Protein AF-A0A0G4IYH8-F1 (afdb_monomer_lite)

Secondary structure (DSSP, 8-state):
----------------------------------------TTS-TT-EEEEE-TTS-EEEEEEHHHHHHHHHTTSS-TT-EEEETT-SS-EETTT-HHHHTTS---------------------------------------------------------------------EEEEE-TTS-EEEEETTT--EESSPPTTPPPHHHHHHT-S-PPP--------------PPPP-PPPP---------PPPP-------PPPP---HHHHHHHHHHHHHHHHHHHHHHHHHHHHHHHHHHHHHHHHHHHHHHHHHHHHHHHHHHHHHHHHHHHHHHHHHHHHHHHHHHHHHHHHHHHHHHHHHHHHHHHHHHHHHHHHHTT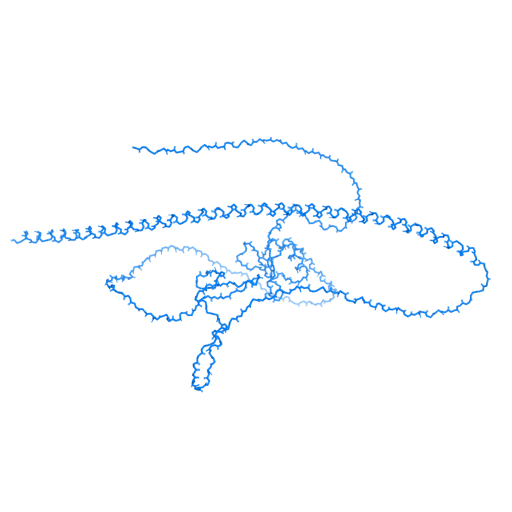-

Foldseek 3Di:
DDDDDDDDDDDDDDDDDDDDDDDDDDDDDDDDDDPDPPDDPDPDFPWFKWWAFPVRDIDDRDTLVVVLVCVVVVRADQQTWMDTPPDPDTHRNVVPPSNVVVNPPPPDPPDPDDDDDDDDDDDDDDDDDDDDDDDDDDDDDDDDDDDDDDDDDDDDDDDDDDDDDPPQPQAQWDWDQDPVRQIWIARPVVRDIGSDDDPSDDDVVVVVVVPDDDDDDDDDDDDDDDDDDDDDDDDDDDDDDDDDDDDDDDDDDDDDDDDDDDDDDCPVVVVVVVVVVVVVVVVVVVVVVVVVVVVVVVVVVVVVVVVVVVVVVVVVVVVVVVVVVVVVVVVVVVVVVVVVVVVVVVVVVVVVVVVVVVVVVVVVVVVVVVVVVVVVVVVVVD

InterPro domains:
  IPR001202 WW domain [PF00397] (172-198)
  IPR001202 WW domain [PS01159] (173-198)
  IPR001202 WW domain [PS50020] (173-200)
  IPR001202 WW domain [SM00456] (168-200)
  IPR001202 WW domain [cd00201] (173-200)
  IPR025640 GYF domain 2 [PF14237] (49-97)
  IPR036020 WW domain superfamily [SSF51045] (169-200)

pLDDT: mean 72.29, std 26.15, range [28.92, 98.5]

Organism: Plasmodiophora brassicae (NCBI:txid37360)

Radius of gyration: 45.24 Å; chains: 1; bounding box: 106×91×137 Å

Sequence (382 aa):
MGRRVGDRSMTALRYADGKVGCDTNVCGHNVAVRVGNVLSPGMSSSKLWYYCDVAGNQQGPVAATALVAELTAGRITAEGLIWSDGLPNWCPLNEVQDIASLIPKSEEPQSPAKAKGLSSKANSDASAIKPPVRSTATSTDTKKLPARVGVKPSPESGDESGKANSAKSASKWTKVVGADGYPYFVNSETQETTWDQPDDYVDDEIASAATAPAPATAPASSAPQSRSVGPPRKTAPEGTKPALAPKVAAPPPSTLVTTSPSAAPANDEASKAISSLKSAFETFKSDSEKVHSELKATVKSLEKAHADYVAAHDKLVKDLKSEAESNKKTVADLRQEVNDLQKALSAAQDKLKTVSSNVDGVSSNVKSIKAFAKSLADGLKE

Structure (mmCIF, N/CA/C/O backbone):
data_AF-A0A0G4IYH8-F1
#
_entry.id   AF-A0A0G4IYH8-F1
#
loop_
_atom_site.group_PDB
_atom_site.id
_atom_site.type_symbol
_atom_site.label_atom_id
_atom_site.label_alt_id
_atom_site.label_comp_id
_atom_site.label_asym_id
_atom_site.label_entity_id
_atom_site.label_seq_id
_atom_site.pdbx_PDB_ins_code
_atom_site.Cartn_x
_atom_site.Cartn_y
_atom_site.Cartn_z
_atom_site.occupancy
_atom_site.B_iso_or_equiv
_atom_site.auth_seq_id
_atom_site.auth_comp_id
_atom_site.auth_asym_id
_atom_site.auth_atom_id
_atom_site.pdbx_PDB_model_num
ATOM 1 N N . MET A 1 1 ? -11.288 26.773 43.085 1.00 42.50 1 MET A N 1
ATOM 2 C CA . MET A 1 1 ? -9.899 26.464 42.673 1.00 42.50 1 MET A CA 1
ATOM 3 C C . MET A 1 1 ? -9.882 26.186 41.180 1.00 42.50 1 MET A C 1
ATOM 5 O O . MET A 1 1 ? -10.541 25.258 40.733 1.00 42.50 1 MET A O 1
ATOM 9 N N . GLY A 1 2 ? -9.255 27.085 40.418 1.00 45.88 2 GLY A N 1
ATOM 10 C CA . GLY A 1 2 ? -9.395 27.190 38.966 1.00 45.88 2 GLY A CA 1
ATOM 11 C C . GLY A 1 2 ? -8.572 26.184 38.164 1.00 45.88 2 GLY A C 1
ATOM 12 O O . GLY A 1 2 ? -7.469 25.809 38.556 1.00 45.88 2 GLY A O 1
ATOM 13 N N . ARG A 1 3 ? -9.099 25.806 36.995 1.00 45.12 3 ARG A N 1
ATOM 14 C CA . ARG A 1 3 ? -8.318 25.207 35.910 1.00 45.12 3 ARG A CA 1
ATOM 15 C C . ARG A 1 3 ? -8.223 26.216 34.776 1.00 45.12 3 ARG A C 1
ATOM 17 O O . ARG A 1 3 ? -9.238 26.700 34.286 1.00 45.12 3 ARG A O 1
ATOM 24 N N . ARG A 1 4 ? -6.982 26.545 34.420 1.00 45.12 4 ARG A N 1
ATOM 25 C CA . ARG A 1 4 ? -6.616 27.364 33.265 1.00 45.12 4 ARG A CA 1
ATOM 26 C C . ARG A 1 4 ? -6.985 26.606 31.994 1.00 45.12 4 ARG A C 1
ATOM 28 O O . ARG A 1 4 ? -6.559 25.468 31.817 1.00 45.12 4 ARG A O 1
ATOM 35 N N . VAL A 1 5 ? -7.750 27.256 31.128 1.00 46.59 5 VAL A N 1
ATOM 36 C CA . VAL A 1 5 ? -7.909 26.870 29.727 1.00 46.59 5 VAL A CA 1
ATOM 37 C C . VAL A 1 5 ? -6.664 27.378 29.004 1.00 46.59 5 VAL A C 1
ATOM 39 O O . VAL A 1 5 ? -6.375 28.571 29.029 1.00 46.59 5 VAL A O 1
ATOM 42 N N . GLY A 1 6 ? -5.872 26.448 28.473 1.00 45.12 6 GLY A N 1
ATOM 43 C CA . GLY A 1 6 ? -4.670 26.737 27.703 1.00 45.12 6 GLY A CA 1
ATOM 44 C C . GLY A 1 6 ? -5.035 27.149 26.285 1.00 45.12 6 GLY A C 1
ATOM 45 O O . GLY A 1 6 ? -5.518 26.334 25.503 1.00 45.12 6 GLY A O 1
ATOM 46 N N . ASP A 1 7 ? -4.786 28.420 26.013 1.00 39.88 7 ASP A N 1
ATOM 47 C CA . ASP A 1 7 ? -4.728 29.082 24.717 1.00 39.88 7 ASP A CA 1
ATOM 48 C C . ASP A 1 7 ? -3.837 28.289 23.735 1.00 39.88 7 ASP A C 1
ATOM 50 O O . ASP A 1 7 ? -2.656 28.053 24.006 1.00 39.88 7 ASP A O 1
ATOM 54 N N . ARG A 1 8 ? -4.396 27.840 22.604 1.00 47.84 8 ARG A N 1
ATOM 55 C CA . ARG A 1 8 ? -3.622 27.342 21.455 1.00 47.84 8 ARG A CA 1
ATOM 56 C C . ARG A 1 8 ? -3.661 28.412 20.375 1.00 47.84 8 ARG A C 1
ATOM 58 O O . ARG A 1 8 ? -4.607 28.484 19.594 1.00 47.84 8 ARG A O 1
ATOM 65 N N . SER A 1 9 ? -2.601 29.211 20.340 1.00 43.09 9 SER A N 1
ATOM 66 C CA . SER A 1 9 ? -2.291 30.150 19.268 1.00 43.09 9 SER A CA 1
ATOM 67 C C . SER A 1 9 ? -2.331 29.465 17.899 1.00 43.09 9 SER A C 1
ATOM 69 O O . SER A 1 9 ? -1.583 28.522 17.640 1.00 43.09 9 SER A O 1
ATOM 71 N N . MET A 1 10 ? -3.190 29.976 17.015 1.00 34.06 10 MET A N 1
ATOM 72 C CA . MET A 1 10 ? -3.143 29.720 15.578 1.00 34.06 10 MET A CA 1
ATOM 73 C C . MET A 1 10 ? -1.893 30.372 14.984 1.00 34.06 10 MET A C 1
ATOM 75 O O . MET A 1 10 ? -1.764 31.597 14.964 1.00 34.06 10 MET A O 1
ATOM 79 N N . THR A 1 11 ? -0.996 29.557 14.440 1.00 46.59 11 THR A N 1
ATOM 80 C CA . THR A 1 11 ? 0.089 30.026 13.579 1.00 46.59 11 THR A CA 1
ATOM 81 C C . THR A 1 11 ? -0.473 30.277 12.182 1.00 46.59 11 THR A C 1
ATOM 83 O O . THR A 1 11 ? -0.833 29.347 11.463 1.00 46.59 11 THR A O 1
ATOM 86 N N . ALA A 1 12 ? -0.564 31.550 11.806 1.00 39.47 12 ALA A N 1
ATOM 87 C CA . ALA A 1 12 ? -0.929 31.995 10.470 1.00 39.47 12 ALA A CA 1
ATOM 88 C C . ALA A 1 12 ? 0.184 31.653 9.462 1.00 39.47 12 ALA A C 1
ATOM 90 O O . ALA A 1 12 ? 1.254 32.262 9.481 1.00 39.47 12 ALA A O 1
ATOM 91 N N . LEU A 1 13 ? -0.075 30.708 8.555 1.00 39.19 13 LEU A N 1
ATOM 92 C CA . LEU A 1 13 ? 0.725 30.527 7.344 1.00 39.19 13 LEU A CA 1
ATOM 93 C C . LEU A 1 13 ? 0.210 31.482 6.264 1.00 39.19 13 LEU A C 1
ATOM 95 O O . LEU A 1 13 ? -0.883 31.320 5.727 1.00 39.19 13 LEU A O 1
ATOM 99 N N . ARG A 1 14 ? 1.021 32.502 5.973 1.00 39.38 14 ARG A N 1
ATOM 100 C CA . ARG A 1 14 ? 0.862 33.387 4.819 1.00 39.38 14 ARG A CA 1
ATOM 101 C C . ARG A 1 14 ? 1.105 32.588 3.538 1.00 39.38 14 ARG A C 1
ATOM 103 O O . ARG A 1 14 ? 2.231 32.180 3.275 1.00 39.38 14 ARG A O 1
ATOM 110 N N . TYR A 1 15 ? 0.057 32.423 2.740 1.00 38.31 15 TYR A N 1
ATOM 111 C CA . TYR A 1 15 ? 0.166 32.170 1.307 1.00 38.31 15 TYR A CA 1
ATOM 112 C C . TYR A 1 15 ? 0.604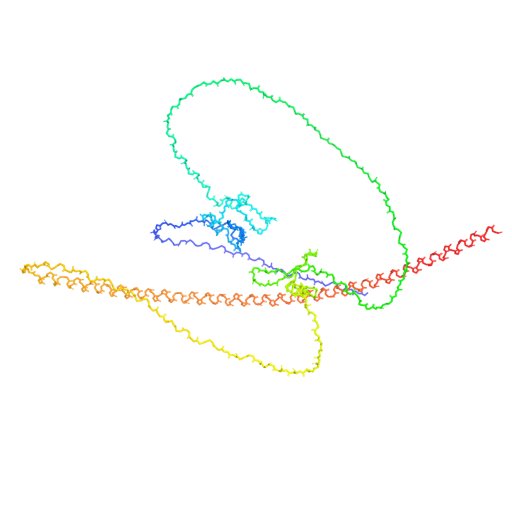 33.477 0.635 1.00 38.31 15 TYR A C 1
ATOM 114 O O . TYR A 1 15 ? -0.092 34.487 0.745 1.00 38.31 15 TYR A O 1
ATOM 122 N N . ALA A 1 16 ? 1.767 33.470 -0.013 1.00 42.88 16 ALA A N 1
ATOM 123 C CA . ALA A 1 16 ? 2.198 34.541 -0.899 1.00 42.88 16 ALA A CA 1
ATOM 124 C C . ALA A 1 16 ? 2.280 33.994 -2.326 1.00 42.88 16 ALA A C 1
ATOM 126 O O . ALA A 1 16 ? 3.067 33.103 -2.637 1.00 42.88 16 ALA A O 1
ATOM 127 N N . ASP A 1 17 ? 1.386 34.554 -3.123 1.00 42.84 17 ASP A N 1
ATOM 128 C CA . ASP A 1 17 ? 1.216 34.503 -4.565 1.00 42.84 17 ASP A CA 1
ATOM 129 C C . ASP A 1 17 ? 2.481 34.838 -5.379 1.00 42.84 17 ASP A C 1
ATOM 131 O O . ASP A 1 17 ? 3.312 35.645 -4.958 1.00 42.84 17 ASP A O 1
ATOM 135 N N . GLY A 1 18 ? 2.513 34.341 -6.622 1.00 35.28 18 GLY A N 1
ATOM 136 C CA . GLY A 1 18 ? 3.108 35.070 -7.748 1.00 35.28 18 GLY A CA 1
ATOM 137 C C . GLY A 1 18 ? 4.442 34.566 -8.312 1.00 35.28 18 GLY A C 1
ATOM 138 O O . GLY A 1 18 ? 5.502 34.964 -7.845 1.00 35.28 18 GLY A O 1
ATOM 139 N N . LYS A 1 19 ? 4.401 33.842 -9.440 1.00 40.25 19 LYS A N 1
ATOM 140 C CA . LYS A 1 19 ? 4.661 34.408 -10.786 1.00 40.25 19 LYS A CA 1
ATOM 141 C C . LYS A 1 19 ? 4.924 33.329 -11.839 1.00 40.25 19 LYS A C 1
ATOM 143 O O . LYS A 1 19 ? 5.929 32.629 -11.843 1.00 40.25 19 LYS A O 1
ATOM 148 N N . VAL A 1 20 ? 3.993 33.324 -12.783 1.00 45.19 20 VAL A N 1
ATOM 149 C CA . VAL A 1 20 ? 4.064 32.841 -14.159 1.00 45.19 20 VAL A CA 1
ATOM 150 C C . VAL A 1 20 ? 5.293 33.418 -14.874 1.00 45.19 20 VAL A C 1
ATOM 152 O O . VAL A 1 20 ? 5.501 34.630 -14.867 1.00 45.19 20 VAL A O 1
ATOM 155 N N . GLY A 1 21 ? 6.063 32.546 -15.522 1.00 35.72 21 GLY A N 1
ATOM 156 C CA . GLY A 1 21 ? 7.112 32.891 -16.479 1.00 35.72 21 GLY A CA 1
ATOM 157 C C . GLY A 1 21 ? 7.071 31.895 -17.630 1.00 35.72 21 GLY A C 1
ATOM 158 O O . GLY A 1 21 ? 7.694 30.840 -17.576 1.00 35.72 21 GLY A O 1
ATOM 159 N N . CYS A 1 22 ? 6.253 32.204 -18.629 1.00 37.28 22 CYS A N 1
ATOM 160 C CA . CYS A 1 22 ? 6.262 31.573 -19.937 1.00 37.28 22 CYS A CA 1
ATOM 161 C C . CYS A 1 22 ? 7.342 32.252 -20.785 1.00 37.28 22 CYS A C 1
ATOM 163 O O . CYS A 1 22 ? 7.179 33.418 -21.131 1.00 37.28 22 CYS A O 1
ATOM 165 N N . ASP A 1 23 ? 8.400 31.524 -21.142 1.00 37.34 23 ASP A N 1
ATOM 166 C CA . ASP A 1 23 ? 9.297 31.925 -22.224 1.00 37.34 23 ASP A CA 1
ATOM 167 C C . ASP A 1 23 ? 9.315 30.855 -23.315 1.00 37.34 23 ASP A C 1
ATOM 169 O O . ASP A 1 23 ? 9.587 29.672 -23.112 1.00 37.34 23 ASP A O 1
ATOM 173 N N . THR A 1 24 ? 8.921 31.334 -24.483 1.00 41.78 24 THR A N 1
ATOM 174 C CA . THR A 1 24 ? 8.807 30.675 -25.775 1.00 41.78 24 THR A CA 1
ATOM 175 C C . THR A 1 24 ? 10.156 30.494 -26.475 1.00 41.78 24 THR A C 1
ATOM 177 O O . THR A 1 24 ? 11.067 31.292 -26.292 1.00 41.78 24 THR A O 1
ATOM 180 N N . ASN A 1 25 ? 10.162 29.563 -27.437 1.00 38.09 25 ASN A N 1
ATOM 181 C CA . ASN A 1 25 ? 10.991 29.526 -28.652 1.00 38.09 25 ASN A CA 1
ATOM 182 C C . ASN A 1 25 ? 12.487 29.190 -28.534 1.00 38.09 25 ASN A C 1
ATOM 184 O O . ASN A 1 25 ? 13.307 30.077 -28.348 1.00 38.09 25 ASN A O 1
ATOM 188 N N . VAL A 1 26 ? 12.837 27.959 -28.940 1.00 38.53 26 VAL A N 1
ATOM 189 C CA . VAL A 1 26 ? 13.766 27.733 -30.068 1.00 38.53 26 VAL A CA 1
ATOM 190 C C . VAL A 1 26 ? 13.288 26.519 -30.876 1.00 38.53 26 VAL A C 1
ATOM 192 O O . VAL A 1 26 ? 13.279 25.389 -30.395 1.00 38.53 26 VAL A O 1
ATOM 195 N N . CYS A 1 27 ? 12.897 26.772 -32.126 1.00 38.50 27 CYS A N 1
ATOM 196 C CA . CYS A 1 27 ? 12.676 25.771 -33.165 1.00 38.50 27 CYS A CA 1
ATOM 197 C C . CYS A 1 27 ? 14.018 25.278 -33.726 1.00 38.50 27 CYS A C 1
ATOM 199 O O . CYS A 1 27 ? 14.860 26.086 -34.111 1.00 38.50 27 CYS A O 1
ATOM 201 N N . GLY A 1 28 ? 14.169 23.963 -33.877 1.00 37.12 28 GLY A N 1
ATOM 202 C CA . GLY A 1 28 ? 15.247 23.337 -34.642 1.00 37.12 28 GLY A CA 1
ATOM 203 C C . GLY A 1 28 ? 14.748 22.037 -35.262 1.00 37.12 28 GLY A C 1
ATOM 204 O O . GLY A 1 28 ? 14.586 21.038 -34.571 1.00 37.12 28 GLY A O 1
ATOM 205 N N . HIS A 1 29 ? 14.445 22.085 -36.558 1.00 37.06 29 HIS A N 1
ATOM 206 C CA . HIS A 1 29 ? 14.018 20.952 -37.374 1.00 37.06 29 HIS A CA 1
ATOM 207 C C . HIS A 1 29 ? 15.069 19.833 -37.381 1.00 37.06 29 HIS A C 1
ATOM 209 O O . HIS A 1 29 ? 16.213 20.077 -37.752 1.00 37.06 29 HIS A O 1
ATOM 215 N N . ASN A 1 30 ? 14.651 18.594 -37.117 1.00 35.56 30 ASN A N 1
ATOM 216 C CA . ASN A 1 30 ? 15.167 17.447 -37.857 1.00 35.56 30 ASN A CA 1
ATOM 217 C C . ASN A 1 30 ? 14.076 16.388 -38.024 1.00 35.56 30 ASN A C 1
ATOM 219 O O . ASN A 1 30 ? 13.503 15.870 -37.068 1.00 35.56 30 ASN A O 1
ATOM 223 N N . VAL A 1 31 ? 13.778 16.128 -39.292 1.00 44.22 31 VAL A N 1
ATOM 224 C CA . VAL A 1 31 ? 12.833 15.137 -39.787 1.00 44.22 31 VAL A CA 1
ATOM 225 C C . VAL A 1 31 ? 13.492 13.765 -39.658 1.00 44.22 31 VAL A C 1
ATOM 227 O O . VAL A 1 31 ? 14.399 13.442 -40.418 1.00 44.22 31 VAL A O 1
ATOM 230 N N . ALA A 1 32 ? 13.028 12.955 -38.708 1.00 37.44 32 ALA A N 1
ATOM 231 C CA . ALA A 1 32 ? 13.281 11.519 -38.677 1.00 37.44 32 ALA A CA 1
ATOM 232 C C . ALA A 1 32 ? 11.937 10.787 -38.743 1.00 37.44 32 ALA A C 1
ATOM 234 O O . ALA A 1 32 ? 11.004 11.066 -37.988 1.00 37.44 32 ALA A O 1
ATOM 235 N N . VAL A 1 33 ? 11.834 9.901 -39.728 1.00 39.53 33 VAL A N 1
ATOM 236 C CA . VAL A 1 33 ? 10.628 9.164 -40.099 1.00 39.53 33 VAL A CA 1
ATOM 237 C C . VAL A 1 33 ? 10.171 8.255 -38.955 1.00 39.53 33 VAL A C 1
ATOM 239 O O . VAL A 1 33 ? 10.942 7.516 -38.351 1.00 39.53 33 VAL A O 1
ATOM 242 N N . ARG A 1 34 ? 8.871 8.369 -38.683 1.00 40.78 34 ARG A N 1
ATOM 243 C CA . ARG A 1 34 ? 8.065 7.720 -37.652 1.00 40.78 34 ARG A CA 1
ATOM 244 C C . ARG A 1 34 ? 7.982 6.197 -37.816 1.00 40.78 34 ARG A C 1
ATOM 246 O O . ARG A 1 34 ? 7.459 5.736 -38.821 1.00 40.78 34 ARG A O 1
ATOM 253 N N . VAL A 1 35 ? 8.293 5.471 -36.740 1.00 41.28 35 VAL A N 1
ATOM 254 C CA . VAL A 1 35 ? 7.430 4.409 -36.174 1.00 41.28 35 VAL A CA 1
ATOM 255 C C . VAL A 1 35 ? 7.454 4.577 -34.647 1.00 41.28 35 VAL A C 1
ATOM 257 O O . VAL A 1 35 ? 7.970 3.756 -33.901 1.00 41.28 35 VAL A O 1
ATOM 260 N N . GLY A 1 36 ? 6.998 5.740 -34.180 1.00 36.38 36 GLY A N 1
ATOM 261 C CA . GLY A 1 36 ? 6.825 6.027 -32.759 1.00 36.38 36 GLY A CA 1
ATOM 262 C C . GLY A 1 36 ? 5.362 5.830 -32.402 1.00 36.38 36 GLY A C 1
ATOM 263 O O . GLY A 1 36 ? 4.517 6.586 -32.874 1.00 36.38 36 GLY A O 1
ATOM 264 N N . ASN A 1 37 ? 5.072 4.801 -31.612 1.00 41.84 37 ASN A N 1
ATOM 265 C CA . ASN A 1 37 ? 3.757 4.516 -31.057 1.00 41.84 37 ASN A CA 1
ATOM 266 C C . ASN A 1 37 ? 3.381 5.651 -30.084 1.00 41.84 37 ASN A C 1
ATOM 268 O O . ASN A 1 37 ? 3.801 5.652 -28.928 1.00 41.84 37 ASN A O 1
ATOM 272 N N . VAL A 1 38 ? 2.670 6.673 -30.571 1.00 40.91 38 VAL A N 1
ATOM 273 C CA . VAL A 1 38 ? 2.208 7.807 -29.757 1.00 40.91 38 VAL A CA 1
ATOM 274 C C . VAL A 1 38 ? 0.975 7.361 -28.971 1.00 40.91 38 VAL A C 1
ATOM 276 O O . VAL A 1 38 ? -0.156 7.597 -29.385 1.00 40.91 38 VAL A O 1
ATOM 279 N N . LEU A 1 39 ? 1.194 6.684 -27.845 1.00 43.44 39 LEU A N 1
ATOM 280 C CA . LEU A 1 39 ? 0.172 6.532 -26.813 1.00 43.44 39 LEU A CA 1
ATOM 281 C C . LEU A 1 39 ? 0.265 7.741 -25.878 1.00 43.44 39 LEU A C 1
ATOM 283 O O . LEU A 1 39 ? 1.292 7.987 -25.247 1.00 43.44 39 LEU A O 1
ATOM 287 N N . SER A 1 40 ? -0.805 8.531 -25.859 1.00 44.78 40 SER A N 1
ATOM 288 C CA . SER A 1 40 ? -0.955 9.760 -25.084 1.00 44.78 40 SER A CA 1
ATOM 289 C C . SER A 1 40 ? -0.658 9.553 -23.585 1.00 44.78 40 SER A C 1
ATOM 291 O O . SER A 1 40 ? -1.255 8.671 -22.963 1.00 44.78 40 SER A O 1
ATOM 293 N N . PRO A 1 41 ? 0.206 10.377 -22.963 1.00 46.75 41 PRO A N 1
ATOM 294 C CA . PRO A 1 41 ? 0.532 10.281 -21.545 1.00 46.75 41 PRO A CA 1
ATOM 295 C C . PRO A 1 41 ? -0.559 10.981 -20.726 1.00 46.75 41 PRO A C 1
ATOM 297 O O . PRO A 1 41 ? -0.520 12.189 -20.513 1.00 46.75 41 PRO A O 1
ATOM 300 N N . GLY A 1 42 ? -1.579 10.234 -20.308 1.00 46.69 42 GLY A N 1
ATOM 301 C CA . GLY A 1 42 ? -2.647 10.792 -19.470 1.00 46.69 42 GLY A CA 1
ATOM 302 C C . GLY A 1 42 ? -3.655 9.800 -18.892 1.00 46.69 42 GLY A C 1
ATOM 303 O O . GLY A 1 42 ? -4.543 10.221 -18.160 1.00 46.69 42 GLY A O 1
ATOM 304 N N . MET A 1 43 ? -3.542 8.501 -19.181 1.00 48.44 43 MET A N 1
ATOM 305 C CA . MET A 1 43 ? -4.443 7.480 -18.636 1.00 48.44 43 MET A CA 1
ATOM 306 C C . MET A 1 43 ? -3.760 6.717 -17.495 1.00 48.44 43 MET A C 1
ATOM 308 O O . MET A 1 43 ? -2.988 5.796 -17.730 1.00 48.44 43 MET A O 1
ATOM 312 N N . SER A 1 44 ? -4.023 7.159 -16.263 1.00 48.66 44 SER A N 1
ATOM 313 C CA . SER A 1 44 ? -4.113 6.377 -15.015 1.00 48.66 44 SER A CA 1
ATOM 314 C C . SER A 1 44 ? -3.355 5.036 -14.955 1.00 48.66 44 SER A C 1
ATOM 316 O O . SER A 1 44 ? -3.954 3.978 -14.777 1.00 48.66 44 SER A O 1
ATOM 318 N N . SER A 1 45 ? -2.027 5.053 -15.081 1.00 57.59 45 SER A N 1
ATOM 319 C CA . SER A 1 45 ? -1.205 3.839 -15.203 1.00 57.59 45 SER A CA 1
ATOM 320 C C . SER A 1 45 ? -0.708 3.248 -13.876 1.00 57.59 45 SER A C 1
ATOM 322 O O . SER A 1 45 ? 0.180 2.401 -13.890 1.00 57.59 45 SER A O 1
ATOM 324 N N . SER A 1 46 ? -1.238 3.669 -12.725 1.00 80.44 46 SER A N 1
ATOM 325 C CA . SER A 1 46 ? -0.819 3.131 -11.419 1.00 80.44 46 SER A CA 1
ATOM 326 C C . SER A 1 46 ? 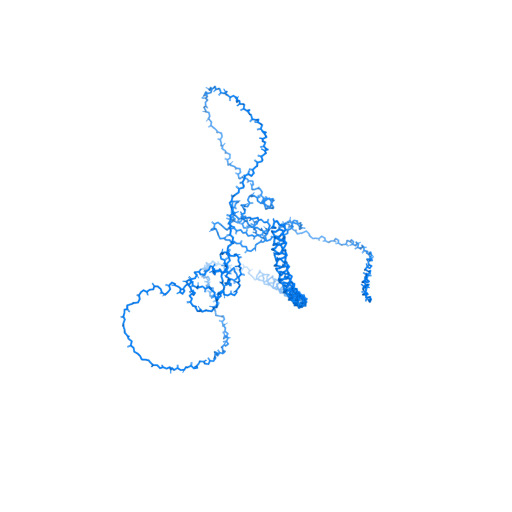-1.613 1.906 -10.958 1.00 80.44 46 SER A C 1
ATOM 328 O O . SER A 1 46 ? -1.285 1.337 -9.919 1.00 80.44 46 SER A O 1
ATOM 330 N N . LYS A 1 47 ? -2.639 1.470 -11.702 1.00 91.50 47 LYS A N 1
ATOM 331 C CA . LYS A 1 47 ? -3.408 0.281 -11.324 1.00 91.50 47 LYS A CA 1
ATOM 332 C C . LYS A 1 47 ? -2.641 -0.992 -11.692 1.00 91.50 47 LYS A C 1
ATOM 334 O O . LYS A 1 47 ? -2.353 -1.226 -12.867 1.00 91.50 47 LYS A O 1
ATOM 339 N N . LEU A 1 48 ? -2.304 -1.790 -10.679 1.00 95.19 48 LEU A N 1
ATOM 340 C CA . LEU A 1 48 ? -1.685 -3.105 -10.834 1.00 95.19 48 LEU A CA 1
ATOM 341 C C . LEU A 1 48 ? -2.767 -4.152 -11.114 1.00 95.19 48 LEU A C 1
ATOM 343 O O . LEU A 1 48 ? -3.792 -4.196 -10.431 1.00 95.19 48 LEU A O 1
ATOM 347 N N . TRP A 1 49 ? -2.524 -4.985 -12.120 1.00 96.69 49 TRP A N 1
ATOM 348 C CA . TRP A 1 49 ? -3.434 -6.030 -12.569 1.00 96.69 49 TRP A CA 1
ATOM 349 C C . TRP A 1 49 ? -2.827 -7.412 -12.362 1.00 96.69 49 TRP A C 1
ATOM 351 O O . TRP A 1 49 ? -1.619 -7.610 -12.487 1.00 96.69 49 TRP A O 1
ATOM 361 N N . TYR A 1 50 ? -3.692 -8.375 -12.089 1.00 97.81 50 TYR A N 1
ATOM 362 C CA . TYR A 1 50 ? -3.402 -9.798 -12.052 1.00 97.81 50 TYR A CA 1
ATOM 363 C C . TYR A 1 50 ? -4.293 -10.485 -13.085 1.00 97.81 50 TYR A C 1
ATOM 365 O O . TYR A 1 50 ? -5.416 -10.042 -13.333 1.00 97.81 50 TYR A O 1
ATOM 373 N N . TYR A 1 51 ? -3.805 -11.555 -13.698 1.00 97.75 51 TYR A N 1
ATOM 374 C CA . TYR A 1 51 ? -4.552 -12.321 -14.694 1.00 97.75 51 TYR A CA 1
ATOM 375 C C . TYR A 1 51 ? -4.283 -13.815 -14.534 1.00 97.75 51 TYR A C 1
ATOM 377 O O . TYR A 1 51 ? -3.235 -14.196 -14.019 1.00 97.75 51 TYR A O 1
ATOM 385 N N . CYS A 1 52 ? -5.206 -14.659 -14.985 1.00 97.56 52 CYS A N 1
ATOM 386 C CA . CYS A 1 52 ? -4.955 -16.089 -15.142 1.00 97.56 52 CYS A CA 1
ATOM 387 C C . CYS A 1 52 ? -4.553 -16.393 -16.588 1.00 97.56 52 CYS A C 1
ATOM 389 O O . CYS A 1 52 ? -5.216 -15.947 -17.528 1.00 97.56 52 CYS A O 1
ATOM 391 N N . ASP A 1 53 ? -3.464 -17.138 -16.770 1.00 96.69 53 ASP A N 1
ATOM 392 C CA . ASP A 1 53 ? -3.072 -17.644 -18.086 1.00 96.69 53 ASP A CA 1
ATOM 393 C C . ASP A 1 53 ? -4.027 -18.757 -18.572 1.00 96.69 53 ASP A C 1
ATOM 395 O O . ASP A 1 53 ? -4.894 -19.239 -17.839 1.00 96.69 53 ASP A O 1
ATOM 399 N N . VAL A 1 54 ? -3.864 -19.198 -19.823 1.00 94.31 54 VAL A N 1
ATOM 400 C CA . VAL A 1 54 ? -4.629 -20.333 -20.384 1.00 94.31 54 VAL A CA 1
ATOM 401 C C . VAL A 1 54 ? -4.432 -21.660 -19.635 1.00 94.31 54 VAL A C 1
ATOM 403 O O . VAL A 1 54 ? -5.235 -22.574 -19.809 1.00 94.31 54 VAL A O 1
ATOM 406 N N . ALA A 1 55 ? -3.386 -21.784 -18.813 1.00 93.56 55 ALA A N 1
ATOM 407 C CA . ALA A 1 55 ? -3.149 -22.940 -17.950 1.00 93.56 55 ALA A CA 1
ATOM 408 C C . ALA A 1 55 ? -3.805 -22.789 -16.561 1.00 93.56 55 ALA A C 1
ATOM 410 O O . ALA A 1 55 ? -3.739 -23.715 -15.754 1.00 93.56 55 ALA A O 1
ATOM 411 N N . GLY A 1 56 ? -4.465 -21.657 -16.289 1.00 94.50 56 GLY A N 1
ATOM 412 C CA . GLY A 1 56 ? -5.121 -21.352 -15.021 1.00 94.50 56 GLY A CA 1
ATOM 413 C C . GLY A 1 56 ? -4.180 -20.831 -13.934 1.00 94.50 56 GLY A C 1
ATOM 414 O O . GLY A 1 56 ? -4.615 -20.671 -12.794 1.00 94.50 56 GLY A O 1
ATOM 415 N N . ASN A 1 57 ? -2.912 -20.551 -14.249 1.00 97.06 57 ASN A N 1
ATOM 416 C CA . ASN A 1 57 ? -1.981 -19.990 -13.278 1.00 97.06 57 ASN A CA 1
ATOM 417 C C . ASN A 1 57 ? -2.178 -18.483 -13.168 1.00 97.06 57 ASN A C 1
ATOM 419 O O . ASN A 1 57 ? -2.227 -17.768 -14.172 1.00 97.06 57 ASN A O 1
ATOM 423 N N . GLN A 1 58 ? -2.218 -18.000 -11.931 1.00 97.25 58 GLN A N 1
ATOM 424 C CA . GLN A 1 58 ? -2.240 -16.578 -11.638 1.00 97.25 58 GLN A CA 1
ATOM 425 C C . GLN A 1 58 ? -0.872 -15.947 -11.929 1.00 97.25 58 GLN A C 1
ATOM 427 O O . GLN A 1 58 ? 0.156 -16.385 -11.418 1.00 97.25 58 GLN A O 1
ATOM 432 N N . GLN A 1 59 ? -0.887 -14.873 -12.708 1.00 97.69 59 GLN A N 1
ATOM 433 C CA . GLN A 1 59 ? 0.258 -14.047 -13.063 1.00 97.69 59 GLN A CA 1
ATOM 434 C C . GLN A 1 59 ? 0.001 -12.605 -12.599 1.00 97.69 59 GLN A C 1
ATOM 436 O O . GLN A 1 59 ? -1.123 -12.101 -12.679 1.00 97.69 59 GLN A O 1
ATOM 441 N N . GLY A 1 60 ? 1.033 -11.918 -12.109 1.00 93.50 60 GLY A N 1
ATOM 442 C CA . GLY A 1 60 ? 0.949 -10.519 -11.668 1.00 93.50 60 GLY A CA 1
ATOM 443 C C . GLY A 1 60 ? 1.838 -10.210 -10.457 1.00 93.50 60 GLY A C 1
ATOM 444 O O . GLY A 1 60 ? 2.436 -11.129 -9.898 1.00 93.50 60 GLY A O 1
ATOM 445 N N . PRO A 1 61 ? 1.934 -8.934 -10.029 1.00 96.50 61 PRO A N 1
ATOM 446 C CA . PRO A 1 61 ? 1.248 -7.754 -10.564 1.00 96.50 61 PRO A CA 1
ATOM 447 C C . PRO A 1 61 ? 1.887 -7.211 -11.855 1.00 96.50 61 PRO A C 1
ATOM 449 O O . PRO A 1 61 ? 3.099 -7.016 -11.929 1.00 96.50 61 PRO A O 1
ATOM 452 N N . VAL A 1 62 ? 1.067 -6.912 -12.862 1.00 96.50 62 VAL A N 1
ATOM 453 C CA . VAL A 1 62 ? 1.482 -6.297 -14.133 1.00 96.50 62 VAL A CA 1
ATOM 454 C C . VAL A 1 62 ? 0.769 -4.965 -14.367 1.00 96.50 62 VAL A C 1
ATOM 456 O O . VAL A 1 62 ? -0.355 -4.750 -13.918 1.00 96.50 62 VAL A O 1
ATOM 459 N N . ALA A 1 63 ? 1.415 -4.046 -15.083 1.00 94.69 63 ALA A N 1
ATOM 460 C CA . ALA A 1 63 ? 0.769 -2.810 -15.522 1.00 94.69 63 ALA A CA 1
ATOM 461 C C . ALA A 1 63 ? -0.274 -3.093 -16.619 1.00 94.69 63 ALA A C 1
ATOM 463 O O . ALA A 1 63 ? -0.141 -4.056 -17.377 1.00 94.69 63 ALA A O 1
ATOM 464 N N . ALA A 1 64 ? -1.269 -2.213 -16.769 1.00 92.69 64 ALA A N 1
ATOM 465 C CA . ALA A 1 64 ? -2.318 -2.354 -17.789 1.00 92.69 64 ALA A CA 1
ATOM 466 C C . ALA A 1 64 ? -1.757 -2.531 -19.216 1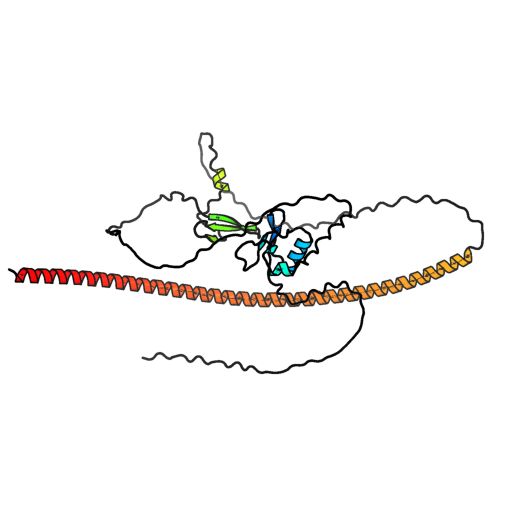.00 92.69 64 ALA A C 1
ATOM 468 O O . ALA A 1 64 ? -2.273 -3.322 -20.001 1.00 92.69 64 ALA A O 1
ATOM 469 N N . THR A 1 65 ? -0.657 -1.847 -19.543 1.00 91.12 65 THR A N 1
ATOM 470 C CA . THR A 1 65 ? 0.016 -1.957 -20.847 1.00 91.12 65 THR A CA 1
ATOM 471 C C . THR A 1 65 ? 0.621 -3.339 -21.088 1.00 91.12 65 THR A C 1
ATOM 473 O O . THR A 1 65 ? 0.525 -3.861 -22.197 1.00 91.12 65 THR A O 1
ATOM 476 N N . ALA A 1 66 ? 1.207 -3.954 -20.058 1.00 94.31 66 ALA A N 1
ATOM 477 C CA . ALA A 1 66 ? 1.728 -5.315 -20.139 1.00 94.31 66 ALA A CA 1
ATOM 478 C C . ALA A 1 66 ? 0.589 -6.333 -20.303 1.00 94.31 66 ALA A C 1
ATOM 480 O O . ALA A 1 66 ? 0.718 -7.270 -21.083 1.00 94.31 66 ALA A O 1
ATOM 481 N N . LEU A 1 67 ? -0.560 -6.107 -19.657 1.00 95.00 67 LEU A N 1
ATOM 482 C CA . LEU A 1 67 ? -1.734 -6.969 -19.814 1.00 95.00 67 LEU A CA 1
ATOM 483 C C . LEU A 1 67 ? -2.292 -6.941 -21.252 1.00 95.00 67 LEU A C 1
ATOM 485 O O . LEU A 1 67 ? -2.630 -7.987 -21.802 1.00 95.00 67 LEU A O 1
ATOM 489 N N . VAL A 1 68 ? -2.299 -5.772 -21.908 1.00 93.62 68 VAL A N 1
ATOM 490 C CA . VAL A 1 68 ? -2.648 -5.653 -23.340 1.00 93.62 68 VAL A CA 1
ATOM 491 C C . VAL A 1 68 ? -1.631 -6.377 -24.231 1.00 93.62 68 VAL A C 1
ATOM 493 O O . VAL A 1 68 ? -2.016 -7.005 -25.220 1.00 93.62 68 VAL A O 1
ATOM 496 N N . ALA A 1 69 ? -0.340 -6.332 -23.888 1.00 93.69 69 ALA A N 1
ATOM 497 C CA . ALA A 1 69 ? 0.689 -7.068 -24.621 1.00 93.69 69 ALA A CA 1
ATOM 498 C C . ALA A 1 69 ? 0.480 -8.591 -24.524 1.00 93.69 69 ALA A C 1
ATOM 500 O O . ALA A 1 69 ? 0.557 -9.274 -25.544 1.00 93.69 69 ALA A O 1
ATOM 501 N N . GLU A 1 70 ? 0.138 -9.113 -23.343 1.00 95.56 70 GLU A N 1
ATOM 502 C CA . GLU A 1 70 ? -0.139 -10.544 -23.140 1.00 95.56 70 GLU A CA 1
ATOM 503 C C . GLU A 1 70 ? -1.436 -11.009 -23.821 1.00 95.56 70 GLU A C 1
ATOM 505 O O . GLU A 1 70 ? -1.488 -12.112 -24.374 1.00 95.56 70 GLU A O 1
ATOM 510 N N . LEU A 1 71 ? -2.459 -10.148 -23.864 1.00 94.31 71 LEU A N 1
ATOM 511 C CA . LEU A 1 71 ? -3.666 -10.383 -24.659 1.00 94.31 71 LEU A CA 1
ATOM 512 C C . LEU A 1 71 ? -3.343 -10.448 -26.158 1.00 94.31 71 LEU A C 1
ATOM 514 O O . LEU A 1 71 ? -3.796 -11.350 -26.858 1.00 94.31 71 LEU A O 1
ATOM 518 N N . THR A 1 72 ? -2.521 -9.517 -26.651 1.00 93.12 72 THR A N 1
ATOM 519 C CA . THR A 1 72 ? -2.105 -9.477 -28.065 1.00 93.12 72 THR A CA 1
ATOM 520 C C . THR A 1 72 ? -1.230 -10.681 -28.425 1.00 93.12 72 THR A C 1
ATOM 522 O O . THR A 1 72 ? -1.296 -11.184 -29.544 1.00 93.12 72 THR A O 1
ATOM 525 N N . ALA A 1 73 ? -0.443 -11.181 -27.469 1.00 94.31 73 ALA A N 1
ATOM 526 C CA . ALA A 1 73 ? 0.338 -12.407 -27.606 1.00 94.31 73 ALA A CA 1
ATOM 527 C C . ALA A 1 73 ? -0.517 -13.690 -27.547 1.00 94.31 73 ALA A C 1
ATOM 529 O O . ALA A 1 73 ? 0.007 -14.775 -27.799 1.00 94.31 73 ALA A O 1
ATOM 530 N N . GLY A 1 74 ? -1.807 -13.589 -27.206 1.00 94.81 74 GLY A N 1
ATOM 531 C CA . GLY A 1 74 ? -2.716 -14.728 -27.085 1.00 94.81 74 GLY A CA 1
ATOM 532 C C . GLY A 1 74 ? -2.458 -15.610 -25.860 1.00 94.81 74 GLY A C 1
ATOM 533 O O . GLY A 1 74 ? -2.927 -16.747 -25.828 1.00 94.81 74 GLY A O 1
ATOM 534 N N . ARG A 1 75 ? -1.716 -15.122 -24.852 1.00 95.38 75 ARG A N 1
ATOM 535 C CA . ARG A 1 75 ? -1.531 -15.852 -23.581 1.00 95.38 75 ARG A CA 1
ATOM 536 C C . ARG A 1 75 ? -2.740 -15.760 -22.660 1.00 95.38 75 ARG A C 1
ATOM 538 O O . ARG A 1 75 ? -2.918 -16.620 -21.800 1.00 95.38 75 ARG A O 1
ATOM 545 N N . ILE A 1 76 ? -3.540 -14.716 -22.844 1.00 96.56 76 ILE A N 1
ATOM 546 C CA . ILE A 1 76 ? -4.793 -14.468 -22.138 1.00 96.56 76 ILE A CA 1
ATOM 547 C C . ILE A 1 76 ? -5.887 -14.428 -23.201 1.00 96.56 76 ILE A C 1
ATOM 549 O O . ILE A 1 76 ? -5.702 -13.833 -24.263 1.00 96.56 76 ILE A O 1
ATOM 553 N N . THR A 1 77 ? -7.019 -15.074 -22.947 1.00 95.25 77 THR A N 1
ATOM 554 C CA . THR A 1 77 ? -8.196 -15.015 -23.822 1.00 95.25 77 THR A CA 1
ATOM 555 C C . THR A 1 77 ? -9.128 -13.880 -23.390 1.00 95.25 77 THR A C 1
ATOM 557 O O . THR A 1 77 ? -9.025 -13.368 -22.278 1.00 95.25 77 THR A O 1
ATOM 560 N N . ALA A 1 78 ? -10.080 -13.482 -24.241 1.00 92.88 78 ALA A N 1
ATOM 561 C CA . ALA A 1 78 ? -11.085 -12.470 -23.879 1.00 92.88 78 ALA A CA 1
ATOM 562 C C . ALA A 1 78 ? -11.994 -12.897 -22.704 1.00 92.88 78 ALA A C 1
ATOM 564 O O . ALA A 1 78 ? -12.579 -12.050 -22.034 1.00 92.88 78 ALA A O 1
ATOM 565 N N . GLU A 1 79 ? -12.093 -14.203 -22.452 1.00 94.94 79 GLU A N 1
ATOM 566 C CA . GLU A 1 79 ? -12.791 -14.793 -21.301 1.00 94.94 79 GLU A CA 1
ATOM 567 C C . GLU A 1 79 ? -11.857 -15.024 -20.101 1.00 94.94 79 GLU A C 1
ATOM 569 O O . GLU A 1 79 ? -12.299 -15.470 -19.044 1.00 94.94 79 GLU A O 1
ATOM 574 N N . GLY A 1 80 ? -10.562 -14.728 -20.254 1.00 96.25 80 GLY A N 1
ATOM 575 C CA . GLY A 1 80 ? -9.565 -14.863 -19.203 1.00 96.25 80 GLY A CA 1
ATOM 576 C C . GLY A 1 80 ? -9.928 -14.016 -17.988 1.00 96.25 80 GLY A C 1
ATOM 577 O O . GLY A 1 80 ? -10.336 -12.859 -18.113 1.00 96.25 80 GLY A O 1
ATOM 578 N N . LEU A 1 81 ? -9.786 -14.610 -16.807 1.00 97.81 81 LEU A N 1
ATOM 579 C CA . LEU A 1 81 ? -10.077 -13.962 -15.536 1.00 97.81 81 LEU A CA 1
ATOM 580 C C . LEU A 1 81 ? -8.969 -12.965 -15.197 1.00 97.81 81 LEU A C 1
ATOM 582 O O . LEU A 1 81 ? -7.787 -13.314 -15.175 1.00 97.81 81 LEU A O 1
ATOM 586 N N . ILE A 1 82 ? -9.366 -11.736 -14.893 1.00 97.56 82 ILE A N 1
ATOM 587 C CA . ILE A 1 82 ? -8.484 -10.673 -14.426 1.00 97.56 82 ILE A CA 1
ATOM 588 C C . ILE A 1 82 ? -8.971 -10.119 -13.090 1.00 97.56 82 ILE A C 1
ATOM 590 O O . ILE A 1 82 ? -10.161 -10.135 -12.769 1.00 97.56 82 ILE A O 1
ATOM 594 N N . TRP A 1 83 ? -8.035 -9.616 -12.297 1.00 97.69 83 TRP A N 1
ATOM 595 C CA . TRP A 1 83 ? -8.316 -8.969 -11.026 1.00 97.69 83 TRP A CA 1
ATOM 596 C C . TRP A 1 83 ? -7.434 -7.732 -10.861 1.00 97.69 83 TRP A C 1
ATOM 598 O O . TRP A 1 83 ? -6.283 -7.694 -11.294 1.00 97.69 83 TRP A O 1
ATOM 608 N N . SER A 1 84 ? -7.980 -6.694 -10.243 1.00 96.12 84 SER A N 1
ATOM 609 C CA . SER A 1 84 ? -7.225 -5.523 -9.802 1.00 96.12 84 SER A CA 1
ATOM 610 C C . SER A 1 84 ? -7.823 -4.999 -8.511 1.00 96.12 84 SER A C 1
ATOM 612 O O . SER A 1 84 ? -8.974 -5.296 -8.185 1.00 96.12 84 SER A O 1
ATOM 614 N N . ASP A 1 85 ? -7.048 -4.186 -7.801 1.00 93.94 85 ASP A N 1
ATOM 615 C CA . ASP A 1 85 ? -7.517 -3.546 -6.580 1.00 93.94 85 ASP A CA 1
ATOM 616 C C . ASP A 1 85 ? -8.813 -2.745 -6.834 1.00 93.94 85 ASP A C 1
ATOM 618 O O . ASP A 1 85 ? -8.929 -1.981 -7.801 1.00 93.94 85 ASP A O 1
ATOM 622 N N . GLY A 1 86 ? -9.826 -2.978 -6.002 1.00 92.62 86 GLY A N 1
ATOM 623 C CA . GLY A 1 86 ? -11.179 -2.434 -6.159 1.00 92.62 86 GLY A CA 1
ATOM 624 C C . GLY A 1 86 ? -12.175 -3.290 -6.958 1.00 92.62 86 GLY A C 1
ATOM 625 O O . GLY A 1 86 ? -13.336 -2.894 -7.048 1.00 92.62 86 GLY A O 1
ATOM 626 N N . LEU A 1 87 ? -11.782 -4.447 -7.511 1.00 94.69 87 LEU A N 1
ATOM 627 C CA . LEU A 1 87 ? -12.738 -5.442 -8.024 1.00 94.69 87 LEU A CA 1
ATOM 628 C C . LEU A 1 87 ? -13.099 -6.466 -6.928 1.00 94.69 87 LEU A C 1
ATOM 630 O O . LEU A 1 87 ? -12.194 -7.011 -6.290 1.00 94.69 87 LEU A O 1
ATOM 634 N N . PRO A 1 88 ? -14.398 -6.761 -6.703 1.00 92.56 88 PRO A N 1
ATOM 635 C CA . PRO A 1 88 ? -14.835 -7.652 -5.622 1.00 92.56 88 PRO A CA 1
ATOM 636 C C . PRO A 1 88 ? -14.458 -9.123 -5.850 1.00 92.56 88 PRO A C 1
ATOM 638 O O . PRO A 1 88 ? -14.306 -9.875 -4.891 1.00 92.56 88 PRO A O 1
ATOM 641 N N . ASN A 1 89 ? -14.294 -9.538 -7.106 1.00 97.00 89 ASN A N 1
ATOM 642 C CA . ASN A 1 89 ? -13.918 -10.889 -7.506 1.00 97.00 89 ASN A CA 1
ATOM 643 C C . ASN A 1 89 ? -13.133 -10.855 -8.823 1.00 97.00 89 ASN A C 1
ATOM 645 O O . ASN A 1 89 ? -13.061 -9.823 -9.489 1.00 97.00 89 ASN A O 1
ATOM 649 N N . TRP A 1 90 ? -12.537 -11.991 -9.192 1.00 97.19 90 TRP A N 1
ATOM 650 C CA . TRP A 1 90 ? -12.003 -12.196 -10.536 1.00 97.19 90 TRP A CA 1
ATOM 651 C C . TRP A 1 90 ? -13.123 -11.997 -11.558 1.00 97.19 90 TRP A C 1
ATOM 653 O O . TRP A 1 90 ? -14.160 -12.661 -11.471 1.00 97.19 90 TRP A O 1
ATOM 663 N N . CYS A 1 91 ? -12.912 -11.080 -12.496 1.00 97.12 91 CYS A N 1
ATOM 664 C CA . CYS A 1 91 ? -13.863 -10.751 -13.550 1.00 97.12 91 CYS A CA 1
ATOM 665 C C . CYS A 1 91 ? -13.258 -11.129 -14.903 1.00 97.12 91 CYS A C 1
ATOM 667 O O . CYS A 1 91 ? -12.058 -10.929 -15.106 1.00 97.12 91 CYS A O 1
ATOM 669 N N . PRO A 1 92 ? -14.045 -11.672 -15.839 1.00 96.81 92 PRO A N 1
ATOM 670 C CA . PRO A 1 92 ? -13.557 -11.921 -17.184 1.00 96.81 92 PRO A CA 1
ATOM 671 C C . PRO A 1 92 ? -13.192 -10.595 -17.872 1.00 96.81 92 PRO A C 1
ATOM 673 O O . PRO A 1 92 ? -13.815 -9.551 -17.653 1.00 96.81 92 PRO A O 1
ATOM 676 N N . LEU A 1 93 ? -12.143 -10.628 -18.693 1.00 95.00 93 LEU A N 1
ATOM 677 C CA . LEU A 1 93 ? -11.543 -9.448 -19.322 1.00 95.00 93 LEU A CA 1
ATOM 678 C C . LEU A 1 93 ? -12.543 -8.609 -20.140 1.00 95.00 93 LEU A C 1
ATOM 680 O O . LEU A 1 93 ? -12.413 -7.387 -20.207 1.00 95.00 93 LEU A O 1
ATOM 684 N N . ASN A 1 94 ? -13.550 -9.248 -20.736 1.00 94.25 94 ASN A N 1
ATOM 685 C CA . ASN A 1 94 ? -14.611 -8.602 -21.514 1.00 94.25 94 ASN A CA 1
ATOM 686 C C . ASN A 1 94 ? -15.605 -7.762 -20.681 1.00 94.25 94 ASN A C 1
ATOM 688 O O . ASN A 1 94 ? -16.254 -6.878 -21.241 1.00 94.25 94 ASN A O 1
ATOM 692 N N . GLU A 1 95 ? -15.724 -7.999 -19.373 1.00 95.56 95 GLU A N 1
ATOM 693 C CA . GLU A 1 95 ? -16.620 -7.245 -18.482 1.00 95.56 95 GLU A CA 1
ATOM 694 C C . GLU A 1 95 ? -15.971 -5.960 -17.946 1.00 95.56 95 GLU A C 1
ATOM 696 O O . GLU A 1 95 ? -16.660 -5.017 -17.546 1.00 95.56 95 GLU A O 1
ATOM 701 N N . VAL A 1 96 ? -14.638 -5.881 -17.970 1.00 94.88 96 VAL A N 1
ATOM 702 C CA . VAL A 1 96 ? -13.884 -4.743 -17.438 1.00 94.88 96 VAL A CA 1
ATOM 703 C C . VAL A 1 96 ? -13.754 -3.646 -18.504 1.00 94.88 96 VAL A C 1
ATOM 705 O O . VAL A 1 96 ? -12.854 -3.670 -19.347 1.00 94.88 96 VAL A O 1
ATOM 708 N N . GLN A 1 97 ? -14.644 -2.645 -18.449 1.00 91.00 97 GLN A N 1
ATOM 709 C CA . GLN A 1 97 ? -14.709 -1.534 -19.422 1.00 91.00 97 GLN A CA 1
ATOM 710 C C . GLN A 1 97 ? -13.388 -0.768 -19.597 1.00 91.00 97 GLN A C 1
ATOM 712 O O . GLN A 1 97 ? -13.073 -0.332 -20.711 1.00 91.00 97 GLN A O 1
ATOM 717 N N . ASP A 1 98 ? -12.609 -0.639 -18.520 1.00 88.38 98 ASP A N 1
ATOM 718 C CA . ASP A 1 98 ? -11.324 0.067 -18.521 1.00 88.38 98 ASP A CA 1
ATOM 719 C C . ASP A 1 98 ? -10.337 -0.544 -19.523 1.00 88.38 98 ASP A C 1
ATOM 721 O O . ASP A 1 98 ? -9.611 0.180 -20.204 1.00 88.38 98 ASP A O 1
ATOM 725 N N . ILE A 1 99 ? -10.335 -1.876 -19.653 1.00 87.69 99 ILE A N 1
ATOM 726 C CA . ILE A 1 99 ? -9.443 -2.586 -20.577 1.00 87.69 99 ILE A CA 1
ATOM 727 C C . ILE A 1 99 ? -10.128 -2.844 -21.913 1.00 87.69 99 ILE A C 1
ATOM 729 O O . ILE A 1 99 ? -9.472 -2.743 -22.947 1.00 87.69 99 ILE A O 1
ATOM 733 N N . ALA A 1 100 ? -11.446 -3.066 -21.932 1.00 87.00 100 ALA A N 1
ATOM 734 C CA . ALA A 1 100 ? -12.208 -3.210 -23.174 1.00 87.00 100 ALA A CA 1
ATOM 735 C C . ALA A 1 100 ? -12.022 -2.012 -24.127 1.00 87.00 100 ALA A C 1
ATOM 737 O O . ALA A 1 100 ? -12.012 -2.187 -25.343 1.00 87.00 100 ALA A O 1
ATOM 738 N N . SER A 1 101 ? -11.810 -0.810 -23.580 1.00 86.88 101 SER A N 1
ATOM 739 C CA . SER A 1 101 ? -11.524 0.405 -24.358 1.00 86.88 101 SER A CA 1
ATOM 740 C C . SER A 1 101 ? -10.115 0.436 -24.972 1.00 86.88 101 SER A C 1
ATOM 742 O O . SER A 1 101 ? -9.880 1.168 -25.931 1.00 86.88 101 SER A O 1
ATOM 744 N N . LEU A 1 102 ? -9.174 -0.337 -24.418 1.00 82.94 102 LEU A N 1
ATOM 745 C CA . LEU A 1 102 ? -7.780 -0.425 -24.866 1.00 82.94 102 LEU A CA 1
ATOM 746 C C . LEU A 1 102 ? -7.549 -1.547 -25.880 1.00 82.94 102 LEU A C 1
ATOM 748 O O . LEU A 1 102 ? -6.555 -1.509 -26.604 1.00 82.94 102 LEU A O 1
ATOM 752 N N . ILE A 1 103 ? -8.441 -2.539 -25.937 1.00 83.06 103 ILE A N 1
ATOM 753 C CA . ILE A 1 103 ? -8.368 -3.606 -26.932 1.00 83.06 103 ILE A CA 1
ATOM 754 C C . ILE A 1 103 ? -8.749 -2.981 -28.277 1.00 83.06 103 ILE A C 1
ATOM 756 O O . ILE A 1 103 ? -9.901 -2.565 -28.441 1.00 83.06 103 ILE A O 1
ATOM 760 N N . PRO A 1 104 ? -7.827 -2.891 -29.257 1.00 78.38 104 PRO A N 1
ATOM 761 C CA . PRO A 1 104 ? -8.208 -2.476 -30.595 1.00 78.38 104 PRO A CA 1
ATOM 762 C C . PRO A 1 104 ? -9.258 -3.475 -31.066 1.00 78.38 104 PRO A C 1
ATOM 764 O O . PRO A 1 104 ? -8.970 -4.667 -31.164 1.00 78.38 104 PRO A O 1
ATOM 767 N N . LYS A 1 105 ? -10.493 -2.997 -31.260 1.00 68.81 105 LYS A N 1
ATOM 768 C CA . LYS A 1 105 ? -11.634 -3.798 -31.704 1.00 68.81 105 LYS A CA 1
ATOM 769 C C . LYS A 1 105 ? -11.200 -4.521 -32.972 1.00 68.81 105 LYS A C 1
ATOM 771 O O . 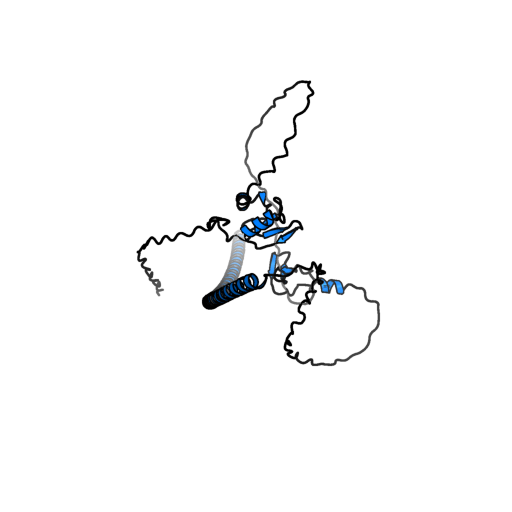LYS A 1 105 ? -11.121 -3.898 -34.025 1.00 68.81 105 LYS A O 1
ATOM 776 N N . SER A 1 106 ? -10.807 -5.785 -32.821 1.00 55.09 106 SER A N 1
ATOM 777 C CA . SER A 1 106 ? -10.235 -6.579 -33.898 1.00 55.09 106 SER A CA 1
ATOM 778 C C . SER A 1 106 ? -11.286 -6.613 -34.999 1.00 55.09 106 SER A C 1
ATOM 780 O O . SER A 1 106 ? -12.379 -7.137 -34.783 1.00 55.09 106 SER A O 1
ATOM 782 N N . GLU A 1 107 ? -11.012 -5.939 -36.120 1.00 53.47 107 GLU A N 1
ATOM 783 C CA . GLU A 1 107 ? -11.838 -6.048 -37.314 1.00 53.47 107 GLU A CA 1
ATOM 784 C C . GLU A 1 107 ? -11.802 -7.517 -37.718 1.00 53.47 107 GLU A C 1
ATOM 786 O O . GLU A 1 107 ? -10.790 -8.031 -38.195 1.00 53.47 107 GLU A O 1
ATOM 791 N N . GLU A 1 108 ? -12.905 -8.195 -37.414 1.00 55.06 108 GLU A N 1
ATOM 792 C CA . GLU A 1 108 ? -13.188 -9.572 -37.772 1.00 55.06 108 GLU A CA 1
ATOM 793 C C . GLU A 1 108 ? -12.743 -9.797 -39.227 1.00 55.06 108 GLU A C 1
ATOM 795 O O . GLU A 1 108 ? -13.158 -9.033 -40.109 1.00 55.06 108 GLU A O 1
ATOM 800 N N . PRO A 1 109 ? -11.857 -10.775 -39.501 1.00 52.94 109 PRO A N 1
ATOM 801 C CA . PRO A 1 109 ? -11.334 -10.987 -40.839 1.00 52.94 109 PRO A CA 1
ATOM 802 C C . PRO A 1 109 ? -12.517 -11.248 -41.760 1.00 52.94 109 PRO A C 1
ATOM 804 O O . PRO A 1 109 ? -13.215 -12.254 -41.618 1.00 52.94 109 PRO A O 1
ATOM 807 N N . GLN A 1 110 ? -12.760 -10.300 -42.671 1.00 49.59 110 GLN A N 1
ATOM 808 C CA . GLN A 1 110 ? -13.832 -10.380 -43.648 1.00 49.59 110 GLN A CA 1
ATOM 809 C C . GLN A 1 110 ? -13.756 -11.744 -44.326 1.00 49.59 110 GLN A C 1
ATOM 811 O O . GLN A 1 110 ? -12.810 -12.053 -45.053 1.00 49.59 110 GLN A O 1
ATOM 816 N N . SER A 1 111 ? -14.753 -12.569 -44.012 1.00 50.25 111 SER A N 1
ATOM 817 C CA . SER A 1 111 ? -14.952 -13.894 -44.574 1.00 50.25 111 SER A CA 1
ATOM 818 C C . SER A 1 111 ? -14.748 -13.829 -46.094 1.00 50.25 111 SER A C 1
ATOM 820 O O . SER A 1 111 ? -15.341 -12.954 -46.737 1.00 50.25 111 SER A O 1
ATOM 822 N N . PRO A 1 112 ? -13.903 -14.689 -46.696 1.00 51.53 112 PRO A N 1
ATOM 823 C CA . PRO A 1 112 ? -13.633 -14.617 -48.122 1.00 51.53 112 PRO A CA 1
ATOM 824 C C . PRO A 1 112 ? -14.937 -14.796 -48.898 1.00 51.53 112 PRO A C 1
ATOM 826 O O . PRO A 1 112 ? -15.678 -15.763 -48.712 1.00 51.53 112 PRO A O 1
ATOM 829 N N . ALA A 1 113 ? -15.207 -13.813 -49.757 1.00 49.16 113 ALA A N 1
ATOM 830 C CA . ALA A 1 113 ? -16.382 -13.700 -50.601 1.00 49.16 113 ALA A CA 1
ATOM 831 C C . ALA A 1 113 ? -16.789 -15.048 -51.221 1.00 49.16 113 ALA A C 1
ATOM 833 O O . ALA A 1 113 ? -16.114 -15.599 -52.092 1.00 49.16 113 ALA A O 1
ATOM 834 N N . LYS A 1 114 ? -17.947 -15.554 -50.789 1.00 47.28 114 LYS A N 1
ATOM 835 C CA . LYS A 1 114 ? -18.623 -16.693 -51.406 1.00 47.28 114 LYS A CA 1
ATOM 836 C C . LYS A 1 114 ? -19.101 -16.268 -52.795 1.00 47.28 114 LYS A C 1
ATOM 838 O O . LYS A 1 114 ? -19.967 -15.403 -52.935 1.00 47.28 114 LYS A O 1
ATOM 843 N N . ALA A 1 115 ? -18.501 -16.866 -53.819 1.00 49.44 115 ALA A N 1
ATOM 844 C CA . ALA A 1 115 ? -18.901 -16.723 -55.208 1.00 49.44 115 ALA A CA 1
ATOM 845 C C . ALA A 1 115 ? -20.378 -17.114 -55.411 1.00 49.44 115 ALA A C 1
ATOM 847 O O . ALA A 1 115 ? -20.877 -18.086 -54.844 1.00 49.44 115 ALA A O 1
ATOM 848 N N . LYS A 1 116 ? -21.062 -16.323 -56.245 1.00 47.81 116 LYS A N 1
ATOM 849 C CA . LYS A 1 116 ? -22.417 -16.544 -56.769 1.00 47.81 116 LYS A CA 1
ATOM 850 C C . LYS A 1 116 ? -22.556 -17.915 -57.444 1.00 47.81 116 LYS A C 1
ATOM 852 O O . LYS A 1 116 ? -21.722 -18.262 -58.273 1.00 47.81 116 LYS A O 1
ATOM 857 N N . GLY A 1 117 ? -23.702 -18.575 -57.247 1.00 42.03 117 GLY A N 1
ATOM 858 C CA . GLY A 1 117 ? -24.215 -19.543 -58.221 1.00 42.03 117 GLY A CA 1
ATOM 859 C C . GLY A 1 117 ? -25.344 -20.461 -57.742 1.00 42.03 117 GLY A C 1
ATOM 860 O O . GLY A 1 117 ? -25.081 -21.390 -56.998 1.00 42.03 117 GLY A O 1
ATOM 861 N N . LEU A 1 118 ? -26.543 -20.239 -58.303 1.00 38.00 118 LEU A N 1
ATOM 862 C CA . LEU A 1 118 ? -27.696 -21.154 -58.457 1.00 38.00 118 LEU A CA 1
ATOM 863 C C . LEU A 1 118 ? -28.508 -21.502 -57.188 1.00 38.00 118 LEU A C 1
ATOM 865 O O . LEU A 1 118 ? -28.062 -22.217 -56.308 1.00 38.00 118 LEU A O 1
ATOM 869 N N . SER A 1 119 ? -29.686 -20.899 -56.985 1.00 43.16 119 SER A N 1
ATOM 870 C CA . SER A 1 119 ? -30.985 -21.196 -57.631 1.00 43.16 119 SER A CA 1
ATOM 871 C C . SER A 1 119 ? -31.629 -22.511 -57.179 1.00 43.16 119 SER A C 1
ATOM 873 O O . SER A 1 119 ? -31.407 -23.546 -57.795 1.00 43.16 119 SER A O 1
ATOM 875 N N . SER A 1 120 ? -32.575 -22.415 -56.240 1.00 40.12 120 SER A N 1
ATOM 876 C CA . SER A 1 120 ? -33.870 -23.100 -56.343 1.00 40.12 120 SER A CA 1
ATOM 877 C C . SER A 1 120 ? -34.918 -22.431 -55.449 1.00 40.12 120 SER A C 1
ATOM 879 O O . SER A 1 120 ? -34.613 -21.790 -54.449 1.00 40.12 120 SER A O 1
ATOM 881 N N . LYS A 1 121 ? -36.156 -22.543 -55.912 1.00 36.44 121 LYS A N 1
ATOM 882 C CA . LYS A 1 121 ? -37.337 -21.704 -55.711 1.00 36.44 121 LYS A CA 1
ATOM 883 C C . LYS A 1 121 ? -38.427 -22.534 -55.008 1.00 36.44 121 LYS A C 1
ATOM 885 O O . LYS A 1 121 ? -38.425 -23.744 -55.198 1.00 36.44 121 LYS A O 1
ATOM 890 N N . ALA A 1 122 ? -39.384 -21.845 -54.366 1.00 38.91 122 ALA A N 1
ATOM 891 C CA . ALA A 1 122 ? -40.698 -22.325 -53.871 1.00 38.91 122 ALA A CA 1
ATOM 892 C C . ALA A 1 122 ? -40.649 -23.204 -52.598 1.00 38.91 122 ALA A C 1
ATOM 894 O O . ALA A 1 122 ? -39.775 -24.048 -52.482 1.00 38.91 122 ALA A O 1
ATOM 895 N N . ASN A 1 123 ? -41.491 -23.074 -51.564 1.00 34.06 123 ASN A N 1
ATOM 896 C CA . ASN A 1 123 ? -42.846 -22.529 -51.343 1.00 34.06 123 ASN A CA 1
ATOM 897 C C . ASN A 1 123 ? -42.885 -21.965 -49.893 1.00 34.06 123 ASN A C 1
ATOM 899 O O . ASN A 1 123 ? -42.295 -22.567 -49.003 1.00 34.06 123 ASN A O 1
ATOM 903 N N . SER A 1 124 ? -43.361 -20.746 -49.609 1.00 38.44 124 SER A N 1
ATOM 904 C CA . SER A 1 124 ? -44.737 -20.430 -49.159 1.00 38.44 124 SER A CA 1
ATOM 905 C C . SER A 1 124 ? -45.421 -21.522 -48.323 1.00 38.44 124 SER A C 1
ATOM 907 O O . SER A 1 124 ? -45.837 -22.520 -48.895 1.00 38.44 124 SER A O 1
ATOM 909 N N . ASP A 1 125 ? -45.624 -21.306 -47.019 1.00 33.06 125 ASP A N 1
ATOM 910 C CA . ASP A 1 125 ? -46.968 -20.985 -46.512 1.00 33.06 125 ASP A CA 1
ATOM 911 C C . ASP A 1 125 ? -47.007 -20.585 -45.021 1.00 33.06 125 ASP A C 1
ATOM 913 O O . ASP A 1 125 ? -46.273 -21.107 -44.188 1.00 33.06 125 ASP A O 1
ATOM 917 N N . ALA A 1 126 ? -47.934 -19.663 -44.766 1.00 33.81 126 ALA A N 1
ATOM 918 C CA . ALA A 1 126 ? -48.797 -19.476 -43.602 1.00 33.81 126 ALA A CA 1
ATOM 919 C C . ALA A 1 126 ? -48.289 -19.274 -42.152 1.00 33.81 126 ALA A C 1
ATOM 921 O O . ALA A 1 126 ? -47.680 -20.125 -41.513 1.00 33.81 126 ALA A O 1
ATOM 922 N N . SER A 1 127 ? -48.859 -18.191 -41.602 1.00 37.22 127 SER A N 1
ATOM 923 C CA . SER A 1 127 ? -49.383 -18.000 -40.237 1.00 37.22 127 SER A CA 1
ATOM 924 C C . SER A 1 127 ? -48.385 -17.646 -39.131 1.00 37.22 127 SER A C 1
ATOM 926 O O . SER A 1 127 ? -47.643 -18.479 -38.637 1.00 37.22 127 SER A O 1
ATOM 928 N N . ALA A 1 128 ? -48.274 -16.386 -38.695 1.00 41.06 128 ALA A N 1
ATOM 929 C CA . ALA A 1 128 ? -49.300 -15.544 -38.057 1.00 41.06 128 ALA A CA 1
ATOM 930 C C . ALA A 1 128 ? -49.894 -16.157 -36.781 1.00 41.06 128 ALA A C 1
ATOM 932 O O . ALA A 1 128 ? -50.969 -16.735 -36.836 1.00 41.06 128 ALA A O 1
ATOM 933 N N . ILE A 1 129 ? -49.251 -15.923 -35.628 1.00 36.78 129 ILE A N 1
ATOM 934 C CA . ILE A 1 129 ? -49.938 -15.736 -34.339 1.00 36.78 129 ILE A CA 1
ATOM 935 C C . ILE A 1 129 ? -49.200 -14.636 -33.557 1.00 36.78 129 ILE A C 1
ATOM 937 O O . ILE A 1 129 ? -48.036 -14.771 -33.188 1.00 36.78 129 ILE A O 1
ATOM 941 N N . LYS A 1 130 ? -49.900 -13.516 -33.352 1.00 40.69 130 LYS A N 1
ATOM 942 C CA . LYS A 1 130 ? -49.585 -12.444 -32.396 1.00 40.69 130 LYS A CA 1
ATOM 943 C C . LYS A 1 130 ? -50.158 -12.817 -31.003 1.00 40.69 130 LYS A C 1
ATOM 945 O O . LYS A 1 130 ? -50.966 -13.737 -30.922 1.00 40.69 130 LYS A O 1
ATOM 950 N N . PRO A 1 131 ? -49.737 -12.122 -29.928 1.00 65.31 131 PRO A N 1
ATOM 951 C CA . PRO A 1 131 ? -49.690 -12.602 -28.541 1.00 65.31 131 PRO A CA 1
ATOM 952 C C . PRO A 1 131 ? -51.063 -12.564 -27.863 1.00 65.31 131 PRO A C 1
ATOM 954 O O . PRO A 1 131 ? -52.028 -12.106 -28.477 1.00 65.31 131 PRO A O 1
ATOM 957 N N . PRO A 1 132 ? -51.145 -12.909 -26.563 1.00 53.00 132 PRO A N 1
ATOM 958 C CA . PRO A 1 132 ? -51.670 -11.871 -25.669 1.00 53.00 132 PRO A CA 1
ATOM 959 C C . PRO A 1 132 ? -51.175 -11.887 -24.199 1.00 53.00 132 PRO A C 1
ATOM 961 O O . PRO A 1 132 ? -50.726 -12.895 -23.672 1.00 53.00 132 PRO A O 1
ATOM 964 N N . VAL A 1 133 ? -51.410 -10.723 -23.567 1.00 35.44 133 VAL A N 1
ATOM 965 C CA . VAL A 1 133 ? -51.828 -10.437 -22.167 1.00 35.44 133 VAL A CA 1
ATOM 966 C C . VAL A 1 133 ? -50.874 -10.732 -20.992 1.00 35.44 133 VAL A C 1
ATOM 968 O O . VAL A 1 133 ? -50.410 -11.843 -20.812 1.00 35.44 133 VAL A O 1
ATOM 971 N N . ARG A 1 134 ? -50.449 -9.726 -20.203 1.00 31.22 134 ARG A N 1
ATOM 972 C CA . ARG A 1 134 ? -51.168 -8.850 -19.226 1.00 31.22 134 ARG A CA 1
ATOM 973 C C . ARG A 1 134 ? -51.312 -9.511 -17.848 1.00 31.22 134 ARG A C 1
ATOM 975 O O . ARG A 1 134 ? -52.043 -10.486 -17.735 1.00 31.22 134 ARG A O 1
ATOM 982 N N . SER A 1 135 ? -50.707 -8.889 -16.826 1.00 35.88 135 SER A N 1
ATOM 983 C CA . SER A 1 135 ? -51.228 -8.609 -15.458 1.00 35.88 135 SER A CA 1
ATOM 984 C C . SER A 1 135 ? -50.033 -8.254 -14.548 1.00 35.88 135 SER A C 1
ATOM 986 O O . SER A 1 135 ? -49.097 -9.036 -14.476 1.00 35.88 135 SER A O 1
ATOM 988 N N . THR A 1 136 ? -49.820 -7.014 -14.087 1.00 32.84 136 THR A N 1
ATOM 989 C CA . THR A 1 136 ? -50.512 -6.186 -13.065 1.00 32.84 136 THR A CA 1
ATOM 990 C C . THR A 1 136 ? -50.246 -6.565 -11.602 1.00 32.84 136 THR A C 1
ATOM 992 O O . THR A 1 136 ? -50.549 -7.681 -11.204 1.00 32.84 136 THR A O 1
ATOM 995 N N . ALA A 1 137 ? -49.892 -5.515 -10.840 1.00 29.05 137 ALA A N 1
ATOM 996 C CA . ALA A 1 137 ? -50.232 -5.211 -9.437 1.00 29.05 137 ALA A CA 1
ATOM 997 C C . ALA A 1 137 ? -49.360 -5.825 -8.314 1.00 29.05 137 ALA A C 1
ATOM 999 O O . ALA A 1 137 ? -49.156 -7.029 -8.288 1.00 29.05 137 ALA A O 1
ATOM 1000 N N . THR A 1 138 ? -48.625 -5.036 -7.507 1.00 29.12 138 THR A N 1
ATOM 1001 C CA . THR A 1 138 ? -48.957 -4.169 -6.331 1.00 29.12 138 THR A CA 1
ATOM 1002 C C . THR A 1 138 ? -49.262 -4.880 -5.005 1.00 29.12 138 THR A C 1
ATOM 1004 O O . THR A 1 138 ? -50.135 -5.734 -4.960 1.00 29.12 138 THR A O 1
ATOM 1007 N N . SER A 1 139 ? -48.688 -4.307 -3.924 1.00 28.92 139 SER A N 1
ATOM 1008 C CA . SER A 1 139 ? -49.138 -4.353 -2.508 1.00 28.92 139 SER A CA 1
ATOM 1009 C C . SER A 1 139 ? -48.947 -5.694 -1.778 1.00 28.92 139 SER A C 1
ATOM 1011 O O . SER A 1 139 ? -48.980 -6.736 -2.406 1.00 28.92 139 SER A O 1
ATOM 1013 N N . THR A 1 140 ? -48.684 -5.812 -0.473 1.00 34.69 140 THR A N 1
ATOM 1014 C CA . THR A 1 140 ? -48.920 -5.018 0.757 1.00 34.69 140 THR A CA 1
ATOM 1015 C C . THR A 1 140 ? -48.006 -5.641 1.840 1.00 34.69 140 THR A C 1
ATOM 1017 O O . THR A 1 140 ? -47.697 -6.824 1.754 1.00 34.69 140 THR A O 1
ATOM 1020 N N . ASP A 1 141 ? -47.385 -4.890 2.749 1.00 33.19 141 ASP A N 1
ATOM 1021 C CA . ASP A 1 141 ? -47.916 -4.486 4.067 1.00 33.19 141 ASP A CA 1
ATOM 1022 C C . ASP A 1 141 ? -48.117 -5.637 5.092 1.00 33.19 141 ASP A C 1
ATOM 1024 O O . ASP A 1 141 ? -48.606 -6.716 4.781 1.00 33.19 141 ASP A O 1
ATOM 1028 N N . THR A 1 142 ? -47.783 -5.291 6.342 1.00 30.59 142 THR A N 1
ATOM 1029 C CA . THR A 1 142 ? -48.254 -5.806 7.642 1.00 30.59 142 THR A CA 1
ATOM 1030 C C . THR A 1 142 ? -47.619 -7.049 8.315 1.00 30.59 142 THR A C 1
ATOM 1032 O O . THR A 1 142 ? -47.947 -8.195 8.049 1.00 30.59 142 THR A O 1
ATOM 1035 N N . LYS A 1 143 ? -46.892 -6.739 9.409 1.00 35.44 143 LYS A N 1
ATOM 1036 C CA . LYS A 1 143 ? -47.165 -7.163 10.810 1.00 35.44 143 LYS A CA 1
ATOM 1037 C C . LYS A 1 143 ? -46.992 -8.646 11.204 1.00 35.44 143 LYS A C 1
ATOM 1039 O O . LYS A 1 143 ? -47.725 -9.515 10.759 1.00 35.44 143 LYS A O 1
ATOM 1044 N N . LYS A 1 144 ? -46.276 -8.815 12.329 1.00 39.31 144 LYS A N 1
ATOM 1045 C CA . LYS A 1 144 ? -46.795 -9.311 13.632 1.00 39.31 144 LYS A CA 1
ATOM 1046 C C . LYS A 1 144 ? -45.983 -10.476 14.231 1.00 39.31 144 LYS A C 1
ATOM 1048 O O . LYS A 1 144 ? -45.984 -11.590 13.731 1.00 39.31 144 LYS A O 1
ATOM 1053 N N . LEU A 1 145 ? -45.371 -10.169 15.380 1.00 39.22 145 LEU A N 1
ATOM 1054 C CA . LEU A 1 145 ? -44.904 -11.075 16.443 1.00 39.22 145 LEU A CA 1
ATOM 1055 C C . LEU A 1 145 ? -45.944 -12.154 16.816 1.00 39.22 145 LEU A C 1
ATOM 1057 O O . LEU A 1 145 ? -47.148 -11.901 16.725 1.00 39.22 145 LEU A O 1
ATOM 1061 N N . PRO A 1 146 ? -45.503 -13.317 17.327 1.00 55.34 146 PRO A N 1
ATOM 1062 C CA . PRO A 1 146 ? -45.417 -13.537 18.788 1.00 55.34 146 PRO A CA 1
ATOM 1063 C C . PRO A 1 146 ? -44.116 -14.279 19.189 1.00 55.34 146 PRO A C 1
ATOM 1065 O O . PRO A 1 146 ? -43.612 -15.096 18.435 1.00 55.34 146 PRO A O 1
ATOM 1068 N N . ALA A 1 147 ? -43.391 -13.899 20.247 1.00 37.19 147 ALA A N 1
ATOM 1069 C CA . ALA A 1 147 ? -43.606 -14.161 21.682 1.00 37.19 147 ALA A CA 1
ATOM 1070 C C . ALA A 1 147 ? -43.474 -15.643 22.128 1.00 37.19 147 ALA A C 1
ATOM 1072 O O . ALA A 1 147 ? -44.131 -16.513 21.567 1.00 37.19 147 ALA A O 1
ATOM 1073 N N . ARG A 1 148 ? -42.736 -15.835 23.248 1.00 31.75 148 ARG A N 1
ATOM 1074 C CA . ARG A 1 148 ? -42.382 -17.061 24.026 1.00 31.75 148 ARG A CA 1
ATOM 1075 C C . ARG A 1 148 ? -41.219 -17.883 23.445 1.00 31.75 148 ARG A C 1
ATOM 1077 O O . ARG A 1 148 ? -41.216 -18.187 22.271 1.00 31.75 148 ARG A O 1
ATOM 1084 N N . VAL A 1 149 ? -40.189 -18.264 24.207 1.00 37.25 149 VAL A N 1
ATOM 1085 C CA . VAL A 1 149 ? -40.208 -18.980 25.499 1.00 37.25 149 VAL A CA 1
ATOM 1086 C C . VAL A 1 149 ? -39.050 -18.519 26.399 1.00 37.25 149 VAL A C 1
ATOM 1088 O O . VAL A 1 149 ? -37.940 -18.289 25.934 1.00 37.25 149 VAL A O 1
ATOM 1091 N N . GLY A 1 150 ? -39.331 -18.372 27.697 1.00 35.09 150 GLY A N 1
ATOM 1092 C CA . GLY A 1 150 ? -38.358 -17.979 28.712 1.00 35.09 150 GLY A CA 1
ATOM 1093 C C . GLY A 1 150 ? -37.454 -19.127 29.158 1.00 35.09 150 GLY A C 1
ATOM 1094 O O . GLY A 1 150 ? -37.912 -20.256 29.330 1.00 35.09 150 GLY A O 1
ATOM 1095 N N . VAL A 1 151 ? -36.190 -18.801 29.424 1.00 36.44 151 VAL A N 1
ATOM 1096 C CA . VAL A 1 151 ? -35.277 -19.654 30.185 1.00 36.44 151 VAL A CA 1
ATOM 1097 C C . VAL A 1 151 ? -34.820 -18.892 31.424 1.00 36.44 151 VAL A C 1
ATOM 1099 O O . VAL A 1 151 ? -34.369 -17.752 31.375 1.00 36.44 151 VAL A O 1
ATOM 1102 N N . LYS A 1 152 ? -35.044 -19.564 32.545 1.00 40.31 152 LYS A N 1
ATOM 1103 C CA . LYS A 1 152 ? -34.780 -19.215 33.936 1.00 40.31 152 LYS A CA 1
ATOM 1104 C C . LYS A 1 152 ? -33.299 -19.485 34.244 1.00 40.31 152 LYS A C 1
ATOM 1106 O O . LYS A 1 152 ? -32.889 -20.624 34.035 1.00 40.31 152 LYS A O 1
ATOM 1111 N N . PRO A 1 153 ? -32.505 -18.538 34.771 1.00 42.53 153 PRO A N 1
ATOM 1112 C CA . PRO A 1 153 ? -31.223 -18.875 35.372 1.00 42.53 153 PRO A CA 1
ATOM 1113 C C . PRO A 1 153 ? -31.416 -19.143 36.872 1.00 42.53 153 PRO A C 1
ATOM 1115 O O . PRO A 1 153 ? -32.071 -18.372 37.575 1.00 42.53 153 PRO A O 1
ATOM 1118 N N . SER A 1 154 ? -30.878 -20.266 37.344 1.00 34.44 154 SER A N 1
ATOM 1119 C CA . SER A 1 154 ? -30.747 -20.609 38.766 1.00 34.44 154 SER A CA 1
ATOM 1120 C C . SER A 1 154 ? -29.248 -20.732 39.105 1.00 34.44 154 SER A C 1
ATOM 1122 O O . SER A 1 154 ? -28.491 -21.077 38.195 1.00 34.44 154 SER A O 1
ATOM 1124 N N . PRO A 1 155 ? -28.814 -20.416 40.344 1.00 59.59 155 PRO A N 1
ATOM 1125 C CA . PRO A 1 155 ? -27.428 -20.053 40.665 1.00 59.59 155 PRO A CA 1
ATOM 1126 C C . PRO A 1 155 ? -26.646 -21.140 41.440 1.00 59.59 155 PRO A C 1
ATOM 1128 O O . PRO A 1 155 ? -27.209 -22.185 41.750 1.00 59.59 155 PRO A O 1
ATOM 1131 N N . GLU A 1 156 ? -25.395 -20.790 41.799 1.00 38.59 156 GLU A N 1
ATOM 1132 C CA . GLU A 1 156 ? -24.412 -21.489 42.670 1.00 38.59 156 GLU A CA 1
ATOM 1133 C C . GLU A 1 156 ? -23.697 -22.696 42.029 1.00 38.59 156 GLU A C 1
ATOM 1135 O O . GLU A 1 156 ? -24.299 -23.434 41.264 1.00 38.59 156 GLU A O 1
ATOM 1140 N N . SER A 1 157 ? -22.401 -22.965 42.225 1.00 38.94 157 SER A N 1
ATOM 1141 C CA . SER A 1 157 ? -21.408 -22.582 43.245 1.00 38.94 157 SER A CA 1
ATOM 1142 C C . SER A 1 157 ? -19.980 -22.740 42.674 1.00 38.94 157 SER A C 1
ATOM 1144 O O . SER A 1 157 ? -19.782 -23.465 41.700 1.00 38.94 157 SER A O 1
ATOM 1146 N N . GLY A 1 158 ? -18.982 -22.086 43.281 1.00 41.72 158 GLY A N 1
ATOM 1147 C CA . GLY A 1 158 ? -17.558 -22.308 42.981 1.00 41.72 158 GLY A CA 1
ATOM 1148 C C . GLY A 1 158 ? -17.007 -23.615 43.564 1.00 41.72 158 GLY A C 1
ATOM 1149 O O . GLY A 1 158 ? -17.649 -24.199 44.429 1.00 41.72 158 GLY A O 1
ATOM 1150 N N . ASP A 1 159 ? -15.852 -24.072 43.068 1.00 34.44 159 ASP A N 1
ATOM 1151 C CA . ASP A 1 159 ? -14.612 -24.220 43.849 1.00 34.44 159 ASP A CA 1
ATOM 1152 C C . ASP A 1 159 ? -13.414 -24.650 42.967 1.00 34.44 159 ASP A C 1
ATOM 1154 O O . ASP A 1 159 ? -13.560 -25.014 41.800 1.00 34.44 159 ASP A O 1
ATOM 1158 N N . GLU A 1 160 ? -12.236 -24.523 43.567 1.00 37.62 160 GLU A N 1
ATOM 1159 C CA . GLU A 1 160 ? -10.844 -24.652 43.132 1.00 37.62 160 GLU A CA 1
ATOM 1160 C C . GLU A 1 160 ? -10.378 -25.822 42.223 1.00 37.62 160 GLU A C 1
ATOM 1162 O O . GLU A 1 160 ? -10.817 -26.960 42.313 1.00 37.62 160 GLU A O 1
ATOM 1167 N N . SER A 1 161 ? -9.316 -25.503 41.460 1.00 40.41 161 SER A N 1
ATOM 1168 C CA . SER A 1 161 ? -8.054 -26.256 41.283 1.00 40.41 161 SER A CA 1
ATOM 1169 C C . SER A 1 161 ? -8.074 -27.736 40.854 1.00 40.41 161 SER A C 1
ATOM 1171 O O . SER A 1 161 ? -8.435 -28.630 41.611 1.00 40.41 161 SER A O 1
ATOM 1173 N N . GLY A 1 162 ? -7.450 -28.022 39.699 1.00 33.31 162 GLY A N 1
ATOM 1174 C CA . GLY A 1 162 ? -6.775 -29.310 39.492 1.00 33.31 162 GLY A CA 1
ATOM 1175 C C . GLY A 1 162 ? -6.792 -29.893 38.079 1.00 33.31 162 GLY A C 1
ATOM 1176 O O . GLY A 1 162 ? -7.758 -30.514 37.671 1.00 33.31 162 GLY A O 1
ATOM 1177 N N . LYS A 1 163 ? -5.631 -29.800 37.418 1.00 33.81 163 LYS A N 1
ATOM 1178 C CA . LYS A 1 163 ? -5.015 -30.793 36.511 1.00 33.81 163 LYS A CA 1
ATOM 1179 C C . LYS A 1 163 ? -5.814 -31.383 35.332 1.00 33.81 163 LYS A C 1
ATOM 1181 O O . LYS A 1 163 ? -6.699 -32.210 35.480 1.00 33.81 163 LYS A O 1
ATOM 1186 N N . ALA A 1 164 ? -5.215 -31.145 34.162 1.00 43.50 164 ALA A N 1
ATOM 1187 C CA . ALA A 1 164 ? -4.919 -32.146 33.136 1.00 43.50 164 ALA A CA 1
ATOM 1188 C C . ALA A 1 164 ? -6.108 -32.946 32.584 1.00 43.50 164 ALA A C 1
ATOM 1190 O O . ALA A 1 164 ? -6.328 -34.095 32.944 1.00 43.50 164 ALA A O 1
ATOM 1191 N N . ASN A 1 165 ? -6.769 -32.360 31.588 1.00 37.84 165 ASN A N 1
ATOM 1192 C CA . ASN A 1 165 ? -7.198 -33.092 30.399 1.00 37.84 165 ASN A CA 1
ATOM 1193 C C . ASN A 1 165 ? -7.349 -32.101 29.237 1.00 37.84 165 ASN A C 1
ATOM 1195 O O . ASN A 1 165 ? -8.447 -31.683 28.882 1.00 37.84 165 ASN A O 1
ATOM 1199 N N . SER A 1 166 ? -6.210 -31.704 28.655 1.00 42.28 166 SER A N 1
ATOM 1200 C CA . SER A 1 166 ? -6.181 -31.113 27.314 1.00 42.28 166 SER A CA 1
ATOM 1201 C C . SER A 1 166 ? -6.420 -32.249 26.322 1.00 42.28 166 SER A C 1
ATOM 1203 O O . SER A 1 166 ? -5.492 -32.900 25.839 1.00 42.28 166 SER A O 1
ATOM 1205 N N . ALA A 1 167 ? -7.694 -32.578 26.116 1.00 44.22 167 ALA A N 1
ATOM 1206 C CA . ALA A 1 167 ? -8.098 -33.365 24.968 1.00 44.22 167 ALA A CA 1
ATOM 1207 C C . ALA A 1 167 ? -7.741 -32.534 23.732 1.00 44.22 167 ALA A C 1
ATOM 1209 O O . ALA A 1 167 ? -8.264 -31.437 23.563 1.00 44.22 167 ALA A O 1
ATOM 1210 N N . LYS A 1 168 ? -6.795 -33.045 22.935 1.00 48.34 168 LYS A N 1
ATOM 1211 C CA . LYS A 1 168 ? -6.317 -32.488 21.665 1.00 48.34 168 LYS A CA 1
ATOM 1212 C C . LYS A 1 168 ? -7.490 -32.048 20.785 1.00 48.34 168 LYS A C 1
ATOM 1214 O O . LYS A 1 168 ? -8.028 -32.841 20.015 1.00 48.34 168 LYS A O 1
ATOM 1219 N N . SER A 1 169 ? -7.865 -30.780 20.883 1.00 54.81 169 SER A N 1
ATOM 1220 C CA . SER A 1 169 ? -8.594 -30.088 19.832 1.00 54.81 169 SER A CA 1
ATOM 1221 C C . SER A 1 169 ? -7.660 -30.062 18.631 1.00 54.81 169 SER A C 1
ATOM 1223 O O . SER A 1 169 ? -6.579 -29.489 18.727 1.00 54.81 169 SER A O 1
ATOM 1225 N N . ALA A 1 170 ? -8.024 -30.741 17.544 1.00 64.81 170 ALA A N 1
ATOM 1226 C CA . ALA A 1 170 ? -7.296 -30.632 16.289 1.00 64.81 170 ALA A CA 1
ATOM 1227 C C . ALA A 1 170 ? -7.210 -29.148 15.916 1.00 64.81 170 ALA A C 1
ATOM 1229 O O . ALA A 1 170 ? -8.224 -28.450 15.826 1.00 64.81 170 ALA A O 1
ATOM 1230 N N . SER A 1 171 ? -5.986 -28.660 15.828 1.00 66.69 171 SER A N 1
ATOM 1231 C CA . SER A 1 171 ? -5.674 -27.248 15.718 1.00 66.69 171 SER A CA 1
ATOM 1232 C C . SER A 1 171 ? -6.122 -26.724 14.366 1.00 66.69 171 SER A C 1
ATOM 1234 O O . SER A 1 171 ? -5.827 -27.314 13.334 1.00 66.69 171 SER A O 1
ATOM 1236 N N . LYS A 1 172 ? -6.865 -25.619 14.368 1.00 93.38 172 LYS A N 1
ATOM 1237 C CA . LYS A 1 172 ? -7.538 -25.059 13.179 1.00 93.38 172 LYS A CA 1
ATOM 1238 C C . LYS A 1 172 ? -6.648 -24.119 12.369 1.00 93.38 172 LYS A C 1
ATOM 1240 O O . LYS A 1 172 ? -7.131 -23.343 11.550 1.00 93.38 172 LYS A O 1
ATOM 1245 N N . TRP A 1 173 ? -5.351 -24.152 12.635 1.00 95.56 173 TRP A N 1
ATOM 1246 C CA . TRP A 1 173 ? -4.370 -23.344 11.937 1.00 95.56 173 TRP A CA 1
ATOM 1247 C C . TRP A 1 173 ? -3.845 -24.116 10.740 1.00 95.56 173 TRP A C 1
ATOM 1249 O O . TRP A 1 173 ? -3.379 -25.241 10.881 1.00 95.56 173 TRP A O 1
ATOM 1259 N N . THR A 1 174 ? -3.901 -23.497 9.567 1.00 95.00 174 THR A N 1
ATOM 1260 C CA . THR A 1 174 ? -3.335 -24.043 8.333 1.00 95.00 174 THR A CA 1
ATOM 1261 C C . THR A 1 174 ? -2.134 -23.201 7.925 1.00 95.00 174 THR A C 1
ATOM 1263 O O . THR A 1 174 ? -2.212 -21.972 7.909 1.00 95.00 174 THR A O 1
ATOM 1266 N N . LYS A 1 175 ? -1.017 -23.849 7.591 1.00 96.56 175 LYS A N 1
ATOM 1267 C CA . LYS A 1 175 ? 0.172 -23.184 7.054 1.00 96.56 175 LYS A CA 1
ATOM 1268 C C . LYS A 1 175 ? -0.018 -22.929 5.562 1.00 96.56 175 LYS A C 1
ATOM 1270 O O . LYS A 1 175 ? -0.269 -23.855 4.795 1.00 96.56 175 LYS A O 1
ATOM 1275 N N . VAL A 1 176 ? 0.131 -21.679 5.152 1.00 96.50 176 VAL A N 1
ATOM 1276 C CA . VAL A 1 176 ? 0.058 -21.233 3.760 1.00 96.50 176 VAL A CA 1
ATOM 1277 C C . VAL A 1 176 ? 1.400 -20.613 3.394 1.00 96.50 176 VAL A C 1
ATOM 1279 O O . VAL A 1 176 ? 1.980 -19.869 4.177 1.00 96.50 176 VAL A O 1
ATOM 1282 N N . VAL A 1 177 ? 1.929 -20.934 2.216 1.00 96.75 177 VAL A N 1
ATOM 1283 C CA . VAL A 1 177 ? 3.179 -20.342 1.721 1.00 96.75 177 VAL A CA 1
ATOM 1284 C C . VAL A 1 177 ? 2.827 -19.177 0.804 1.00 96.75 177 VAL A C 1
ATOM 1286 O O . VAL A 1 177 ? 2.098 -19.358 -0.173 1.00 96.75 177 VAL A O 1
ATOM 1289 N N . GLY A 1 178 ? 3.300 -17.976 1.143 1.00 92.75 178 GLY A N 1
ATOM 1290 C CA . GLY A 1 178 ? 3.109 -16.777 0.330 1.00 92.75 178 GLY A CA 1
ATOM 1291 C C . GLY A 1 178 ? 3.910 -16.808 -0.973 1.00 92.75 178 GLY A C 1
ATOM 1292 O O . GLY A 1 178 ? 4.795 -17.640 -1.169 1.00 92.75 178 GLY A O 1
ATOM 1293 N N . ALA A 1 179 ? 3.621 -15.868 -1.877 1.00 85.62 179 ALA A N 1
ATOM 1294 C CA . ALA A 1 179 ? 4.354 -15.715 -3.141 1.00 85.62 179 ALA A CA 1
ATOM 1295 C C . ALA A 1 179 ? 5.838 -15.342 -2.943 1.00 85.62 179 ALA A C 1
ATOM 1297 O O . ALA A 1 179 ? 6.667 -15.553 -3.824 1.00 85.62 179 ALA A O 1
ATOM 1298 N N . ASP A 1 180 ? 6.169 -14.797 -1.777 1.00 87.44 180 ASP A N 1
ATOM 1299 C CA . ASP A 1 180 ? 7.523 -14.508 -1.311 1.00 87.44 180 ASP A CA 1
ATOM 1300 C C . ASP A 1 180 ? 8.261 -15.749 -0.771 1.00 87.44 180 ASP A C 1
ATOM 1302 O O . ASP A 1 180 ? 9.444 -15.666 -0.439 1.00 87.44 180 ASP A O 1
ATOM 1306 N N . GLY A 1 181 ? 7.584 -16.900 -0.700 1.00 94.88 181 GLY A N 1
ATOM 1307 C CA . GLY A 1 181 ? 8.119 -18.155 -0.179 1.00 94.88 181 GLY A CA 1
ATOM 1308 C C . GLY A 1 181 ? 8.136 -18.242 1.348 1.00 94.88 181 GLY A C 1
ATOM 1309 O O . GLY A 1 181 ? 8.592 -19.257 1.881 1.00 94.88 181 GLY A O 1
ATOM 1310 N N . TYR A 1 182 ? 7.639 -17.228 2.064 1.00 94.19 182 TYR A N 1
ATOM 1311 C CA . TYR A 1 182 ? 7.565 -17.267 3.522 1.00 94.19 182 TYR A CA 1
ATOM 1312 C C . TYR A 1 182 ? 6.239 -17.904 3.966 1.00 94.19 182 TYR A C 1
ATOM 1314 O O . TYR A 1 182 ? 5.169 -17.525 3.478 1.00 94.19 182 TYR A O 1
ATOM 1322 N N . PRO A 1 183 ? 6.276 -18.902 4.867 1.00 96.94 183 PRO A N 1
ATOM 1323 C CA . PRO A 1 183 ? 5.058 -19.470 5.414 1.00 96.94 183 PRO A CA 1
ATOM 1324 C C . PRO A 1 183 ? 4.402 -18.488 6.389 1.00 96.94 183 PRO A C 1
ATOM 1326 O O . PRO A 1 183 ? 5.078 -17.871 7.210 1.00 96.94 183 PRO A O 1
ATOM 1329 N N . TYR A 1 184 ? 3.080 -18.401 6.331 1.00 97.00 184 TYR A N 1
ATOM 1330 C CA . TYR A 1 184 ? 2.232 -17.766 7.333 1.00 97.00 184 TYR A CA 1
ATOM 1331 C C . TYR A 1 184 ? 1.108 -18.732 7.722 1.00 97.00 184 TYR A C 1
ATOM 1333 O O . TYR A 1 184 ? 0.770 -19.656 6.981 1.00 97.00 184 TYR A O 1
ATOM 1341 N N . PHE A 1 185 ? 0.544 -18.557 8.910 1.00 97.31 185 PHE A N 1
ATOM 1342 C CA . PHE A 1 185 ? -0.480 -19.437 9.463 1.00 97.31 185 PHE A CA 1
ATOM 1343 C C . PHE A 1 185 ? -1.820 -18.713 9.468 1.00 97.31 185 PHE A C 1
ATOM 1345 O O . PHE A 1 185 ? -1.913 -17.570 9.917 1.00 97.31 185 PHE A O 1
ATOM 1352 N N . VAL A 1 186 ? -2.857 -19.384 8.969 1.00 96.62 186 VAL A N 1
ATOM 1353 C CA . VAL A 1 186 ? -4.226 -18.864 8.908 1.00 96.62 186 VAL A CA 1
ATOM 1354 C C . VAL A 1 186 ? -5.125 -19.722 9.785 1.00 96.62 186 VAL A C 1
ATOM 1356 O O . VAL A 1 186 ? -5.174 -20.941 9.615 1.00 96.62 186 VAL A O 1
ATOM 1359 N N . ASN A 1 187 ? -5.845 -19.100 10.713 1.00 95.62 187 ASN A N 1
ATOM 1360 C CA . ASN A 1 187 ? -6.862 -19.778 11.508 1.00 95.62 187 ASN A CA 1
ATOM 1361 C C . ASN A 1 187 ? -8.153 -19.876 10.692 1.00 95.62 187 ASN A C 1
ATOM 1363 O O . ASN A 1 187 ? -8.760 -18.858 10.352 1.00 95.62 187 ASN A O 1
ATOM 1367 N N . SER A 1 188 ? -8.597 -21.095 10.387 1.00 93.12 188 SER A N 1
ATOM 1368 C CA . SER A 1 188 ? -9.773 -21.315 9.539 1.00 93.12 188 SER A CA 1
ATOM 1369 C C . SER A 1 188 ? -11.077 -20.790 10.153 1.00 93.12 188 SER A C 1
ATOM 1371 O O . SER A 1 188 ? -12.007 -20.472 9.411 1.00 93.12 188 SER A O 1
ATOM 1373 N N . GLU A 1 189 ? -11.162 -20.675 11.483 1.00 92.31 189 GLU A N 1
ATOM 1374 C CA . GLU A 1 189 ? -12.367 -20.194 12.169 1.00 92.31 189 GLU A CA 1
ATOM 1375 C C . GLU A 1 189 ? -12.394 -18.684 12.359 1.00 92.31 189 GLU A C 1
ATOM 1377 O O . GLU A 1 189 ? -13.416 -18.054 12.091 1.00 92.31 189 GLU A O 1
ATOM 1382 N N . THR A 1 190 ? -11.293 -18.103 12.838 1.00 95.06 190 THR A N 1
ATOM 1383 C CA . THR A 1 190 ? -11.248 -16.665 13.142 1.00 95.06 190 THR A CA 1
ATOM 1384 C C . THR A 1 190 ? -10.868 -15.820 11.932 1.00 95.06 190 THR A C 1
ATOM 1386 O O . THR A 1 190 ? -11.061 -14.609 11.970 1.00 95.06 190 THR A O 1
ATOM 1389 N N . GLN A 1 191 ? -10.367 -16.445 10.856 1.00 94.25 191 GLN A N 1
ATOM 1390 C CA . GLN A 1 191 ? -9.774 -15.767 9.696 1.00 94.25 191 GLN A CA 1
ATOM 1391 C C . GLN A 1 191 ? -8.580 -14.874 10.080 1.00 94.25 191 GLN A C 1
ATOM 1393 O O . GLN A 1 191 ? -8.228 -13.942 9.360 1.00 94.25 191 GLN A O 1
ATOM 1398 N N . GLU A 1 192 ? -7.940 -15.151 11.218 1.00 95.69 192 GLU A N 1
ATOM 1399 C CA . GLU A 1 192 ? -6.734 -14.451 11.647 1.00 95.69 192 GLU A CA 1
ATOM 1400 C C . GLU A 1 192 ? -5.496 -15.034 10.964 1.00 95.69 192 GLU A C 1
ATOM 1402 O O . GLU A 1 192 ? -5.382 -16.247 10.769 1.00 95.69 192 GLU A O 1
ATOM 1407 N N . THR A 1 193 ? -4.550 -14.159 10.626 1.00 96.81 193 THR A N 1
ATOM 1408 C CA . THR A 1 193 ? -3.274 -14.520 10.002 1.00 96.81 193 THR A CA 1
ATOM 1409 C C . THR A 1 193 ? -2.111 -14.125 10.904 1.00 96.81 193 THR A C 1
ATOM 1411 O O . THR A 1 193 ? -2.054 -12.981 11.358 1.00 96.81 193 THR A O 1
ATOM 1414 N N . THR A 1 194 ? -1.158 -15.030 11.119 1.00 97.00 194 THR A N 1
ATOM 1415 C CA . THR A 1 194 ? 0.080 -14.756 11.864 1.00 97.00 194 THR A CA 1
ATOM 1416 C C . THR A 1 194 ? 1.301 -15.276 11.111 1.00 97.00 194 THR A C 1
ATOM 1418 O O . THR A 1 194 ? 1.236 -16.289 10.417 1.00 97.00 194 THR A O 1
ATOM 1421 N N . TRP A 1 195 ? 2.420 -14.566 11.236 1.00 97.06 195 TRP A N 1
ATOM 1422 C CA . TRP A 1 195 ? 3.710 -14.990 10.685 1.00 97.06 195 TRP A CA 1
ATOM 1423 C C . TRP A 1 195 ? 4.448 -15.948 11.628 1.00 97.06 195 TRP A C 1
ATOM 1425 O O . TRP A 1 195 ? 5.207 -16.798 11.171 1.00 97.06 195 TRP A O 1
ATOM 1435 N N . ASP A 1 196 ? 4.196 -15.838 12.934 1.00 96.50 196 ASP A N 1
ATOM 1436 C CA . ASP A 1 196 ? 4.751 -16.737 13.943 1.00 96.50 196 ASP A CA 1
ATOM 1437 C C . ASP A 1 196 ? 3.903 -18.006 14.046 1.00 96.50 196 ASP A C 1
ATOM 1439 O O . ASP A 1 196 ? 2.675 -17.925 14.069 1.00 96.50 196 ASP A O 1
ATOM 1443 N N . GLN A 1 197 ? 4.554 -19.169 14.128 1.00 95.81 197 GLN A N 1
ATOM 1444 C CA . GLN A 1 197 ? 3.883 -20.459 14.291 1.00 95.81 197 GLN A CA 1
ATOM 1445 C C . GLN A 1 197 ? 3.091 -20.481 15.609 1.00 95.81 197 GLN A C 1
ATOM 1447 O O . GLN A 1 197 ? 3.706 -20.370 16.671 1.00 95.81 197 GLN A O 1
ATOM 1452 N N . PRO A 1 198 ? 1.754 -20.633 15.567 1.00 94.81 198 PRO A N 1
ATOM 1453 C CA . PRO A 1 198 ? 0.937 -20.757 16.768 1.00 94.81 198 PRO A CA 1
ATOM 1454 C C . PRO A 1 198 ? 1.362 -21.965 17.609 1.00 94.81 198 PRO A C 1
ATOM 1456 O O . PRO A 1 198 ? 1.667 -23.022 17.053 1.00 94.81 198 PRO A O 1
ATOM 1459 N N . ASP A 1 199 ? 1.331 -21.836 18.938 1.00 92.38 199 ASP A N 1
ATOM 1460 C CA . ASP A 1 199 ? 1.686 -22.922 19.871 1.00 92.38 199 ASP A CA 1
ATOM 1461 C C . ASP A 1 199 ? 0.809 -24.169 19.691 1.00 92.38 199 ASP A C 1
ATOM 1463 O O . ASP A 1 199 ? 1.211 -25.289 20.013 1.00 92.38 199 ASP A O 1
ATOM 1467 N N . ASP A 1 200 ? -0.408 -23.979 19.186 1.00 90.38 200 ASP A N 1
ATOM 1468 C CA . ASP A 1 200 ? -1.335 -25.046 18.874 1.00 90.38 200 ASP A CA 1
ATOM 1469 C C . ASP A 1 200 ? -1.124 -25.637 17.474 1.00 90.38 200 ASP A C 1
ATOM 1471 O O . ASP A 1 200 ? -1.629 -26.724 17.242 1.00 90.38 200 ASP A O 1
ATOM 1475 N N . TYR A 1 201 ? -0.364 -25.043 16.547 1.00 92.94 201 TYR A N 1
ATOM 1476 C CA . TYR A 1 201 ? -0.189 -25.616 15.202 1.00 92.94 201 TYR A CA 1
ATOM 1477 C C . TYR A 1 201 ? 0.493 -26.996 15.241 1.00 92.94 201 TYR A C 1
ATOM 1479 O O . TYR A 1 201 ? 1.648 -27.139 15.651 1.00 92.94 201 TYR A O 1
ATOM 1487 N N . VAL A 1 202 ? -0.219 -28.019 14.761 1.00 89.00 202 VAL A N 1
ATOM 1488 C CA . VAL A 1 202 ? 0.315 -29.370 14.561 1.00 89.00 202 VAL A CA 1
ATOM 1489 C C . VAL A 1 202 ? 0.660 -29.504 13.088 1.00 89.00 202 VAL A C 1
ATOM 1491 O O . VAL A 1 202 ? -0.225 -29.417 12.246 1.00 89.00 202 VAL A O 1
ATOM 1494 N N . ASP A 1 203 ? 1.939 -29.708 12.775 1.00 86.19 203 ASP A N 1
ATOM 1495 C CA . ASP A 1 203 ? 2.351 -29.903 11.388 1.00 86.19 203 ASP A CA 1
ATOM 1496 C C . ASP A 1 203 ? 1.845 -31.263 10.886 1.00 86.19 203 ASP A C 1
ATOM 1498 O O . ASP A 1 203 ? 2.204 -32.314 11.438 1.00 86.19 203 ASP A O 1
ATOM 1502 N N . ASP A 1 204 ? 1.012 -31.250 9.846 1.00 77.25 204 ASP A N 1
ATOM 1503 C CA . ASP A 1 204 ? 0.409 -32.461 9.277 1.00 77.25 204 ASP A CA 1
ATOM 1504 C C . ASP A 1 204 ? 1.477 -33.442 8.748 1.00 77.25 204 ASP A C 1
ATOM 1506 O O . ASP A 1 204 ? 1.266 -34.660 8.752 1.00 77.25 204 ASP A O 1
ATOM 1510 N N . GLU A 1 205 ? 2.674 -32.951 8.395 1.00 71.50 205 GLU A N 1
ATOM 1511 C CA . GLU A 1 205 ? 3.812 -33.804 8.017 1.00 71.50 205 GLU A CA 1
ATOM 1512 C C . GLU A 1 205 ? 4.330 -34.669 9.177 1.00 71.50 205 GLU A C 1
ATOM 1514 O O . GLU A 1 205 ? 4.748 -35.809 8.962 1.00 71.50 205 GLU A O 1
ATOM 1519 N N . ILE A 1 206 ? 4.262 -34.182 10.421 1.00 61.84 206 ILE A N 1
ATOM 1520 C CA . ILE A 1 206 ? 4.713 -34.944 11.597 1.00 61.84 206 ILE A CA 1
ATOM 1521 C C . ILE A 1 206 ? 3.598 -35.880 12.086 1.00 61.84 206 ILE A C 1
ATOM 1523 O O . ILE A 1 206 ? 3.874 -36.994 12.541 1.00 61.84 206 ILE A O 1
ATOM 1527 N N . ALA A 1 207 ? 2.330 -35.478 11.943 1.00 59.41 207 ALA A N 1
ATOM 1528 C CA . ALA A 1 207 ? 1.183 -36.310 12.312 1.00 59.41 207 ALA A CA 1
ATOM 1529 C C . ALA A 1 207 ? 1.037 -37.553 11.409 1.00 59.41 207 ALA A C 1
ATOM 1531 O O . ALA A 1 207 ? 0.680 -38.632 11.895 1.00 59.41 207 ALA A O 1
ATOM 1532 N N . SER A 1 208 ? 1.389 -37.439 10.124 1.00 56.75 208 SER A N 1
ATOM 1533 C CA . SER A 1 208 ? 1.341 -38.559 9.172 1.00 56.75 208 SER A CA 1
ATOM 1534 C C . SER A 1 208 ? 2.438 -39.611 9.424 1.00 56.75 208 SER A C 1
ATOM 1536 O O . SER A 1 208 ? 2.223 -40.806 9.216 1.00 56.75 208 SER A O 1
ATOM 1538 N N . ALA A 1 209 ? 3.587 -39.213 9.984 1.00 56.78 209 ALA A N 1
ATOM 1539 C CA . ALA A 1 209 ? 4.682 -40.134 10.312 1.00 56.78 209 ALA A CA 1
ATOM 1540 C C . ALA A 1 209 ? 4.463 -40.945 11.609 1.00 56.78 209 ALA A C 1
ATOM 1542 O O . ALA A 1 209 ? 5.125 -41.962 11.819 1.00 56.78 209 ALA A O 1
ATOM 1543 N N . ALA A 1 210 ? 3.530 -40.535 12.478 1.00 54.28 210 ALA A N 1
ATOM 1544 C CA . ALA A 1 210 ? 3.298 -41.169 13.782 1.00 54.28 210 ALA A CA 1
ATOM 1545 C C . ALA A 1 210 ? 2.212 -42.270 13.785 1.00 54.28 210 ALA A C 1
ATOM 1547 O O . ALA A 1 210 ? 1.975 -42.878 14.829 1.00 54.28 210 ALA A O 1
ATOM 1548 N N . THR A 1 211 ? 1.575 -42.564 12.642 1.00 48.44 211 THR A N 1
ATOM 1549 C CA . THR A 1 211 ? 0.489 -43.569 12.534 1.00 48.44 211 THR A CA 1
ATOM 1550 C C . THR A 1 211 ? 0.892 -44.799 11.702 1.00 48.44 211 THR A C 1
ATOM 1552 O O . THR A 1 211 ? 0.068 -45.420 11.037 1.00 48.44 211 THR A O 1
ATOM 1555 N N . ALA A 1 212 ? 2.167 -45.193 11.743 1.00 45.47 212 ALA A N 1
ATOM 1556 C CA . ALA A 1 212 ? 2.595 -46.516 11.282 1.00 45.47 212 ALA A CA 1
ATOM 1557 C C . ALA A 1 212 ? 2.622 -47.494 12.480 1.00 45.47 212 ALA A C 1
ATOM 1559 O O . ALA A 1 212 ? 3.312 -47.218 13.464 1.00 45.47 212 ALA A O 1
ATOM 1560 N N . PRO A 1 213 ? 1.894 -48.629 12.452 1.00 44.78 213 PRO A N 1
ATOM 1561 C CA . PRO A 1 213 ? 1.919 -49.599 13.544 1.00 44.78 213 PRO A CA 1
ATOM 1562 C C . PRO A 1 213 ? 3.284 -50.303 13.593 1.00 44.78 213 PRO A C 1
ATOM 1564 O O . PRO A 1 213 ? 3.647 -51.047 12.683 1.00 44.78 213 PRO A O 1
ATOM 1567 N N . ALA A 1 214 ? 4.051 -50.067 14.658 1.00 44.47 214 ALA A N 1
ATOM 1568 C CA . ALA A 1 214 ? 5.321 -50.747 14.901 1.00 44.47 214 ALA A CA 1
ATOM 1569 C C . ALA A 1 214 ? 5.102 -52.193 15.411 1.00 44.47 214 ALA A C 1
ATOM 1571 O O . ALA A 1 214 ? 4.227 -52.412 16.255 1.00 44.47 214 ALA A O 1
ATOM 1572 N N . PRO A 1 215 ? 5.896 -53.183 14.951 1.00 46.81 215 PRO A N 1
ATOM 1573 C CA . PRO A 1 215 ? 5.898 -54.538 15.494 1.00 46.81 215 PRO A CA 1
ATOM 1574 C C . PRO A 1 215 ? 6.602 -54.593 16.862 1.00 46.81 215 PRO A C 1
ATOM 1576 O O . PRO A 1 215 ? 7.501 -53.811 17.163 1.00 46.81 215 PRO A O 1
ATOM 1579 N N . ALA A 1 216 ? 6.147 -55.517 17.705 1.00 45.91 216 ALA A N 1
ATOM 1580 C CA . ALA A 1 216 ? 6.385 -55.563 19.144 1.00 45.91 216 ALA A CA 1
ATOM 1581 C C . ALA A 1 216 ? 7.790 -56.019 19.607 1.00 45.91 216 ALA A C 1
ATOM 1583 O O . ALA A 1 216 ? 8.384 -56.919 19.018 1.00 45.91 216 ALA A O 1
ATOM 1584 N N . THR A 1 217 ? 8.150 -55.540 20.818 1.00 41.81 217 THR A N 1
ATOM 1585 C CA . THR A 1 217 ? 9.071 -56.104 21.856 1.00 41.81 217 THR A CA 1
ATOM 1586 C C . THR A 1 217 ? 10.584 -56.120 21.547 1.00 41.81 217 THR A C 1
ATOM 1588 O O . THR A 1 217 ? 10.982 -56.509 20.464 1.00 41.81 217 THR A O 1
ATOM 1591 N N . ALA A 1 218 ? 11.531 -55.755 22.431 1.00 37.03 218 ALA A N 1
ATOM 1592 C CA . ALA A 1 218 ? 11.613 -55.761 23.903 1.00 37.03 218 ALA A CA 1
ATOM 1593 C C . ALA A 1 218 ? 12.726 -54.785 24.427 1.00 37.03 218 ALA A C 1
ATOM 1595 O O . ALA A 1 218 ? 13.462 -54.230 23.610 1.00 37.03 218 ALA A O 1
ATOM 1596 N N . PRO A 1 219 ? 12.877 -54.559 25.756 1.00 59.56 219 PRO A N 1
ATOM 1597 C CA . PRO A 1 219 ? 13.641 -53.440 26.333 1.00 59.56 219 PRO A CA 1
ATOM 1598 C C . PRO A 1 219 ? 14.985 -53.835 26.983 1.00 59.56 219 PRO A C 1
ATOM 1600 O O . PRO A 1 219 ? 15.085 -54.924 27.540 1.00 59.56 219 PRO A O 1
ATOM 1603 N N . ALA A 1 220 ? 15.968 -52.916 27.017 1.00 39.00 220 ALA A N 1
ATOM 1604 C CA . ALA A 1 220 ? 16.883 -52.703 28.158 1.00 39.00 220 ALA A CA 1
ATOM 1605 C C . ALA A 1 220 ? 17.901 -51.550 27.950 1.00 39.00 220 ALA A C 1
ATOM 1607 O O . ALA A 1 220 ? 18.575 -51.475 26.930 1.00 39.00 220 ALA A O 1
ATOM 1608 N N . SER A 1 221 ? 18.100 -50.786 29.035 1.00 35.06 221 SER A N 1
ATOM 1609 C CA . SER A 1 221 ? 19.377 -50.225 29.525 1.00 35.06 221 SER A CA 1
ATOM 1610 C C . SER A 1 221 ? 19.907 -48.861 29.027 1.00 35.06 221 SER A C 1
ATOM 1612 O O . SER A 1 221 ? 20.627 -48.755 28.045 1.00 35.06 221 SER A O 1
ATOM 1614 N N . SER A 1 222 ? 19.631 -47.844 29.854 1.00 39.97 222 SER A N 1
ATOM 1615 C CA . SER A 1 222 ? 20.575 -46.955 30.568 1.00 39.97 222 SER A CA 1
ATOM 1616 C C . SER A 1 222 ? 21.786 -46.292 29.874 1.00 39.97 222 SER A C 1
ATOM 1618 O O . SER A 1 222 ? 22.750 -46.957 29.511 1.00 39.97 222 SER A O 1
ATOM 1620 N N . ALA A 1 223 ? 21.797 -44.952 30.002 1.00 40.19 223 ALA A N 1
ATOM 1621 C CA . ALA A 1 223 ? 22.909 -44.034 30.340 1.00 40.19 223 ALA A CA 1
ATOM 1622 C C . ALA A 1 223 ? 23.322 -42.980 29.276 1.00 40.19 223 ALA A C 1
ATOM 1624 O O . ALA A 1 223 ? 23.294 -43.262 28.080 1.00 40.19 223 ALA A O 1
ATOM 1625 N N . PRO A 1 224 ? 23.702 -41.748 29.701 1.00 53.31 224 PRO A N 1
ATOM 1626 C CA . PRO A 1 224 ? 23.797 -40.577 28.830 1.00 53.31 224 PRO A CA 1
ATOM 1627 C C . PRO A 1 224 ? 25.243 -40.263 28.411 1.00 53.31 224 PRO A C 1
ATOM 1629 O O . PRO A 1 224 ? 26.168 -40.368 29.216 1.00 53.31 224 PRO A O 1
ATOM 1632 N N . GLN A 1 225 ? 25.444 -39.791 27.176 1.00 39.25 225 GLN A N 1
ATOM 1633 C CA . GLN A 1 225 ? 26.696 -39.138 26.782 1.00 39.25 225 GLN A CA 1
ATOM 1634 C C . GLN A 1 225 ? 26.451 -37.815 26.063 1.00 39.25 225 GLN A C 1
ATOM 1636 O O . GLN A 1 225 ? 25.937 -37.743 24.950 1.00 39.25 225 GLN A O 1
ATOM 1641 N N . SER A 1 226 ? 26.904 -36.772 26.744 1.00 45.50 226 SER A N 1
ATOM 1642 C CA . SER A 1 226 ? 27.181 -35.428 26.271 1.00 45.50 226 SER A CA 1
ATOM 1643 C C . SER A 1 226 ? 28.135 -35.451 25.073 1.00 45.50 226 SER A C 1
ATOM 1645 O O . SER A 1 226 ? 29.236 -35.993 25.181 1.00 45.50 226 SER A O 1
ATOM 1647 N N . ARG A 1 227 ? 27.785 -34.782 23.968 1.00 39.50 227 ARG A N 1
ATOM 1648 C CA . ARG A 1 227 ? 28.772 -34.315 22.984 1.00 39.50 227 ARG A CA 1
ATOM 1649 C C . ARG A 1 227 ? 28.445 -32.911 22.488 1.00 39.50 227 ARG A C 1
ATOM 1651 O O . ARG A 1 227 ? 27.472 -32.671 21.788 1.00 39.50 227 ARG A O 1
ATOM 1658 N N . SER A 1 228 ? 29.337 -32.018 22.900 1.00 43.84 228 SER A N 1
ATOM 1659 C CA . SER A 1 228 ? 29.663 -30.717 22.328 1.00 43.84 228 SER A CA 1
ATOM 1660 C C . SER A 1 228 ? 29.886 -30.808 20.812 1.00 43.84 228 SER A C 1
ATOM 1662 O O . SER A 1 228 ? 30.664 -31.646 20.353 1.00 43.84 228 SER A O 1
ATOM 1664 N N . VAL A 1 229 ? 29.238 -29.922 20.050 1.00 48.25 229 VAL A N 1
ATOM 1665 C CA . VAL A 1 229 ? 29.547 -29.651 18.640 1.00 48.25 229 VAL A CA 1
ATOM 1666 C C . VAL A 1 229 ? 29.845 -28.160 18.514 1.00 48.25 229 VAL A C 1
ATOM 1668 O O . VAL A 1 229 ? 29.019 -27.315 18.849 1.00 48.25 229 VAL A O 1
ATOM 1671 N N . GLY A 1 230 ? 31.076 -27.862 18.096 1.00 42.59 230 GLY A N 1
ATOM 1672 C CA . GLY A 1 230 ? 31.591 -26.515 17.869 1.00 42.59 230 GLY A CA 1
ATOM 1673 C C . GLY A 1 230 ? 31.089 -25.861 16.570 1.00 42.59 230 GLY A C 1
ATOM 1674 O O . GLY A 1 230 ? 30.351 -26.473 15.800 1.00 42.59 230 GLY A O 1
ATOM 1675 N N . PRO A 1 231 ? 31.493 -24.602 16.325 1.00 53.91 231 PRO A N 1
ATOM 1676 C CA . PRO A 1 231 ? 30.880 -23.722 15.331 1.00 53.91 231 PRO A CA 1
ATOM 1677 C C . PRO A 1 231 ? 31.386 -23.974 13.898 1.00 53.91 231 PRO A C 1
ATOM 1679 O O . PRO A 1 231 ? 32.537 -24.384 13.714 1.00 53.91 231 PRO A O 1
ATOM 1682 N N . PRO A 1 232 ? 30.580 -23.676 12.860 1.00 54.22 232 PRO A N 1
ATOM 1683 C CA . PRO A 1 232 ? 30.990 -23.883 11.482 1.00 54.22 232 PRO A CA 1
ATOM 1684 C C . PRO A 1 232 ? 31.983 -22.818 10.997 1.00 54.22 232 PRO A C 1
ATOM 1686 O O . PRO A 1 232 ? 31.881 -21.617 11.250 1.00 54.22 232 PRO A O 1
ATOM 1689 N N . ARG A 1 233 ? 32.968 -23.334 10.268 1.00 39.53 233 ARG A N 1
ATOM 1690 C CA . ARG A 1 233 ? 34.132 -22.681 9.676 1.00 39.53 233 ARG A CA 1
ATOM 1691 C C . ARG A 1 233 ? 33.734 -21.893 8.421 1.00 39.53 233 ARG A C 1
ATOM 1693 O O . ARG A 1 233 ? 33.119 -22.444 7.513 1.00 39.53 233 ARG A O 1
ATOM 1700 N N . LYS A 1 234 ? 34.158 -20.626 8.351 1.00 46.62 234 LYS A N 1
ATOM 1701 C CA . LYS A 1 234 ? 34.164 -19.790 7.136 1.00 46.62 234 LYS A CA 1
ATOM 1702 C C . LYS A 1 234 ? 34.904 -20.503 5.999 1.00 46.62 234 LYS A C 1
ATOM 1704 O O . LYS A 1 234 ? 36.066 -20.871 6.169 1.00 46.62 234 LYS A O 1
ATOM 1709 N N . THR A 1 235 ? 34.270 -20.616 4.836 1.00 44.59 235 THR A N 1
ATOM 1710 C CA . THR A 1 235 ? 34.949 -20.871 3.559 1.00 44.59 235 THR A CA 1
ATOM 1711 C C . THR A 1 235 ? 34.560 -19.777 2.569 1.00 44.59 235 THR A C 1
ATOM 1713 O O . THR A 1 235 ? 33.403 -19.373 2.483 1.00 44.59 235 THR A O 1
ATOM 1716 N N . ALA A 1 236 ? 35.583 -19.218 1.930 1.00 46.03 236 ALA A N 1
ATOM 1717 C CA . ALA A 1 236 ? 35.504 -18.190 0.904 1.00 46.03 236 ALA A CA 1
ATOM 1718 C C . ALA A 1 236 ? 35.163 -18.822 -0.458 1.00 46.03 236 ALA A C 1
ATOM 1720 O O . ALA A 1 236 ? 35.531 -19.977 -0.675 1.00 46.03 236 ALA A O 1
ATOM 1721 N N . PRO A 1 237 ? 34.530 -18.093 -1.393 1.00 55.81 237 PRO A N 1
ATOM 1722 C CA . PRO A 1 237 ? 34.385 -18.568 -2.759 1.00 55.81 237 PRO A CA 1
ATOM 1723 C C . PRO A 1 237 ? 35.651 -18.283 -3.579 1.00 55.81 237 PRO A C 1
ATOM 1725 O O . PRO A 1 237 ? 36.116 -17.150 -3.711 1.00 55.81 237 PRO A O 1
ATOM 1728 N N . GLU A 1 238 ? 36.190 -19.374 -4.106 1.00 38.06 238 GLU A N 1
ATOM 1729 C CA . GLU A 1 238 ? 37.306 -19.491 -5.032 1.00 38.06 238 GLU A CA 1
ATOM 1730 C C . GLU A 1 238 ? 36.879 -19.066 -6.447 1.00 38.06 238 GLU A C 1
ATOM 1732 O O . GLU A 1 238 ? 35.766 -19.345 -6.899 1.00 38.06 238 GLU A O 1
ATOM 1737 N N . GLY A 1 239 ? 37.764 -18.340 -7.134 1.00 42.06 239 GLY A N 1
ATOM 1738 C CA . GLY A 1 239 ? 37.507 -17.710 -8.424 1.00 42.06 239 GLY A CA 1
ATOM 1739 C C . GLY A 1 239 ? 37.213 -18.707 -9.543 1.00 42.06 239 GLY A C 1
ATOM 1740 O O . GLY A 1 239 ? 38.036 -19.554 -9.890 1.00 42.06 239 GLY A O 1
ATOM 1741 N N . THR A 1 240 ? 36.050 -18.551 -10.170 1.00 42.94 240 THR A N 1
ATOM 1742 C CA . THR A 1 240 ? 35.674 -19.296 -11.370 1.00 42.94 240 THR A CA 1
ATOM 1743 C C . THR A 1 240 ? 36.275 -18.632 -12.608 1.00 42.94 240 THR A C 1
ATOM 1745 O O . THR A 1 240 ? 35.871 -17.561 -13.053 1.00 42.94 240 THR A O 1
ATOM 1748 N N . LYS A 1 241 ? 37.281 -19.307 -13.152 1.00 49.91 241 LYS A N 1
ATOM 1749 C CA . LYS A 1 241 ? 37.915 -19.097 -14.454 1.00 49.91 241 LYS A CA 1
ATOM 1750 C C . LYS A 1 241 ? 36.911 -19.399 -15.584 1.00 49.91 241 LYS A C 1
ATOM 1752 O O . LYS A 1 241 ? 36.433 -20.531 -15.636 1.00 49.91 241 LYS A O 1
ATOM 1757 N N . PRO A 1 242 ? 36.610 -18.480 -16.521 1.00 53.34 242 PRO A N 1
ATOM 1758 C CA . PRO A 1 242 ? 35.821 -18.833 -17.693 1.00 53.34 242 PRO A CA 1
ATOM 1759 C C . PRO A 1 242 ? 36.721 -19.509 -18.733 1.00 53.34 242 PRO A C 1
ATOM 1761 O O . PRO A 1 242 ? 37.630 -18.906 -19.306 1.00 53.34 242 PRO A O 1
ATOM 1764 N N . ALA A 1 243 ? 36.477 -20.800 -18.935 1.00 42.91 243 ALA A N 1
ATOM 1765 C CA . ALA A 1 243 ? 37.009 -21.578 -20.037 1.00 42.91 243 ALA A CA 1
ATOM 1766 C C . ALA A 1 243 ? 36.006 -21.589 -21.202 1.00 42.91 243 ALA A C 1
ATOM 1768 O O . ALA A 1 243 ? 34.799 -21.585 -20.980 1.00 42.91 243 ALA A O 1
ATOM 1769 N N . LEU A 1 244 ? 36.562 -21.728 -22.410 1.00 47.47 244 LEU A N 1
ATOM 1770 C CA . LEU A 1 244 ? 35.928 -22.159 -23.664 1.00 47.47 244 LEU A CA 1
ATOM 1771 C C . LEU A 1 244 ? 35.355 -21.048 -24.559 1.00 47.47 244 LEU A C 1
ATOM 1773 O O . LEU A 1 244 ? 34.165 -20.755 -24.591 1.00 47.47 244 LEU A O 1
ATOM 1777 N N . ALA A 1 245 ? 36.254 -20.517 -25.391 1.00 50.88 245 ALA A N 1
ATOM 1778 C CA . ALA A 1 245 ? 35.925 -19.938 -26.687 1.00 50.88 245 ALA A CA 1
ATOM 1779 C C . ALA A 1 245 ? 35.368 -21.022 -27.639 1.00 50.88 245 ALA A C 1
ATOM 1781 O O . ALA A 1 245 ? 35.918 -22.130 -27.679 1.00 50.88 245 ALA A O 1
ATOM 1782 N N . PRO A 1 246 ? 34.335 -20.733 -28.450 1.00 55.69 246 PRO A N 1
ATOM 1783 C CA . PRO A 1 246 ? 33.889 -21.644 -29.491 1.00 55.69 246 PRO A CA 1
ATOM 1784 C C . PRO A 1 246 ? 34.863 -21.600 -30.674 1.00 55.69 246 PRO A C 1
ATOM 1786 O O . PRO A 1 246 ? 35.094 -20.566 -31.302 1.00 55.69 246 PRO A O 1
ATOM 1789 N N . LYS A 1 247 ? 35.440 -22.764 -30.975 1.00 56.28 247 LYS A N 1
ATOM 1790 C CA . LYS A 1 247 ? 36.241 -23.047 -32.167 1.00 56.28 247 LYS A CA 1
ATOM 1791 C C . LYS A 1 247 ? 35.329 -22.974 -33.396 1.00 56.28 247 LYS A C 1
ATOM 1793 O O . LYS A 1 247 ? 34.683 -23.957 -33.747 1.00 56.28 247 LYS A O 1
ATOM 1798 N N . VAL A 1 248 ? 35.254 -21.799 -34.020 1.00 49.88 248 VAL A N 1
ATOM 1799 C CA . VAL A 1 248 ? 34.587 -21.608 -35.313 1.00 49.88 248 VAL A CA 1
ATOM 1800 C C . VAL A 1 248 ? 35.363 -22.401 -36.362 1.00 49.88 248 VAL A C 1
ATOM 1802 O O . VAL A 1 248 ? 36.546 -22.161 -36.604 1.00 49.88 248 VAL A O 1
ATOM 1805 N N . ALA A 1 249 ? 34.692 -23.402 -36.924 1.00 52.84 249 ALA A N 1
ATOM 1806 C CA . ALA A 1 249 ? 35.188 -24.219 -38.013 1.00 52.84 249 ALA A CA 1
ATOM 1807 C C . ALA A 1 249 ? 35.476 -23.341 -39.239 1.00 52.84 249 ALA A C 1
ATOM 1809 O O . ALA A 1 249 ? 34.621 -22.583 -39.693 1.00 52.84 249 ALA A O 1
ATOM 1810 N N . ALA A 1 250 ? 36.696 -23.453 -39.757 1.00 51.31 250 ALA A N 1
ATOM 1811 C CA . ALA A 1 250 ? 37.093 -22.861 -41.023 1.00 51.31 250 ALA A CA 1
ATOM 1812 C C . ALA A 1 250 ? 36.246 -23.450 -42.173 1.00 51.31 250 ALA A C 1
ATOM 1814 O O . ALA A 1 250 ? 36.077 -24.672 -42.219 1.00 51.31 250 ALA A O 1
ATOM 1815 N N . PRO A 1 251 ? 35.730 -22.634 -43.109 1.00 66.88 251 PRO A N 1
ATOM 1816 C CA . PRO A 1 251 ? 35.142 -23.155 -44.337 1.00 66.88 251 PRO A CA 1
ATOM 1817 C C . PRO A 1 251 ? 36.232 -23.776 -45.236 1.00 66.88 251 PRO A C 1
ATOM 1819 O O . PRO A 1 251 ? 37.384 -23.330 -45.202 1.00 66.88 251 PRO A O 1
ATOM 1822 N N . PRO A 1 252 ? 35.903 -24.810 -46.033 1.00 65.06 252 PRO A N 1
ATOM 1823 C CA . PRO A 1 252 ? 36.863 -25.467 -46.914 1.00 65.06 252 PRO A CA 1
ATOM 1824 C C . PRO A 1 252 ? 37.338 -24.519 -48.029 1.00 65.06 252 PRO A C 1
ATOM 1826 O O . PRO A 1 252 ? 36.571 -23.663 -48.476 1.00 65.06 252 PRO A O 1
ATOM 1829 N N . PRO A 1 253 ? 38.585 -24.665 -48.512 1.00 53.91 253 PRO A N 1
ATOM 1830 C CA . PRO A 1 253 ? 39.083 -23.865 -49.619 1.00 53.91 253 PRO A CA 1
ATOM 1831 C C . PRO A 1 253 ? 38.337 -24.245 -50.901 1.00 53.91 253 PRO A C 1
ATOM 1833 O O . PRO A 1 253 ? 38.467 -25.360 -51.405 1.00 53.91 253 PRO A O 1
ATOM 1836 N N . SER A 1 254 ? 37.560 -23.302 -51.433 1.00 57.75 254 SER A N 1
ATOM 1837 C CA . SER A 1 254 ? 37.018 -23.388 -52.784 1.00 57.75 254 SER A CA 1
ATOM 1838 C C . SER A 1 254 ? 38.160 -23.610 -53.774 1.00 57.75 254 SER A C 1
ATOM 1840 O O . SER A 1 254 ? 39.103 -22.823 -53.858 1.00 57.75 254 SER A O 1
ATOM 1842 N N . THR A 1 255 ? 38.062 -24.708 -54.514 1.00 47.72 255 THR A N 1
ATOM 1843 C CA . THR A 1 255 ? 38.930 -25.083 -55.625 1.00 47.72 255 THR A CA 1
ATOM 1844 C C . THR A 1 255 ? 39.006 -23.950 -56.645 1.00 47.72 255 THR A C 1
ATOM 1846 O O . THR A 1 255 ? 38.021 -23.638 -57.317 1.00 47.72 255 THR A O 1
ATOM 1849 N N . LEU A 1 256 ? 40.183 -23.336 -56.751 1.00 40.34 256 LEU A N 1
ATOM 1850 C CA . LEU A 1 256 ? 40.514 -22.352 -57.772 1.00 40.34 256 LEU A CA 1
ATOM 1851 C C . LEU A 1 256 ? 40.583 -23.042 -59.138 1.00 40.34 256 LEU A C 1
ATOM 1853 O O . LEU A 1 256 ? 41.471 -23.850 -59.399 1.00 40.34 256 LEU A O 1
ATOM 1857 N N . VAL A 1 257 ? 39.642 -22.696 -60.014 1.00 50.47 257 VAL A N 1
ATOM 1858 C CA . VAL A 1 257 ? 39.727 -22.949 -61.453 1.00 50.47 257 VAL A CA 1
ATOM 1859 C C . VAL A 1 257 ? 40.814 -22.033 -62.017 1.00 50.47 257 VAL A C 1
ATOM 1861 O O . VAL A 1 257 ? 40.669 -20.813 -62.053 1.00 50.47 257 VAL A O 1
ATOM 1864 N N . THR A 1 258 ? 41.935 -22.627 -62.420 1.00 43.94 258 THR A N 1
ATOM 1865 C CA . THR A 1 258 ? 43.057 -21.954 -63.081 1.00 43.94 258 THR A CA 1
ATOM 1866 C C . THR A 1 258 ? 42.725 -21.727 -64.558 1.00 43.94 258 THR A C 1
ATOM 1868 O O . THR A 1 258 ? 42.993 -22.580 -65.399 1.00 43.94 258 THR A O 1
ATOM 1871 N N . THR A 1 259 ? 42.151 -20.572 -64.896 1.00 44.44 259 THR A N 1
ATOM 1872 C CA . THR A 1 259 ? 42.168 -20.054 -66.274 1.00 44.44 259 THR A CA 1
ATOM 1873 C C . THR A 1 259 ? 43.320 -19.068 -66.425 1.00 44.44 259 THR A C 1
ATOM 1875 O O . THR A 1 259 ? 43.334 -18.010 -65.801 1.00 44.44 259 THR A O 1
ATOM 1878 N N . SER A 1 260 ? 44.292 -19.456 -67.247 1.00 51.66 260 SER A N 1
ATOM 1879 C CA . SER A 1 260 ? 45.490 -18.706 -67.625 1.00 51.66 260 SER A CA 1
ATOM 1880 C C . SER A 1 260 ? 45.141 -17.480 -68.487 1.00 51.66 260 SER A C 1
ATOM 1882 O O . SER A 1 260 ? 44.582 -17.676 -69.568 1.00 51.66 260 SER A O 1
ATOM 1884 N N . PRO A 1 261 ? 45.490 -16.236 -68.095 1.00 53.56 261 PRO A N 1
ATOM 1885 C CA . PRO A 1 261 ? 45.386 -15.081 -68.974 1.00 53.56 261 PRO A CA 1
ATOM 1886 C C . PRO A 1 261 ? 46.737 -14.718 -69.605 1.00 53.56 261 PRO A C 1
ATOM 1888 O O . PRO A 1 261 ? 47.779 -14.650 -68.956 1.00 53.56 261 PRO A O 1
ATOM 1891 N N . SER A 1 262 ? 46.663 -14.498 -70.915 1.00 48.16 262 SER A N 1
ATOM 1892 C CA . SER A 1 262 ? 47.707 -14.007 -71.810 1.00 48.16 262 SER A CA 1
ATOM 1893 C C . SER A 1 262 ? 48.239 -12.630 -71.389 1.00 48.16 262 SER A C 1
ATOM 1895 O O . SER A 1 262 ? 47.507 -11.797 -70.861 1.00 48.16 262 SER A O 1
ATOM 1897 N N . ALA A 1 263 ? 49.529 -12.411 -71.636 1.00 53.53 263 ALA A N 1
ATOM 1898 C CA . ALA A 1 263 ? 50.341 -11.321 -71.110 1.00 53.53 263 ALA A CA 1
ATOM 1899 C C . ALA A 1 263 ? 50.045 -9.915 -71.689 1.00 53.53 263 ALA A C 1
ATOM 1901 O O . ALA A 1 263 ? 49.875 -9.764 -72.896 1.00 53.53 263 ALA A O 1
ATOM 1902 N N . ALA A 1 264 ? 50.170 -8.920 -70.788 1.00 54.09 264 ALA A N 1
ATOM 1903 C CA . ALA A 1 264 ? 50.299 -7.453 -70.943 1.00 54.09 264 ALA A CA 1
ATOM 1904 C C . ALA A 1 264 ? 49.013 -6.627 -71.213 1.00 54.09 264 ALA A C 1
ATOM 1906 O O . ALA A 1 264 ? 48.194 -7.063 -72.015 1.00 54.09 264 ALA A O 1
ATOM 1907 N N . PRO A 1 265 ? 48.817 -5.422 -70.606 1.00 57.03 265 PRO A N 1
ATOM 1908 C CA . PRO A 1 265 ? 49.703 -4.600 -69.763 1.00 57.03 265 PRO A CA 1
ATOM 1909 C C . PRO A 1 265 ? 49.112 -4.352 -68.347 1.00 57.03 265 PRO A C 1
ATOM 1911 O O . PRO A 1 265 ? 48.378 -3.399 -68.117 1.00 57.03 265 PRO A O 1
ATOM 1914 N N . ALA A 1 266 ? 49.429 -5.202 -67.364 1.00 59.81 266 ALA A N 1
ATOM 1915 C CA . ALA A 1 266 ? 48.764 -5.213 -66.047 1.00 59.81 266 ALA A CA 1
ATOM 1916 C C . ALA A 1 266 ? 49.336 -4.241 -64.983 1.00 59.81 266 ALA A C 1
ATOM 1918 O O . ALA A 1 266 ? 48.889 -4.249 -63.837 1.00 59.81 266 ALA A O 1
ATOM 1919 N N . ASN A 1 267 ? 50.345 -3.425 -65.312 1.00 67.00 267 ASN A N 1
ATOM 1920 C CA . ASN A 1 267 ? 51.116 -2.694 -64.292 1.00 67.00 267 ASN A CA 1
ATOM 1921 C C . ASN A 1 267 ? 50.509 -1.325 -63.904 1.00 67.00 267 ASN A C 1
ATOM 1923 O O . ASN A 1 267 ? 50.600 -0.906 -62.748 1.00 67.00 267 ASN A O 1
ATOM 1927 N N . ASP A 1 268 ? 49.826 -0.651 -64.836 1.00 72.81 268 ASP A N 1
ATOM 1928 C CA . ASP A 1 268 ? 49.200 0.656 -64.566 1.00 72.81 268 ASP A CA 1
ATOM 1929 C C . ASP A 1 268 ? 47.895 0.530 -63.766 1.00 72.81 268 ASP A C 1
ATOM 1931 O O . ASP A 1 268 ? 47.615 1.333 -62.872 1.00 72.81 268 ASP A O 1
ATOM 1935 N N . GLU A 1 269 ? 47.112 -0.520 -64.015 1.00 79.56 269 GLU A N 1
ATOM 1936 C CA . GLU A 1 269 ? 45.853 -0.755 -63.304 1.00 79.56 269 GLU A CA 1
ATOM 1937 C C . GLU A 1 269 ? 46.089 -1.221 -61.858 1.00 79.56 269 GLU A C 1
ATOM 1939 O O . GLU A 1 269 ? 45.419 -0.752 -60.933 1.00 79.56 269 GLU A O 1
ATOM 1944 N N . ALA A 1 270 ? 47.126 -2.037 -61.631 1.00 85.44 270 ALA A N 1
ATOM 1945 C CA . ALA A 1 270 ? 47.574 -2.408 -60.289 1.00 85.44 270 ALA A CA 1
ATOM 1946 C C . ALA A 1 270 ? 48.017 -1.179 -59.473 1.00 85.44 270 ALA A C 1
ATOM 1948 O O . ALA A 1 270 ? 47.658 -1.045 -58.301 1.00 85.44 270 ALA A O 1
ATOM 1949 N N . SER A 1 271 ? 48.727 -0.236 -60.098 1.00 86.69 271 SER A N 1
ATOM 1950 C CA . SER A 1 271 ? 49.167 1.001 -59.439 1.00 86.69 271 SER A CA 1
ATOM 1951 C C . SER A 1 271 ? 47.988 1.895 -59.026 1.00 86.69 271 SER A C 1
ATOM 1953 O O . SER A 1 271 ? 47.993 2.462 -57.929 1.00 86.69 271 SER A O 1
ATOM 1955 N N . LYS A 1 272 ? 46.935 1.965 -59.854 1.00 90.12 272 LYS A N 1
ATOM 1956 C CA . LYS A 1 272 ? 45.690 2.688 -59.542 1.00 90.12 272 LYS A CA 1
ATOM 1957 C C . LYS A 1 272 ? 44.871 2.006 -58.439 1.00 90.12 272 LYS A C 1
ATOM 1959 O O . LYS A 1 272 ? 44.306 2.685 -57.582 1.00 90.12 272 LYS A O 1
ATOM 1964 N N . ALA A 1 273 ? 44.836 0.674 -58.415 1.00 92.62 273 ALA A N 1
ATOM 1965 C CA . ALA A 1 273 ? 44.192 -0.075 -57.337 1.00 92.62 273 ALA A CA 1
ATOM 1966 C C . ALA A 1 273 ? 44.909 0.142 -55.990 1.00 92.62 273 ALA A C 1
ATOM 1968 O O . ALA A 1 273 ? 44.260 0.377 -54.970 1.00 92.62 273 ALA A O 1
ATOM 1969 N N . ILE A 1 274 ? 46.247 0.146 -55.985 1.00 93.25 274 ILE A N 1
ATOM 1970 C CA . ILE A 1 274 ? 47.050 0.383 -54.776 1.00 93.25 274 ILE A CA 1
ATOM 1971 C C . ILE A 1 274 ? 46.848 1.806 -54.235 1.00 93.25 274 ILE A C 1
ATOM 1973 O O . ILE A 1 274 ? 46.757 1.986 -53.018 1.00 93.25 274 ILE A O 1
ATOM 1977 N N . SER A 1 275 ? 46.759 2.826 -55.097 1.00 92.62 275 SER A N 1
ATOM 1978 C CA . SER A 1 275 ? 46.512 4.202 -54.643 1.00 92.62 275 SER A CA 1
ATOM 1979 C C . SER A 1 275 ? 45.103 4.380 -54.065 1.00 92.62 275 SER A C 1
ATOM 1981 O O . SER A 1 275 ? 44.962 5.000 -53.010 1.00 92.62 275 SER A O 1
ATOM 1983 N N . SER A 1 276 ? 44.087 3.760 -54.675 1.00 95.06 276 SER A N 1
ATOM 1984 C CA . SER A 1 276 ? 42.718 3.743 -54.141 1.00 95.06 276 SER A CA 1
ATOM 1985 C C . SER A 1 276 ? 42.620 3.008 -52.800 1.00 95.06 276 SER A C 1
ATOM 1987 O O . SER A 1 276 ? 41.884 3.439 -51.915 1.00 95.06 276 SER A O 1
ATOM 1989 N N . LEU A 1 277 ? 43.362 1.910 -52.621 1.00 96.88 277 LEU A N 1
ATOM 1990 C CA . LEU A 1 277 ? 43.409 1.188 -51.346 1.00 96.88 277 LEU A CA 1
ATOM 1991 C C . LEU A 1 277 ? 44.063 2.024 -50.244 1.00 96.88 277 LEU A C 1
ATOM 1993 O O . LEU A 1 277 ? 43.575 2.035 -49.117 1.00 96.88 277 LEU A O 1
ATOM 1997 N N . LYS A 1 278 ? 45.132 2.763 -50.563 1.00 96.56 278 LYS A N 1
ATOM 1998 C CA . LYS A 1 278 ? 45.759 3.682 -49.604 1.00 96.56 278 LYS A CA 1
ATOM 1999 C C . LYS A 1 278 ? 44.809 4.798 -49.180 1.00 96.56 278 LYS A C 1
ATOM 2001 O O . LYS A 1 278 ? 44.723 5.073 -47.988 1.00 96.56 278 LYS A O 1
ATOM 2006 N N . SER A 1 279 ? 44.067 5.406 -50.110 1.00 96.12 279 SER A N 1
ATOM 2007 C CA . SER A 1 279 ? 43.096 6.441 -49.731 1.00 96.12 279 SER A CA 1
ATOM 2008 C C . SER A 1 279 ? 41.968 5.870 -48.872 1.00 96.12 279 SER A C 1
ATOM 2010 O O . SER A 1 279 ? 41.607 6.486 -47.876 1.00 96.12 279 SER A O 1
ATOM 2012 N N . ALA A 1 280 ? 41.460 4.679 -49.213 1.00 97.44 280 ALA A N 1
ATOM 2013 C CA . ALA A 1 280 ? 40.438 3.991 -48.425 1.00 97.44 280 ALA A CA 1
ATOM 2014 C C . ALA A 1 280 ? 40.928 3.638 -47.006 1.00 97.44 280 ALA A C 1
ATOM 2016 O O . ALA A 1 280 ? 40.167 3.706 -46.040 1.00 97.44 280 ALA A O 1
ATOM 2017 N N . PHE A 1 281 ? 42.209 3.286 -46.864 1.00 97.75 281 PHE A N 1
ATOM 2018 C CA . PHE A 1 281 ? 42.817 3.023 -45.563 1.00 97.75 281 PHE A CA 1
ATOM 2019 C C . PHE A 1 281 ? 42.913 4.291 -44.704 1.00 97.75 281 PHE A C 1
ATOM 2021 O O . PHE A 1 281 ? 42.564 4.252 -43.527 1.00 97.75 281 PHE A O 1
ATOM 2028 N N . GLU A 1 282 ? 43.319 5.423 -45.284 1.00 97.19 282 GLU A N 1
ATOM 2029 C CA . GLU A 1 282 ? 43.367 6.695 -44.550 1.00 97.19 282 GLU A CA 1
ATOM 2030 C C . GLU A 1 282 ? 41.968 7.187 -44.151 1.00 97.19 282 GLU A C 1
ATOM 2032 O O . GLU A 1 282 ? 41.784 7.657 -43.027 1.00 97.19 282 GLU A O 1
ATOM 2037 N N . THR A 1 283 ? 40.952 7.006 -45.008 1.00 96.50 283 THR A N 1
ATOM 2038 C CA . THR A 1 283 ? 39.560 7.309 -44.629 1.00 96.50 283 THR A CA 1
ATOM 2039 C C . THR A 1 283 ? 39.085 6.410 -43.492 1.00 96.50 283 THR A C 1
ATOM 2041 O O . THR A 1 283 ? 38.547 6.912 -42.511 1.00 96.50 283 THR A O 1
ATOM 2044 N N . PHE A 1 284 ? 39.366 5.103 -43.557 1.00 97.38 284 PHE A N 1
ATOM 2045 C CA . PHE A 1 284 ? 39.004 4.171 -42.486 1.00 97.38 284 PHE A CA 1
ATOM 2046 C C . PHE A 1 284 ? 39.693 4.519 -41.163 1.00 97.38 284 PHE A C 1
ATOM 2048 O O . PHE A 1 284 ? 39.078 4.455 -40.101 1.00 97.38 284 PHE A O 1
ATOM 2055 N N . LYS A 1 285 ? 40.967 4.916 -41.215 1.00 97.75 285 LYS A N 1
ATOM 2056 C CA . LYS A 1 285 ? 41.713 5.353 -40.034 1.00 97.75 285 LYS A CA 1
ATOM 2057 C C . LYS A 1 285 ? 41.079 6.596 -39.404 1.00 97.75 285 LYS A C 1
ATOM 2059 O O . LYS A 1 285 ? 40.863 6.608 -38.194 1.00 97.75 285 LYS A O 1
ATOM 2064 N N . SER A 1 286 ? 40.726 7.594 -40.215 1.00 97.00 286 SER A N 1
ATOM 2065 C CA . SER A 1 286 ? 40.044 8.804 -39.742 1.00 97.00 286 SER A CA 1
ATOM 2066 C C . SER A 1 286 ? 38.666 8.498 -39.141 1.00 97.00 286 SER A C 1
ATOM 2068 O O . SER A 1 286 ? 38.356 8.968 -38.043 1.00 97.00 286 SER A O 1
ATOM 2070 N N . ASP A 1 287 ? 37.872 7.650 -39.798 1.00 97.75 287 ASP A N 1
ATOM 2071 C CA . ASP A 1 287 ? 36.564 7.222 -39.293 1.00 97.75 287 ASP A CA 1
ATOM 2072 C C . ASP A 1 287 ? 36.696 6.434 -37.983 1.00 97.75 287 ASP A C 1
ATOM 2074 O O . ASP A 1 287 ? 35.929 6.652 -37.043 1.00 97.75 287 ASP A O 1
ATOM 2078 N N . SER A 1 288 ? 37.707 5.568 -37.871 1.00 97.44 288 SER A N 1
ATOM 2079 C CA . SER A 1 288 ? 37.996 4.821 -36.643 1.00 97.44 288 SER A CA 1
ATOM 2080 C C . SER A 1 288 ? 38.356 5.749 -35.480 1.00 97.44 288 SER A C 1
ATOM 2082 O O . SER A 1 288 ? 37.905 5.526 -34.354 1.00 97.44 288 SER A O 1
ATOM 2084 N N . GLU A 1 289 ? 39.156 6.790 -35.720 1.00 97.56 289 GLU A N 1
ATOM 2085 C CA . GLU A 1 289 ? 39.495 7.790 -34.700 1.00 97.56 289 GLU A CA 1
ATOM 2086 C C . GLU A 1 289 ? 38.256 8.591 -34.270 1.00 97.56 289 GLU A C 1
ATOM 2088 O O . GLU A 1 289 ? 38.035 8.796 -33.070 1.00 97.56 289 GLU A O 1
ATOM 2093 N N . LYS A 1 290 ? 37.394 8.962 -35.227 1.00 97.62 290 LYS A N 1
ATOM 2094 C CA . LYS A 1 290 ? 36.115 9.633 -34.958 1.00 97.62 290 LYS A CA 1
ATOM 2095 C C . LYS A 1 290 ? 35.196 8.766 -34.098 1.00 97.62 290 LYS A C 1
ATOM 2097 O O . LYS A 1 290 ? 34.762 9.225 -33.041 1.00 97.62 290 LYS A O 1
ATOM 2102 N N . VAL A 1 291 ? 34.978 7.504 -34.472 1.00 98.19 291 VAL A N 1
ATOM 2103 C CA . VAL A 1 291 ? 34.166 6.552 -33.692 1.00 98.19 291 VAL A CA 1
ATOM 2104 C C . VAL A 1 291 ? 34.737 6.362 -32.286 1.00 98.19 291 VAL A C 1
ATOM 2106 O O . VAL A 1 291 ? 33.984 6.353 -31.312 1.00 98.19 291 VAL A O 1
ATOM 2109 N N . HIS A 1 292 ? 36.061 6.267 -32.141 1.00 97.44 292 HIS A N 1
ATOM 2110 C CA . HIS A 1 292 ? 36.682 6.138 -30.823 1.00 97.44 292 HIS A CA 1
ATOM 2111 C C . HIS A 1 292 ? 36.455 7.383 -29.950 1.00 97.44 292 HIS A C 1
ATOM 2113 O O . HIS A 1 292 ? 36.180 7.266 -28.753 1.00 97.44 292 HIS A O 1
ATOM 2119 N N . SER A 1 293 ? 36.525 8.580 -30.541 1.00 97.06 293 SER A N 1
ATOM 2120 C CA . SER A 1 293 ? 36.251 9.837 -29.836 1.00 97.06 293 SER A CA 1
ATOM 2121 C C . SER A 1 293 ? 34.785 9.959 -29.393 1.00 97.06 293 SER A C 1
ATOM 2123 O O . SER A 1 293 ? 34.527 10.348 -28.251 1.00 97.06 293 SER A O 1
ATOM 2125 N N . GLU A 1 294 ? 33.840 9.546 -30.244 1.00 98.00 294 GLU A N 1
ATOM 2126 C CA . GLU A 1 294 ? 32.406 9.527 -29.939 1.00 98.00 294 GLU A CA 1
ATOM 2127 C C . GLU A 1 294 ? 32.096 8.502 -28.841 1.00 98.00 294 GLU A C 1
ATOM 2129 O O . GLU A 1 294 ? 31.442 8.845 -27.857 1.00 98.00 294 GLU A O 1
ATOM 2134 N N . LEU A 1 295 ? 32.648 7.285 -28.933 1.00 98.31 295 LEU A N 1
ATOM 2135 C CA . LEU A 1 295 ? 32.500 6.252 -27.903 1.00 98.31 295 LEU A CA 1
ATOM 2136 C C . LEU A 1 295 ? 33.058 6.715 -26.549 1.00 98.31 295 LEU A C 1
ATOM 2138 O O . LEU A 1 295 ? 32.452 6.494 -25.504 1.00 98.31 295 LEU A O 1
ATOM 2142 N N . LYS A 1 296 ? 34.199 7.408 -26.544 1.00 98.38 296 LYS A N 1
ATOM 2143 C CA . LYS A 1 296 ? 34.770 7.966 -25.312 1.00 98.38 296 LYS A CA 1
ATOM 2144 C C . LYS A 1 296 ? 33.880 9.055 -24.707 1.00 98.38 296 LYS A C 1
ATOM 2146 O O . LYS A 1 296 ? 33.789 9.153 -23.482 1.00 98.38 296 LYS A O 1
ATOM 2151 N N . ALA A 1 297 ? 33.239 9.877 -25.537 1.00 98.06 297 ALA A N 1
ATOM 2152 C CA . ALA A 1 297 ? 32.308 10.902 -25.074 1.00 98.06 297 ALA A CA 1
ATOM 2153 C C . ALA A 1 297 ? 31.024 10.284 -24.495 1.00 98.06 297 ALA A C 1
ATOM 2155 O O . ALA A 1 297 ? 30.585 10.701 -23.420 1.00 98.06 297 ALA A O 1
ATOM 2156 N N . THR A 1 298 ? 30.461 9.261 -25.147 1.00 98.00 298 THR A N 1
ATOM 2157 C CA . THR A 1 298 ? 29.256 8.573 -24.659 1.00 98.00 298 THR A CA 1
ATOM 2158 C C . THR A 1 298 ? 29.517 7.812 -23.362 1.00 98.00 298 THR A C 1
ATOM 2160 O O . THR A 1 298 ? 28.713 7.928 -22.439 1.00 98.00 298 THR A O 1
ATOM 2163 N N . VAL A 1 299 ? 30.660 7.125 -23.231 1.00 98.44 299 VAL A N 1
ATOM 2164 C CA . VAL A 1 299 ? 31.056 6.447 -21.981 1.00 98.44 299 VAL A CA 1
ATOM 2165 C C . VAL A 1 299 ? 31.160 7.445 -20.829 1.00 98.44 299 VAL A C 1
ATOM 2167 O O . VAL A 1 299 ? 30.536 7.237 -19.794 1.00 98.44 299 VAL A O 1
ATOM 2170 N N . LYS A 1 300 ? 31.844 8.581 -21.022 1.00 98.44 300 LYS A N 1
ATOM 2171 C CA . LYS A 1 300 ? 31.924 9.631 -19.990 1.00 98.44 300 LYS A CA 1
ATOM 2172 C C . LYS A 1 300 ? 30.556 10.203 -19.617 1.00 98.44 300 LYS A C 1
ATOM 2174 O O . LYS A 1 300 ? 30.301 10.491 -18.449 1.00 98.44 300 LYS A O 1
ATOM 2179 N N . SER A 1 301 ? 29.678 10.389 -20.603 1.00 97.62 301 SER A N 1
ATOM 2180 C CA . SER A 1 301 ? 28.311 10.850 -20.353 1.00 97.62 301 SER A CA 1
ATOM 2181 C C . SER A 1 301 ? 27.517 9.835 -19.528 1.00 97.62 301 SER A C 1
ATOM 2183 O O . SER A 1 301 ? 26.778 10.230 -18.628 1.00 97.62 301 SER A O 1
ATOM 2185 N N . LEU A 1 302 ? 27.679 8.539 -19.811 1.00 98.12 302 LEU A N 1
ATOM 2186 C CA . LEU A 1 302 ? 27.017 7.459 -19.082 1.00 98.12 302 LEU A CA 1
ATOM 2187 C C . LEU A 1 302 ? 27.549 7.332 -17.649 1.00 98.12 302 LEU A C 1
ATOM 2189 O O . LEU A 1 302 ? 26.756 7.204 -16.722 1.00 98.12 302 LEU A O 1
ATOM 2193 N N . GLU A 1 303 ? 28.866 7.433 -17.453 1.00 98.38 303 GLU A N 1
ATOM 2194 C CA . GLU A 1 303 ? 29.494 7.447 -16.123 1.00 98.38 303 GLU A CA 1
ATOM 2195 C C . GLU A 1 303 ? 28.960 8.598 -15.266 1.00 98.38 303 GLU A C 1
ATOM 2197 O O . GLU A 1 303 ? 28.601 8.395 -14.105 1.00 98.38 303 GLU A O 1
ATOM 2202 N N . LYS A 1 304 ? 28.839 9.798 -15.850 1.00 98.12 304 LYS A N 1
ATOM 2203 C CA . LYS A 1 304 ? 28.244 10.951 -15.168 1.00 98.12 304 LYS A CA 1
ATOM 2204 C C . LYS A 1 304 ? 26.774 10.706 -14.823 1.00 98.12 304 LYS A C 1
ATOM 2206 O O . LYS A 1 304 ? 26.379 10.943 -13.687 1.00 98.12 304 LYS A O 1
ATOM 2211 N N . ALA A 1 305 ? 25.976 10.215 -15.771 1.00 97.38 305 ALA A N 1
ATOM 2212 C CA . ALA A 1 305 ? 24.564 9.917 -15.531 1.00 97.38 305 ALA A CA 1
ATOM 2213 C C . ALA A 1 305 ? 24.379 8.860 -14.428 1.00 97.38 305 ALA A C 1
ATOM 2215 O O . ALA A 1 305 ? 23.494 8.992 -13.585 1.00 97.38 305 ALA A O 1
ATOM 2216 N N . HIS A 1 306 ? 25.244 7.844 -14.392 1.00 98.00 306 HIS A N 1
ATOM 2217 C CA . HIS A 1 306 ? 25.247 6.838 -13.335 1.00 98.00 306 HIS A CA 1
ATOM 2218 C C . HIS A 1 306 ? 25.612 7.445 -11.973 1.00 98.00 306 HIS A C 1
ATOM 2220 O O . HIS A 1 306 ? 24.947 7.154 -10.982 1.00 98.00 306 HIS A O 1
ATOM 2226 N N . ALA A 1 307 ? 26.617 8.323 -11.909 1.00 97.88 307 ALA A N 1
ATOM 2227 C CA . ALA A 1 307 ? 26.967 9.027 -10.674 1.00 97.88 307 ALA A CA 1
ATOM 2228 C C . ALA A 1 307 ? 25.813 9.911 -10.160 1.00 97.88 307 ALA A C 1
ATOM 2230 O O . ALA A 1 307 ? 25.501 9.875 -8.968 1.00 97.88 307 ALA A O 1
ATOM 2231 N N . ASP A 1 308 ? 25.142 10.640 -11.058 1.00 97.44 308 ASP A N 1
ATOM 2232 C CA . ASP A 1 308 ? 23.977 11.470 -10.731 1.00 97.44 308 ASP A CA 1
ATOM 2233 C C . ASP A 1 308 ? 22.806 10.598 -10.210 1.00 97.44 308 ASP A C 1
ATOM 2235 O O . ASP A 1 308 ? 22.169 10.941 -9.210 1.00 97.44 308 ASP A O 1
ATOM 2239 N N . TYR A 1 309 ? 22.568 9.429 -10.820 1.00 97.69 309 TYR A N 1
ATOM 2240 C CA . TYR A 1 309 ? 21.561 8.459 -10.368 1.00 97.69 309 TYR A CA 1
ATOM 2241 C C . TYR A 1 309 ? 21.878 7.876 -8.983 1.00 97.69 309 TYR A C 1
ATOM 2243 O O . TYR A 1 309 ? 21.002 7.836 -8.117 1.00 97.69 309 TYR A O 1
ATOM 2251 N N . VAL A 1 310 ? 23.127 7.463 -8.741 1.00 98.44 310 VAL A N 1
ATOM 2252 C CA . VAL A 1 310 ? 23.563 6.932 -7.436 1.00 98.44 310 VAL A CA 1
ATOM 2253 C C . VAL A 1 310 ? 23.393 7.985 -6.339 1.00 98.44 310 VAL A C 1
ATOM 2255 O O . VAL A 1 310 ? 22.847 7.680 -5.281 1.00 98.44 310 VAL A O 1
ATOM 2258 N N . ALA A 1 311 ? 23.763 9.242 -6.603 1.00 97.88 311 ALA A N 1
ATOM 2259 C CA . ALA A 1 311 ? 23.580 10.332 -5.645 1.00 97.88 311 ALA A CA 1
ATOM 2260 C C . ALA A 1 311 ? 22.095 10.599 -5.328 1.00 97.88 311 ALA A C 1
ATOM 2262 O O . ALA A 1 311 ? 21.737 10.832 -4.169 1.00 97.88 311 ALA A O 1
ATOM 2263 N N . ALA A 1 312 ? 21.219 10.539 -6.338 1.00 97.56 312 ALA A N 1
ATOM 2264 C CA . ALA A 1 312 ? 19.776 10.668 -6.146 1.00 97.56 312 ALA A CA 1
ATOM 2265 C C . ALA A 1 312 ? 19.202 9.505 -5.320 1.00 97.56 312 ALA A C 1
ATOM 2267 O O . ALA A 1 312 ? 18.409 9.730 -4.402 1.00 97.56 312 ALA A O 1
ATOM 2268 N N . HIS A 1 313 ? 19.641 8.275 -5.596 1.00 98.12 313 HIS A N 1
ATOM 2269 C CA . HIS A 1 313 ? 19.233 7.092 -4.846 1.00 98.12 313 HIS A CA 1
ATOM 2270 C C . HIS A 1 313 ? 19.683 7.166 -3.377 1.00 98.12 313 HIS A C 1
ATOM 2272 O O . HIS A 1 313 ? 18.875 6.953 -2.474 1.00 98.12 313 HIS A O 1
ATOM 2278 N N . ASP A 1 314 ? 20.930 7.563 -3.113 1.00 98.19 314 ASP A N 1
ATOM 2279 C CA . ASP A 1 314 ? 21.443 7.752 -1.750 1.00 98.19 314 ASP A CA 1
ATOM 2280 C C . ASP A 1 314 ? 20.655 8.805 -0.966 1.00 98.19 314 ASP A C 1
ATOM 2282 O O . ASP A 1 314 ? 20.456 8.668 0.246 1.00 98.19 314 ASP A O 1
ATOM 2286 N N . LYS A 1 315 ? 20.189 9.862 -1.642 1.00 98.12 315 LYS A N 1
ATOM 2287 C CA . LYS A 1 315 ? 19.308 10.858 -1.030 1.00 98.12 315 LYS A CA 1
ATOM 2288 C C . LYS A 1 315 ? 17.961 10.240 -0.647 1.00 98.12 315 LYS A C 1
ATOM 2290 O O . LYS A 1 315 ? 17.548 10.393 0.499 1.00 98.12 315 LYS A O 1
ATOM 2295 N N . LEU A 1 316 ? 17.314 9.510 -1.559 1.00 98.12 316 LEU A N 1
ATOM 2296 C CA . LEU A 1 316 ? 16.034 8.843 -1.283 1.00 98.12 316 LEU A CA 1
ATOM 2297 C C . LEU A 1 316 ? 16.141 7.843 -0.128 1.00 98.12 316 LEU A C 1
ATOM 2299 O O . LEU A 1 316 ? 15.280 7.824 0.747 1.00 98.12 316 LEU A O 1
ATOM 2303 N N . VAL A 1 317 ? 17.220 7.058 -0.077 1.00 98.19 317 VAL A N 1
ATOM 2304 C CA . VAL A 1 317 ? 17.463 6.108 1.020 1.00 98.19 317 VAL A CA 1
ATOM 2305 C C . VAL A 1 317 ? 17.603 6.831 2.364 1.00 98.19 317 VAL A C 1
ATOM 2307 O O . VAL A 1 317 ? 17.078 6.358 3.373 1.00 98.19 317 VAL A O 1
ATOM 2310 N N . LYS A 1 318 ? 18.279 7.987 2.404 1.00 98.25 318 LYS A N 1
ATOM 2311 C CA . LYS A 1 318 ? 18.391 8.799 3.629 1.00 98.25 318 LYS A CA 1
ATOM 2312 C C . LYS A 1 318 ? 17.044 9.374 4.059 1.00 98.25 318 LYS A C 1
ATOM 2314 O O . LYS A 1 318 ? 16.722 9.300 5.245 1.00 98.25 318 LYS A O 1
ATOM 2319 N N . ASP A 1 319 ? 16.270 9.896 3.111 1.00 97.25 319 ASP A N 1
ATOM 2320 C CA . ASP A 1 319 ? 14.954 10.477 3.379 1.00 97.25 319 ASP A CA 1
ATOM 2321 C C . ASP A 1 319 ? 14.000 9.395 3.930 1.00 97.25 319 ASP A C 1
ATOM 2323 O O . ASP A 1 319 ? 13.474 9.554 5.035 1.00 97.25 319 ASP A O 1
ATOM 2327 N N . LEU A 1 320 ? 13.903 8.236 3.263 1.00 98.19 320 LEU A N 1
ATOM 2328 C CA . LEU A 1 320 ? 13.102 7.089 3.722 1.00 98.19 320 LEU A CA 1
ATOM 2329 C C . LEU A 1 320 ? 13.534 6.575 5.098 1.00 98.19 320 LEU A C 1
ATOM 2331 O O . LEU A 1 320 ? 12.696 6.227 5.928 1.00 98.19 320 LEU A O 1
ATOM 2335 N N . LYS A 1 321 ? 14.841 6.546 5.378 1.00 98.19 321 LYS A N 1
ATOM 2336 C CA . LYS A 1 321 ? 15.343 6.145 6.698 1.00 98.19 321 LYS A CA 1
ATOM 2337 C C . LYS A 1 321 ? 14.913 7.122 7.792 1.00 98.19 321 LYS A C 1
ATOM 2339 O O . LYS A 1 321 ? 14.571 6.690 8.891 1.00 98.19 321 LYS A O 1
ATOM 2344 N N . SER A 1 322 ? 14.927 8.424 7.508 1.00 98.00 322 SER A N 1
ATOM 2345 C CA . SER A 1 322 ? 14.482 9.439 8.468 1.00 98.00 322 SER A CA 1
ATOM 2346 C C . SER A 1 322 ? 12.974 9.359 8.733 1.00 98.00 322 SER A C 1
ATOM 2348 O O . SER A 1 322 ? 12.546 9.441 9.886 1.00 98.00 322 SER A O 1
ATOM 2350 N N . GLU A 1 323 ? 12.180 9.095 7.693 1.00 98.00 323 GLU A N 1
ATOM 2351 C CA . GLU A 1 323 ? 10.739 8.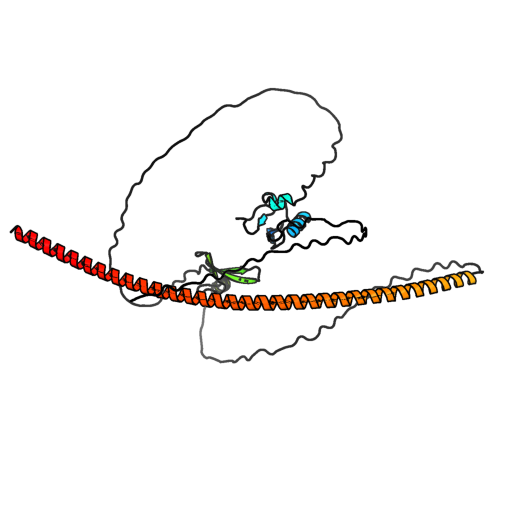868 7.804 1.00 98.00 323 GLU A CA 1
ATOM 2352 C C . GLU A 1 323 ? 10.427 7.594 8.602 1.00 98.00 323 GLU A C 1
ATOM 2354 O O . GLU A 1 323 ? 9.585 7.620 9.500 1.00 98.00 323 GLU A O 1
ATOM 2359 N N . ALA A 1 324 ? 11.158 6.501 8.359 1.00 97.81 324 ALA A N 1
ATOM 2360 C CA . ALA A 1 324 ? 11.004 5.256 9.108 1.00 97.81 324 ALA A CA 1
ATOM 2361 C C . ALA A 1 324 ? 11.266 5.438 10.614 1.00 97.81 324 ALA A C 1
ATOM 2363 O O . ALA A 1 324 ? 10.500 4.928 11.434 1.00 97.81 324 ALA A O 1
ATOM 2364 N N . GLU A 1 325 ? 12.296 6.197 11.003 1.00 98.25 325 GLU A N 1
ATOM 2365 C CA . GLU A 1 325 ? 12.562 6.492 12.420 1.00 98.25 325 GLU A CA 1
ATOM 2366 C C . GLU A 1 325 ? 11.491 7.412 13.036 1.00 98.25 325 GLU A C 1
ATOM 2368 O O . GLU A 1 325 ? 11.088 7.204 14.185 1.00 98.25 325 GLU A O 1
ATOM 2373 N N . SER A 1 326 ? 10.962 8.376 12.275 1.00 98.00 326 SER A N 1
ATOM 2374 C CA . SER A 1 326 ? 9.821 9.194 12.713 1.00 98.00 326 SER A CA 1
ATOM 2375 C C . SER A 1 326 ? 8.571 8.338 12.943 1.00 98.00 326 SER A C 1
ATOM 2377 O O . SER A 1 326 ? 7.944 8.416 14.001 1.00 98.00 326 SER A O 1
ATOM 2379 N N . ASN A 1 327 ? 8.240 7.459 11.995 1.00 96.94 327 ASN A N 1
ATOM 2380 C CA . ASN A 1 327 ? 7.090 6.560 12.094 1.00 96.94 327 ASN A CA 1
ATOM 2381 C C . ASN A 1 327 ? 7.240 5.578 13.258 1.00 96.94 327 ASN A C 1
ATOM 2383 O O . ASN A 1 327 ? 6.291 5.362 14.011 1.00 96.94 327 ASN A O 1
ATOM 2387 N N . LYS A 1 328 ? 8.445 5.043 13.474 1.00 98.00 328 LYS A N 1
ATOM 2388 C CA . LYS A 1 328 ? 8.763 4.199 14.632 1.00 98.00 328 LYS A CA 1
ATOM 2389 C C . LYS A 1 328 ? 8.504 4.922 15.955 1.00 98.00 328 LYS A C 1
ATOM 2391 O O . LYS A 1 328 ? 7.941 4.317 16.869 1.00 98.00 328 LYS A O 1
ATOM 2396 N N . LYS A 1 329 ? 8.861 6.207 16.056 1.00 98.31 329 LYS A N 1
ATOM 2397 C CA . LYS A 1 329 ? 8.545 7.029 17.232 1.00 98.31 329 LYS A CA 1
ATOM 2398 C C . LYS A 1 329 ? 7.033 7.203 17.406 1.00 98.31 329 LYS A C 1
ATOM 2400 O O . LYS A 1 329 ? 6.536 6.961 18.501 1.00 98.31 329 LYS A O 1
ATOM 2405 N N . THR A 1 330 ? 6.299 7.547 16.348 1.00 97.88 330 THR A N 1
ATOM 2406 C CA . THR A 1 330 ? 4.831 7.681 16.407 1.00 97.88 330 THR A CA 1
ATOM 2407 C C . THR A 1 330 ? 4.157 6.380 16.849 1.00 97.88 330 THR A C 1
ATOM 2409 O O . THR A 1 330 ? 3.254 6.406 17.680 1.00 97.88 330 THR A O 1
ATOM 2412 N N . VAL A 1 331 ? 4.622 5.227 16.360 1.00 98.38 331 VAL A N 1
ATOM 2413 C CA . VAL A 1 331 ? 4.108 3.916 16.788 1.00 98.38 331 VAL A CA 1
ATOM 2414 C C . VAL A 1 331 ? 4.395 3.657 18.270 1.00 98.38 331 VAL A C 1
ATOM 2416 O O . VAL A 1 331 ? 3.537 3.115 18.964 1.00 98.38 331 VAL A O 1
ATOM 2419 N N . ALA A 1 332 ? 5.569 4.042 18.778 1.00 97.94 332 ALA A N 1
ATOM 2420 C CA . ALA A 1 332 ? 5.880 3.924 20.202 1.00 97.94 332 ALA A CA 1
ATOM 2421 C C . ALA A 1 332 ? 4.968 4.815 21.066 1.00 97.94 332 ALA A C 1
ATOM 2423 O O . ALA A 1 332 ? 4.438 4.341 22.073 1.00 97.94 332 ALA A O 1
ATOM 2424 N N . ASP A 1 333 ? 4.731 6.057 20.637 1.00 98.25 333 ASP A N 1
ATOM 2425 C CA . ASP A 1 333 ? 3.840 7.003 21.318 1.00 98.25 333 ASP A CA 1
ATOM 2426 C C . ASP A 1 333 ? 2.386 6.472 21.343 1.00 98.25 333 ASP A C 1
ATOM 2428 O O . ASP A 1 333 ? 1.759 6.431 22.403 1.00 98.25 333 ASP A O 1
ATOM 2432 N N . LEU A 1 334 ? 1.877 5.951 20.217 1.00 98.38 334 LEU A N 1
ATOM 2433 C CA . LEU A 1 334 ? 0.542 5.336 20.138 1.00 98.38 334 LEU A CA 1
ATOM 2434 C C . LEU A 1 334 ? 0.411 4.081 21.008 1.00 98.38 334 LEU A C 1
ATOM 2436 O O . LEU A 1 334 ? -0.611 3.878 21.661 1.00 98.38 334 LEU A O 1
ATOM 2440 N N . ARG A 1 335 ? 1.444 3.229 21.054 1.00 98.31 335 ARG A N 1
ATOM 2441 C CA . ARG A 1 335 ? 1.455 2.054 21.943 1.00 98.31 335 ARG A CA 1
ATOM 2442 C C . ARG A 1 335 ? 1.351 2.466 23.408 1.00 98.31 335 ARG A C 1
ATOM 2444 O O . ARG A 1 335 ? 0.649 1.810 24.175 1.00 98.31 335 ARG A O 1
ATOM 2451 N N . GLN A 1 336 ? 2.030 3.543 23.795 1.00 98.25 336 GLN A N 1
ATOM 2452 C CA . GLN A 1 336 ? 1.933 4.077 25.148 1.00 98.25 336 GLN A CA 1
ATOM 2453 C C . GLN A 1 336 ? 0.516 4.594 25.445 1.00 98.25 336 GLN A C 1
ATOM 2455 O O . GLN A 1 336 ? -0.037 4.260 26.492 1.00 98.25 336 GLN A O 1
ATOM 2460 N N . GLU A 1 337 ? -0.101 5.317 24.508 1.00 98.50 337 GLU A N 1
ATOM 2461 C CA . GLU A 1 337 ? -1.482 5.797 24.644 1.00 98.50 337 GLU A CA 1
ATOM 2462 C C . GLU A 1 337 ? -2.487 4.642 24.795 1.00 98.50 337 GLU A C 1
ATOM 2464 O O . GLU A 1 337 ? -3.323 4.665 25.699 1.00 98.50 337 GLU A O 1
ATOM 2469 N N . VAL A 1 338 ? -2.363 3.584 23.985 1.00 98.44 338 VAL A N 1
ATOM 2470 C CA . VAL A 1 338 ? -3.202 2.376 24.099 1.00 98.44 338 VAL A CA 1
ATOM 2471 C C . VAL A 1 338 ? -3.042 1.714 25.470 1.00 98.44 338 VAL A C 1
ATOM 2473 O O . VAL A 1 338 ? -4.040 1.358 26.098 1.00 98.44 338 VAL A O 1
ATOM 2476 N N . ASN A 1 339 ? -1.812 1.599 25.979 1.00 98.00 339 ASN A N 1
ATOM 2477 C CA . ASN A 1 339 ? -1.560 1.032 27.306 1.00 98.00 339 ASN A CA 1
ATOM 2478 C C . ASN A 1 339 ? -2.206 1.862 28.425 1.00 98.00 339 ASN A C 1
ATOM 2480 O O . ASN A 1 339 ? -2.733 1.307 29.394 1.00 98.00 339 ASN A O 1
ATOM 2484 N N . ASP A 1 340 ? -2.177 3.188 28.312 1.00 98.25 340 ASP A N 1
ATOM 2485 C CA . ASP A 1 340 ? -2.775 4.074 29.308 1.00 98.25 340 ASP A CA 1
ATOM 2486 C C . ASP A 1 340 ? -4.312 4.050 29.240 1.00 98.25 340 ASP A C 1
ATOM 2488 O O . ASP A 1 340 ? -4.970 4.003 30.286 1.00 98.25 340 ASP A O 1
ATOM 2492 N N . LEU A 1 341 ? -4.891 3.952 28.038 1.00 98.19 341 LEU A N 1
ATOM 2493 C CA . LEU A 1 341 ? -6.325 3.706 27.849 1.00 98.19 341 LEU A CA 1
ATOM 2494 C C . LEU A 1 341 ? -6.757 2.354 28.430 1.00 98.19 341 LEU A C 1
ATOM 2496 O O . LEU A 1 341 ? -7.787 2.281 29.102 1.00 98.19 341 LEU A O 1
ATOM 2500 N N . GLN A 1 342 ? -5.963 1.298 28.245 1.00 98.12 342 GLN A N 1
ATOM 2501 C CA . GLN A 1 342 ? -6.254 -0.022 28.807 1.00 98.12 342 GLN A CA 1
ATOM 2502 C C . GLN A 1 342 ? -6.253 0.003 30.344 1.00 98.12 342 GLN A C 1
ATOM 2504 O O . GLN A 1 342 ? -7.158 -0.550 30.969 1.00 98.12 342 GLN A O 1
ATOM 2509 N N . LYS A 1 343 ? -5.304 0.709 30.974 1.00 98.31 343 LYS A N 1
ATOM 2510 C CA . LYS A 1 343 ? -5.305 0.915 32.436 1.00 98.31 343 LYS A CA 1
ATOM 2511 C C . LYS A 1 343 ? -6.531 1.698 32.906 1.00 98.31 343 LYS A C 1
ATOM 2513 O O . LYS A 1 343 ? -7.130 1.346 33.924 1.00 98.31 343 LYS A O 1
ATOM 2518 N N . ALA A 1 344 ? -6.909 2.751 32.180 1.00 98.12 344 ALA A N 1
ATOM 2519 C CA . ALA A 1 344 ? -8.095 3.542 32.497 1.00 98.12 344 ALA A CA 1
ATOM 2520 C C . ALA A 1 344 ? -9.382 2.707 32.391 1.00 98.12 344 ALA A C 1
ATOM 2522 O O . ALA A 1 344 ? -10.263 2.834 33.246 1.00 98.12 344 ALA A O 1
ATOM 2523 N N . LEU A 1 345 ? -9.467 1.820 31.393 1.00 98.31 345 LEU A N 1
ATOM 2524 C CA . LEU A 1 345 ? -10.575 0.883 31.226 1.00 98.31 345 LEU A CA 1
ATOM 2525 C C . LEU A 1 345 ? -10.677 -0.084 32.412 1.00 98.31 345 LEU A C 1
ATOM 2527 O O . LEU A 1 345 ? -11.759 -0.211 32.985 1.00 98.31 345 LEU A O 1
ATOM 2531 N N . SER A 1 346 ? -9.569 -0.697 32.838 1.00 98.00 346 SER A N 1
ATOM 2532 C CA . SER A 1 346 ? -9.557 -1.580 34.016 1.00 98.00 346 SER A CA 1
ATOM 2533 C C . SER A 1 346 ? -10.006 -0.845 35.282 1.00 98.00 346 SER A C 1
ATOM 2535 O O . SER A 1 346 ? -10.873 -1.322 36.012 1.00 98.00 346 SER A O 1
ATOM 2537 N N . ALA A 1 347 ? -9.517 0.381 35.499 1.00 98.06 347 ALA A N 1
ATOM 2538 C CA . ALA A 1 347 ? -9.944 1.200 36.633 1.00 98.06 347 ALA A CA 1
ATOM 2539 C C . ALA A 1 347 ? -11.446 1.553 36.583 1.00 98.06 347 ALA A C 1
ATOM 2541 O O . ALA A 1 347 ? -12.103 1.650 37.623 1.00 98.06 347 ALA A O 1
ATOM 2542 N N . ALA A 1 348 ? -12.011 1.755 35.389 1.00 98.00 348 ALA A N 1
ATOM 2543 C CA . ALA A 1 348 ? -13.446 1.962 35.216 1.00 98.00 348 ALA A CA 1
ATOM 2544 C C . ALA A 1 348 ? -14.250 0.681 35.498 1.00 98.00 348 ALA A C 1
ATOM 2546 O O . ALA A 1 348 ? -15.298 0.754 36.144 1.00 98.00 348 ALA A O 1
ATOM 2547 N N . GLN A 1 349 ? -13.749 -0.486 35.082 1.00 98.25 349 GLN A N 1
ATOM 2548 C CA . GLN A 1 349 ? -14.362 -1.784 35.379 1.00 98.25 349 GLN A CA 1
ATOM 2549 C C . GLN A 1 349 ? -14.397 -2.068 36.887 1.00 98.25 349 GLN A C 1
ATOM 2551 O O . GLN A 1 349 ? -15.421 -2.523 37.396 1.00 98.25 349 GLN A O 1
ATOM 2556 N N . ASP A 1 350 ? -13.338 -1.737 37.626 1.00 98.44 350 ASP A N 1
ATOM 2557 C CA . ASP A 1 350 ? -13.301 -1.918 39.084 1.00 98.44 350 ASP A CA 1
ATOM 2558 C C . ASP A 1 350 ? -14.289 -0.995 39.811 1.00 98.44 350 ASP A C 1
ATOM 2560 O O . ASP A 1 350 ? -14.997 -1.410 40.738 1.00 98.44 350 ASP A O 1
ATOM 2564 N N . LYS A 1 351 ? -14.426 0.251 39.339 1.00 98.50 351 LYS A N 1
ATOM 2565 C CA . LYS A 1 351 ? -15.474 1.163 39.823 1.00 98.50 351 LYS A CA 1
ATOM 2566 C C . LYS A 1 351 ? -16.870 0.615 39.540 1.00 98.50 351 LYS A C 1
ATOM 2568 O O . LYS A 1 351 ? -17.725 0.678 40.420 1.00 98.50 351 LYS A O 1
ATOM 2573 N N . LEU A 1 352 ? -17.103 0.054 38.353 1.00 98.44 352 LEU A N 1
ATOM 2574 C CA . LEU A 1 352 ? -18.393 -0.541 37.999 1.00 98.44 352 LEU A CA 1
ATOM 2575 C C . LEU A 1 352 ? -18.732 -1.736 38.900 1.00 98.44 352 LEU A C 1
ATOM 2577 O O . LEU A 1 352 ? -19.856 -1.818 39.391 1.00 98.44 352 LEU A O 1
ATOM 2581 N N . LYS A 1 353 ? -17.761 -2.612 39.187 1.00 98.31 353 LYS A N 1
ATOM 2582 C CA . LYS A 1 353 ? -17.933 -3.719 40.146 1.00 98.31 353 LYS A CA 1
ATOM 2583 C C . LYS A 1 353 ? -18.310 -3.211 41.538 1.00 98.31 353 LYS A C 1
ATOM 2585 O O . LYS A 1 353 ? -19.229 -3.743 42.150 1.00 98.31 353 LYS A O 1
ATOM 2590 N N . THR A 1 354 ? -17.661 -2.141 41.996 1.00 98.31 354 THR A N 1
ATOM 2591 C CA . THR A 1 354 ? -17.956 -1.510 43.295 1.00 98.31 354 THR A CA 1
ATOM 2592 C C . THR A 1 354 ? -19.374 -0.933 43.342 1.00 98.31 354 THR A C 1
ATOM 2594 O O . THR A 1 354 ? -20.093 -1.077 44.331 1.00 98.31 354 THR A O 1
ATOM 2597 N N . VAL A 1 355 ? -19.813 -0.283 42.260 1.00 98.50 355 VAL A N 1
ATOM 2598 C CA . VAL A 1 355 ? -21.194 0.208 42.144 1.00 98.50 355 VAL A CA 1
ATOM 2599 C C . VAL A 1 355 ? -22.178 -0.961 42.138 1.00 98.50 355 VAL A C 1
ATOM 2601 O O . VAL A 1 355 ? -23.182 -0.890 42.843 1.00 98.50 355 VAL A O 1
ATOM 2604 N N . SER A 1 356 ? -21.875 -2.048 41.422 1.00 98.19 356 SER A N 1
ATOM 2605 C CA . SER A 1 356 ? -22.706 -3.259 41.406 1.00 98.19 356 SER A CA 1
ATOM 2606 C C . SER A 1 356 ? -22.904 -3.826 42.813 1.00 98.19 356 SER A C 1
ATOM 2608 O O . SER A 1 356 ? -24.043 -4.010 43.232 1.00 98.19 356 SER A O 1
ATOM 2610 N N . SER A 1 357 ? -21.828 -3.995 43.592 1.00 97.81 357 SER A N 1
ATOM 2611 C CA . SER A 1 357 ? -21.936 -4.500 44.969 1.00 97.81 357 SER A CA 1
ATOM 2612 C C . SER A 1 357 ? -22.743 -3.574 45.885 1.00 97.81 357 SER A C 1
ATOM 2614 O O . SER A 1 357 ? -23.487 -4.040 46.748 1.00 97.81 357 SER A O 1
ATOM 2616 N N . ASN A 1 358 ? -22.650 -2.256 45.684 1.00 98.06 358 ASN A N 1
ATOM 2617 C CA . ASN A 1 358 ? -23.455 -1.296 46.443 1.00 98.06 358 ASN A CA 1
ATOM 2618 C C . ASN A 1 358 ? -24.947 -1.407 46.096 1.00 98.06 358 ASN A C 1
ATOM 2620 O O . ASN A 1 358 ? -25.792 -1.335 46.989 1.00 98.06 358 ASN A O 1
ATOM 2624 N N . VAL A 1 359 ? -25.278 -1.607 44.816 1.00 98.44 359 VAL A N 1
ATOM 2625 C CA . VAL A 1 359 ? -26.661 -1.825 44.364 1.00 98.44 359 VAL A CA 1
ATOM 2626 C C . VAL A 1 359 ? -27.235 -3.107 44.970 1.00 98.44 359 VAL A C 1
ATOM 2628 O O . VAL A 1 359 ? -28.370 -3.089 45.453 1.00 98.44 359 VAL A O 1
ATOM 2631 N N . ASP A 1 360 ? -26.454 -4.184 45.033 1.00 97.75 360 ASP A N 1
ATOM 2632 C CA . ASP A 1 360 ? -26.869 -5.438 45.674 1.00 97.75 360 ASP A CA 1
ATOM 2633 C C . ASP A 1 360 ? -27.118 -5.263 47.183 1.00 97.75 360 ASP A C 1
ATOM 2635 O O . ASP A 1 360 ? -28.106 -5.777 47.728 1.00 97.75 360 ASP A O 1
ATOM 2639 N N . GLY A 1 361 ? -26.285 -4.460 47.855 1.00 97.19 361 GLY A N 1
ATOM 2640 C CA . GLY A 1 361 ? -26.489 -4.066 49.251 1.00 97.19 361 GLY A CA 1
ATOM 2641 C C . GLY A 1 361 ? -27.791 -3.283 49.461 1.00 97.19 361 GLY A C 1
ATOM 2642 O O . GLY A 1 361 ? -28.590 -3.616 50.340 1.00 97.19 361 GLY A O 1
ATOM 2643 N N . VAL A 1 362 ? -28.066 -2.289 48.611 1.00 98.31 362 VAL A N 1
ATOM 2644 C CA . VAL A 1 362 ? -29.322 -1.517 48.656 1.00 98.31 362 VAL A CA 1
ATOM 2645 C C . VAL A 1 362 ? -30.532 -2.413 48.379 1.00 98.31 362 VAL A C 1
ATOM 2647 O O . VAL A 1 362 ? -31.527 -2.332 49.099 1.00 98.31 362 VAL A O 1
ATOM 2650 N N . SER A 1 363 ? -30.446 -3.307 47.392 1.00 97.94 363 SER A N 1
ATOM 2651 C CA . SER A 1 363 ? -31.498 -4.282 47.071 1.00 97.94 363 SER A CA 1
ATOM 2652 C C . SER A 1 363 ? -31.830 -5.175 48.271 1.00 97.94 363 SER A C 1
ATOM 2654 O O . SER A 1 363 ? -33.002 -5.402 48.585 1.00 97.94 363 SER A O 1
ATOM 2656 N N . SER A 1 364 ? -30.806 -5.625 48.998 1.00 97.62 364 SER A N 1
ATOM 2657 C CA . SER A 1 364 ? -30.967 -6.417 50.221 1.00 97.62 364 SER A CA 1
ATOM 2658 C C . SER A 1 364 ? -31.655 -5.618 51.333 1.00 97.62 364 SER A C 1
ATOM 2660 O O . SER A 1 364 ? -32.614 -6.105 51.932 1.00 97.62 364 SER A O 1
ATOM 2662 N N . ASN A 1 365 ? -31.268 -4.356 51.537 1.00 98.06 365 ASN A N 1
ATOM 2663 C CA . ASN A 1 365 ? -31.923 -3.470 52.505 1.00 98.06 365 ASN A CA 1
ATOM 2664 C C . ASN A 1 365 ? -33.401 -3.222 52.164 1.00 98.06 365 ASN A C 1
ATOM 2666 O O . ASN A 1 365 ? -34.259 -3.279 53.045 1.00 98.06 365 ASN A O 1
ATOM 2670 N N . VAL A 1 366 ? -33.725 -3.007 50.885 1.00 98.31 366 VAL A N 1
ATOM 2671 C CA . VAL A 1 366 ? -35.114 -2.835 50.424 1.00 98.31 366 VAL A CA 1
ATOM 2672 C C . VAL A 1 366 ? -35.951 -4.089 50.704 1.00 98.31 366 VAL A C 1
ATOM 2674 O O . VAL A 1 366 ? -37.099 -3.971 51.142 1.00 98.31 366 VAL A O 1
ATOM 2677 N N . LYS A 1 367 ? -35.392 -5.294 50.512 1.00 97.94 367 LYS A N 1
ATOM 2678 C CA . LYS A 1 367 ? -36.071 -6.555 50.864 1.00 97.94 367 LYS A CA 1
ATOM 2679 C C . LYS A 1 367 ? -36.357 -6.641 52.367 1.00 97.94 367 LYS A C 1
ATOM 2681 O O . LYS A 1 367 ? -37.483 -6.980 52.734 1.00 97.94 367 LYS A O 1
ATOM 2686 N N . SER A 1 368 ? -35.396 -6.277 53.216 1.00 98.12 368 SER A N 1
ATOM 2687 C CA . SER A 1 368 ? -35.574 -6.249 54.676 1.00 98.12 368 SER A CA 1
ATOM 2688 C C . SER A 1 368 ? -36.652 -5.253 55.112 1.00 98.12 368 SER A C 1
ATOM 2690 O O . SER A 1 368 ? -37.526 -5.603 55.903 1.00 98.12 368 SER A O 1
ATOM 2692 N N . ILE A 1 369 ? -36.665 -4.043 54.539 1.00 98.19 369 ILE A N 1
ATOM 2693 C CA . ILE A 1 369 ? -37.704 -3.032 54.806 1.00 98.19 369 ILE A CA 1
ATOM 2694 C C . ILE A 1 369 ? -39.087 -3.554 54.397 1.00 98.19 369 ILE A C 1
ATOM 2696 O O . ILE A 1 369 ? -40.054 -3.401 55.142 1.00 98.19 369 ILE A O 1
ATOM 2700 N N . LYS A 1 370 ? -39.192 -4.216 53.238 1.00 98.25 370 LYS A N 1
ATOM 2701 C CA . LYS A 1 370 ? -40.454 -4.807 52.770 1.00 98.25 370 LYS A CA 1
ATOM 2702 C C . LYS A 1 370 ? -40.953 -5.916 53.702 1.00 98.25 370 LYS A C 1
ATOM 2704 O O . LYS A 1 370 ? -42.152 -5.987 53.963 1.00 98.25 370 LYS A O 1
ATOM 2709 N N . ALA A 1 371 ? -40.054 -6.764 54.202 1.00 98.06 371 ALA A N 1
ATOM 2710 C CA . ALA A 1 371 ? -40.394 -7.811 55.165 1.00 98.06 371 ALA A CA 1
ATOM 2711 C C . ALA A 1 371 ? -40.875 -7.218 56.500 1.00 98.06 371 ALA A C 1
ATOM 2713 O O . ALA A 1 371 ? -41.910 -7.633 57.018 1.00 98.06 371 ALA A O 1
ATOM 2714 N N . PHE A 1 372 ? -40.185 -6.193 57.005 1.00 98.25 372 PHE A N 1
ATOM 2715 C CA . PHE A 1 372 ? -40.583 -5.475 58.215 1.00 98.25 372 PHE A CA 1
ATOM 2716 C C . PHE A 1 372 ? -41.958 -4.805 58.069 1.00 98.25 372 PHE A C 1
ATOM 2718 O O . PHE A 1 372 ? -42.834 -4.998 58.909 1.00 98.25 372 PHE A O 1
ATOM 2725 N N . ALA A 1 373 ? -42.192 -4.088 56.965 1.00 97.81 373 ALA A N 1
ATOM 2726 C CA . ALA A 1 373 ? -43.482 -3.456 56.686 1.00 97.81 373 ALA A CA 1
ATOM 2727 C C . ALA A 1 373 ? -44.629 -4.478 56.603 1.00 97.81 373 ALA A C 1
ATOM 2729 O O . ALA A 1 373 ? -45.731 -4.211 57.079 1.00 97.81 373 ALA A O 1
ATOM 2730 N N . LYS A 1 374 ? -44.367 -5.666 56.039 1.00 97.94 374 LYS A N 1
ATOM 2731 C CA . LYS A 1 374 ? -45.334 -6.770 56.021 1.00 97.94 374 LYS A CA 1
ATOM 2732 C C . LYS A 1 374 ? -45.658 -7.256 57.439 1.00 97.94 374 LYS A C 1
ATOM 2734 O O . LYS A 1 374 ? -46.832 -7.385 57.759 1.00 97.94 374 LYS A O 1
ATOM 2739 N N . SER A 1 375 ? -44.646 -7.447 58.287 1.00 97.62 375 SER A N 1
ATOM 2740 C CA . SER A 1 375 ? -44.841 -7.847 59.688 1.00 97.62 375 SER A CA 1
ATOM 2741 C C . SER A 1 375 ? -45.668 -6.829 60.480 1.00 97.62 375 SER A C 1
ATOM 2743 O O . SER A 1 375 ? -46.520 -7.230 61.266 1.00 97.62 375 SER A O 1
ATOM 2745 N N . LEU A 1 376 ? -45.452 -5.526 60.263 1.00 97.88 376 LEU A N 1
ATOM 2746 C CA . LEU A 1 376 ? -46.267 -4.475 60.885 1.00 97.88 376 LEU A CA 1
ATOM 2747 C C . LEU A 1 376 ? -47.726 -4.518 60.416 1.00 97.88 376 LEU A C 1
ATOM 2749 O O . LEU A 1 376 ? -48.637 -4.351 61.219 1.00 97.88 376 LEU A O 1
ATOM 2753 N N . ALA A 1 377 ? -47.951 -4.737 59.119 1.00 97.62 377 ALA A N 1
ATOM 2754 C CA . ALA A 1 377 ? -49.296 -4.815 58.558 1.00 97.62 377 ALA A CA 1
ATOM 2755 C C . ALA A 1 377 ? -50.072 -6.045 59.052 1.00 97.62 377 ALA A C 1
ATOM 2757 O O . ALA A 1 377 ? -51.290 -5.972 59.196 1.00 97.62 377 ALA A O 1
ATOM 2758 N N . ASP A 1 378 ? -49.381 -7.160 59.290 1.00 97.25 378 ASP A N 1
ATOM 2759 C CA . ASP A 1 378 ? -49.993 -8.370 59.837 1.00 97.25 378 ASP A CA 1
ATOM 2760 C C . ASP A 1 378 ? -50.306 -8.194 61.339 1.00 97.25 378 ASP A C 1
ATOM 2762 O O . ASP A 1 378 ? -51.413 -8.518 61.753 1.00 97.25 378 ASP A O 1
ATOM 2766 N N . GLY A 1 379 ? -49.423 -7.556 62.120 1.00 97.38 379 GLY A N 1
ATOM 2767 C CA . GLY A 1 379 ? -49.675 -7.255 63.540 1.00 97.38 379 GLY A CA 1
ATOM 2768 C C . GLY A 1 379 ? -50.753 -6.194 63.809 1.00 97.38 379 GLY A C 1
ATOM 2769 O O . GLY A 1 379 ? -51.275 -6.133 64.910 1.00 97.38 379 GLY A O 1
ATOM 2770 N N . LEU A 1 380 ? -51.106 -5.363 62.823 1.00 96.88 380 LEU A N 1
ATOM 2771 C CA . LEU A 1 380 ? -52.238 -4.424 62.911 1.00 96.88 380 LEU A CA 1
ATOM 2772 C C . LEU A 1 380 ? -53.607 -5.084 62.669 1.00 96.88 380 LEU A C 1
ATOM 2774 O O . LEU A 1 380 ? -54.631 -4.428 62.856 1.00 96.88 380 LEU A O 1
ATOM 2778 N N . LYS A 1 381 ? -53.636 -6.321 62.156 1.00 94.50 381 LYS A N 1
ATOM 2779 C CA . LYS A 1 381 ? -54.880 -7.066 61.898 1.00 94.50 381 LYS A CA 1
ATOM 2780 C C . LYS A 1 381 ? -55.292 -7.964 63.060 1.00 94.50 381 LYS A C 1
ATOM 2782 O O . LYS A 1 381 ? -56.462 -8.339 63.106 1.00 94.50 381 LYS A O 1
ATOM 2787 N N . GLU A 1 382 ? -54.337 -8.348 63.902 1.00 91.44 382 GLU A N 1
ATOM 2788 C CA . GLU A 1 382 ? -54.595 -8.961 65.210 1.00 91.44 382 GLU A CA 1
ATOM 2789 C C . GLU A 1 382 ? -55.077 -7.896 66.197 1.00 91.44 382 GLU A C 1
ATOM 2791 O O . GLU A 1 382 ? -56.006 -8.217 66.974 1.00 91.44 382 GLU A O 1
#